Protein AF-0000000082926488 (afdb_homodimer)

Foldseek 3Di:
DPPLVPPVVVQQPPPPDDDDDDFPAFCVQLNCVVVSCVVVVVVVGDDDGDGGHHLVNQQCVVQVQDQDDPPWFPDKDKDACQDPVRRRNALVNVLVVCVVVPDDQQWWKKKWAPGPDQQIKIFTGGSNCRRVRCVVVPGDPPIEMETTNSSCVGPVNVVCVVVVDTICSVHPPPVVPPPCPVPPPPPDDRGHMYMYGDDPPPPPDPPDD/DPPLVPPVVVQQPPPPDDDDDDFPAFCVQLNCVVVSCVVVVVVVGDDDGDGGHHLVNQQCVVQVQDLDDPPWFPDKDKDFCQDPVRRRNALVNVLVVCVVVPDDQQWWKKKWDPGPDLQIKIFTGGSNCRRVRCVVVPDDPPIEMETTNSSCVGPVNVVCVVVVDTIPSVHPPPPPPPPCPVPVCPDDDRTHMYMYGDDPPPPPDDDDD

Organism: Haematococcus lacustris (NCBI:txid44745)

Structure (mmCIF, N/CA/C/O backbone):
data_AF-0000000082926488-model_v1
#
loop_
_entity.id
_entity.type
_entity.pdbx_description
1 polymer 'TP_methylase domain-containing protein'
#
loop_
_atom_site.group_PDB
_atom_site.id
_atom_site.type_symbol
_atom_site.label_atom_id
_atom_site.label_alt_id
_atom_site.label_comp_id
_atom_site.label_asym_id
_atom_site.label_entity_id
_atom_site.label_seq_id
_atom_site.pdbx_PDB_ins_code
_atom_site.Cartn_x
_atom_site.Cartn_y
_atom_site.Cartn_z
_atom_site.occupancy
_atom_site.B_iso_or_equiv
_atom_site.auth_seq_id
_atom_site.auth_comp_id
_atom_site.auth_asym_id
_atom_site.auth_atom_id
_atom_site.pdbx_PDB_model_num
ATOM 1 N N . MET A 1 1 ? 8 7.824 -21.641 1 33.06 1 MET A N 1
ATOM 2 C CA . MET A 1 1 ? 7.668 6.48 -21.188 1 33.06 1 MET A CA 1
ATOM 3 C C . MET A 1 1 ? 8.781 5.496 -21.547 1 33.06 1 MET A C 1
ATOM 5 O O . MET A 1 1 ? 9.148 5.371 -22.703 1 33.06 1 MET A O 1
ATOM 9 N N . LEU A 1 2 ? 9.805 5.473 -20.812 1 45.34 2 LEU A N 1
ATOM 10 C CA . LEU A 1 2 ? 10.82 4.473 -21.125 1 45.34 2 LEU A CA 1
ATOM 11 C C . LEU A 1 2 ? 10.172 3.201 -21.672 1 45.34 2 LEU A C 1
ATOM 13 O O . LEU A 1 2 ? 9.219 2.684 -21.078 1 45.34 2 LEU A O 1
ATOM 17 N N . ASN A 1 3 ? 10.156 3.076 -22.953 1 58.88 3 ASN A N 1
ATOM 18 C CA . ASN A 1 3 ? 9.594 1.931 -23.672 1 58.88 3 ASN A CA 1
ATOM 19 C C . ASN A 1 3 ? 10.352 0.646 -23.344 1 58.88 3 ASN A C 1
ATOM 21 O O . ASN A 1 3 ? 11.531 0.518 -23.672 1 58.88 3 ASN A O 1
ATOM 25 N N . VAL A 1 4 ? 9.93 -0.032 -22.25 1 61.91 4 VAL A N 1
ATOM 26 C CA . VAL A 1 4 ? 10.461 -1.333 -21.859 1 61.91 4 VAL A CA 1
ATOM 27 C C . VAL A 1 4 ? 11.023 -2.049 -23.094 1 61.91 4 VAL A C 1
ATOM 29 O O . VAL A 1 4 ? 12.109 -2.629 -23.031 1 61.91 4 VAL A O 1
ATOM 32 N N . SER A 1 5 ? 10.328 -1.835 -24.141 1 61.56 5 SER A N 1
ATOM 33 C CA . SER A 1 5 ? 10.68 -2.594 -25.344 1 61.56 5 SER A CA 1
ATOM 34 C C . SER A 1 5 ? 12.008 -2.127 -25.922 1 61.56 5 SER A C 1
ATOM 36 O O . SER A 1 5 ? 12.844 -2.945 -26.312 1 61.56 5 SER A O 1
ATOM 38 N N . SER A 1 6 ? 12.156 -0.834 -25.859 1 62.94 6 SER A N 1
ATOM 39 C CA . SER A 1 6 ? 13.305 -0.326 -26.609 1 62.94 6 SER A CA 1
ATOM 40 C C . SER A 1 6 ? 14.57 -0.354 -25.766 1 62.94 6 SER A C 1
ATOM 42 O O . SER A 1 6 ? 15.68 -0.474 -26.297 1 62.94 6 SER A O 1
ATOM 44 N N . THR A 1 7 ? 14.344 -0.309 -24.516 1 66.5 7 THR A N 1
ATOM 45 C CA . THR A 1 7 ? 15.555 -0.132 -23.719 1 66.5 7 THR A CA 1
ATOM 46 C C . THR A 1 7 ? 15.883 -1.405 -22.938 1 66.5 7 THR A C 1
ATOM 48 O O . THR A 1 7 ? 17.031 -1.83 -22.891 1 66.5 7 THR A O 1
ATOM 51 N N . LEU A 1 8 ? 14.914 -2.023 -22.484 1 69.56 8 LEU A N 1
ATOM 52 C CA . LEU A 1 8 ? 15.188 -3.129 -21.562 1 69.56 8 LEU A CA 1
ATOM 53 C C . LEU A 1 8 ? 15.523 -4.402 -22.344 1 69.56 8 LEU A C 1
ATOM 55 O O . LEU A 1 8 ? 16.391 -5.172 -21.938 1 69.56 8 LEU A O 1
ATOM 59 N N . GLU A 1 9 ? 14.938 -4.457 -23.531 1 71.62 9 GLU A N 1
ATOM 60 C CA . GLU A 1 9 ? 15.078 -5.707 -24.281 1 71.62 9 GLU A CA 1
ATOM 61 C C . GLU A 1 9 ? 16.516 -5.902 -24.766 1 71.62 9 GLU A C 1
ATOM 63 O O . GLU A 1 9 ? 17.109 -6.949 -24.531 1 71.62 9 GLU A O 1
ATOM 68 N N . PRO A 1 10 ? 16.984 -4.895 -25.375 1 68.25 10 PRO A N 1
ATOM 69 C CA . PRO A 1 10 ? 18.344 -5.098 -25.844 1 68.25 10 PRO A CA 1
ATOM 70 C C . PRO A 1 10 ? 19.344 -5.332 -24.719 1 68.25 10 PRO A C 1
ATOM 72 O O . PRO A 1 10 ? 20.25 -6.164 -24.844 1 68.25 10 PRO A O 1
ATOM 75 N N . ALA A 1 11 ? 19.141 -4.672 -23.656 1 70.5 11 ALA A N 1
ATOM 76 C CA . ALA A 1 11 ? 20.047 -4.832 -22.516 1 70.5 11 ALA A CA 1
ATOM 77 C C . ALA A 1 11 ? 19.922 -6.223 -21.906 1 70.5 11 ALA A C 1
ATOM 79 O O . ALA A 1 11 ? 20.922 -6.836 -21.531 1 70.5 11 ALA A O 1
ATOM 80 N N . ALA A 1 12 ? 18.766 -6.691 -21.891 1 68.25 12 ALA A N 1
ATOM 81 C CA . ALA A 1 12 ? 18.484 -7.953 -21.219 1 68.25 12 ALA A CA 1
ATOM 82 C C . ALA A 1 12 ? 18.906 -9.141 -22.078 1 68.25 12 ALA A C 1
ATOM 84 O O . ALA A 1 12 ? 19.172 -10.227 -21.547 1 68.25 12 ALA A O 1
ATOM 85 N N . THR A 1 13 ? 18.922 -8.828 -23.328 1 67.56 13 THR A N 1
ATOM 86 C CA . THR A 1 13 ? 19.234 -9.93 -24.234 1 67.56 13 THR A CA 1
ATOM 87 C C . THR A 1 13 ? 20.75 -10.023 -24.469 1 67.56 13 THR A C 1
ATOM 89 O O . THR A 1 13 ? 21.234 -11.008 -25.031 1 67.56 13 THR A O 1
ATOM 92 N N . ALA A 1 14 ? 21.359 -8.922 -24.016 1 63.12 14 ALA A N 1
ATOM 93 C CA . ALA A 1 14 ? 22.812 -9.047 -24.141 1 63.12 14 ALA A CA 1
ATOM 94 C C . ALA A 1 14 ? 23.328 -10.188 -23.266 1 63.12 14 ALA A C 1
ATOM 96 O O . ALA A 1 14 ? 22.812 -10.438 -22.172 1 63.12 14 ALA A O 1
ATOM 97 N N . ALA A 1 15 ? 23.969 -11.125 -23.766 1 62.97 15 ALA A N 1
ATOM 98 C CA . ALA A 1 15 ? 24.391 -12.391 -23.172 1 62.97 15 ALA A CA 1
ATOM 99 C C . ALA A 1 15 ? 24.922 -12.18 -21.75 1 62.97 15 ALA A C 1
ATOM 101 O O . ALA A 1 15 ? 25.844 -11.375 -21.531 1 62.97 15 ALA A O 1
ATOM 102 N N . GLY A 1 16 ? 24.234 -12.781 -20.781 1 66.56 16 GLY A N 1
ATOM 103 C CA . GLY A 1 16 ? 24.703 -12.961 -19.406 1 66.56 16 GLY A CA 1
ATOM 104 C C . GLY A 1 16 ? 24.547 -11.711 -18.562 1 66.56 16 GL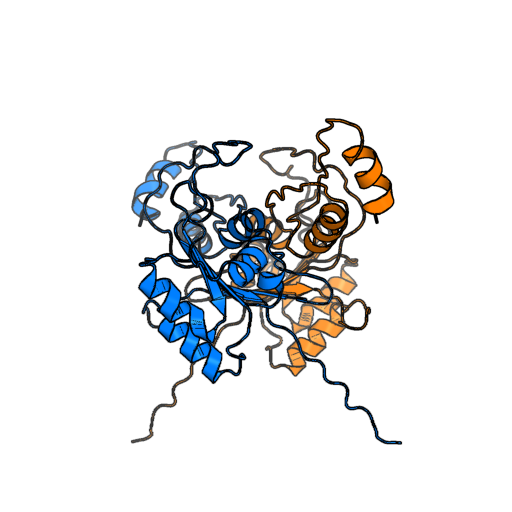Y A C 1
ATOM 105 O O . GLY A 1 16 ? 25.031 -11.664 -17.438 1 66.56 16 GLY A O 1
ATOM 106 N N . ALA A 1 17 ? 23.953 -10.672 -19.188 1 73.06 17 ALA A N 1
ATOM 107 C CA . ALA A 1 17 ? 23.906 -9.414 -18.438 1 73.06 17 ALA A CA 1
ATOM 108 C C . ALA A 1 17 ? 22.781 -9.43 -17.422 1 73.06 17 ALA A C 1
ATOM 110 O O . ALA A 1 17 ? 21.734 -10.047 -17.641 1 73.06 17 ALA A O 1
ATOM 111 N N . CYS A 1 18 ? 23.141 -8.945 -16.297 1 77.62 18 CYS A N 1
ATOM 112 C CA . CYS A 1 18 ? 22.125 -8.625 -15.281 1 77.62 18 CYS A CA 1
ATOM 113 C C . CYS A 1 18 ? 21.688 -7.172 -15.406 1 77.62 18 CYS A C 1
ATOM 115 O O . CYS A 1 18 ? 22.5 -6.258 -15.273 1 77.62 18 CYS A O 1
ATOM 117 N N . VAL A 1 19 ? 20.375 -7.027 -15.906 1 79.56 19 VAL A N 1
ATOM 118 C CA . VAL A 1 19 ? 19.844 -5.688 -16.109 1 79.56 19 VAL A CA 1
ATOM 119 C C . VAL A 1 19 ? 18.922 -5.32 -14.953 1 79.56 19 VAL A C 1
ATOM 121 O O . VAL A 1 19 ? 18.109 -6.137 -14.516 1 79.56 19 VAL A O 1
ATOM 124 N N . ILE A 1 20 ? 19.188 -4.129 -14.391 1 82.44 20 ILE A N 1
ATOM 125 C CA . ILE A 1 20 ? 18.344 -3.627 -13.312 1 82.44 20 ILE A CA 1
ATOM 126 C C . ILE A 1 20 ? 17.609 -2.381 -13.781 1 82.44 20 ILE A C 1
ATOM 128 O O . ILE A 1 20 ? 18.219 -1.426 -14.266 1 82.44 20 ILE A O 1
ATOM 132 N N . ARG A 1 21 ? 16.312 -2.457 -13.742 1 83.69 21 ARG A N 1
ATOM 133 C CA . ARG A 1 21 ? 15.484 -1.275 -13.961 1 83.69 21 ARG A CA 1
ATOM 134 C C . ARG A 1 21 ? 14.992 -0.697 -12.633 1 83.69 21 ARG A C 1
ATOM 136 O O . ARG A 1 21 ? 14.242 -1.35 -11.906 1 83.69 21 ARG A O 1
ATOM 143 N N . LEU A 1 22 ? 15.453 0.499 -12.328 1 82.31 22 LEU A N 1
ATOM 144 C CA . LEU A 1 22 ? 15.031 1.189 -11.109 1 82.31 22 LEU A CA 1
ATOM 145 C C . LEU A 1 22 ? 13.781 2.018 -11.359 1 82.31 22 LEU A C 1
ATOM 147 O O . LEU A 1 22 ? 13.719 2.781 -12.328 1 82.31 22 LEU A O 1
ATOM 151 N N . LYS A 1 23 ? 12.781 1.729 -10.539 1 81.31 23 LYS A N 1
ATOM 152 C CA . LYS A 1 23 ? 11.516 2.451 -10.656 1 81.31 23 LYS A CA 1
ATOM 153 C C . LYS A 1 23 ? 11.211 3.234 -9.383 1 81.31 23 LYS A C 1
ATOM 155 O O . LYS A 1 23 ? 11.648 2.854 -8.297 1 81.31 23 LYS A O 1
ATOM 160 N N . GLY A 1 24 ? 10.578 4.363 -9.562 1 81.88 24 GLY A N 1
ATOM 161 C CA . GLY A 1 24 ? 10.086 5.102 -8.414 1 81.88 24 GLY A CA 1
ATOM 162 C C . GLY A 1 24 ? 8.867 4.465 -7.773 1 81.88 24 GLY A C 1
ATOM 163 O O . GLY A 1 24 ? 7.906 4.117 -8.461 1 81.88 24 GLY A O 1
ATOM 164 N N . GLY A 1 25 ? 9.039 4.199 -6.461 1 89.12 25 GLY A N 1
ATOM 165 C CA . GLY A 1 25 ? 7.926 3.58 -5.75 1 89.12 25 GLY A CA 1
ATOM 166 C C . GLY A 1 25 ? 7.934 2.066 -5.836 1 89.12 25 GLY A C 1
ATOM 167 O O . GLY A 1 25 ? 8.992 1.442 -5.805 1 89.12 25 GLY A O 1
ATOM 168 N N . ASP A 1 26 ? 6.773 1.516 -5.801 1 90.5 26 ASP A N 1
ATOM 169 C CA . ASP A 1 26 ? 6.582 0.078 -5.969 1 90.5 26 ASP A CA 1
ATOM 170 C C . ASP A 1 26 ? 6.184 -0.256 -7.406 1 90.5 26 ASP A C 1
ATOM 172 O O . ASP A 1 26 ? 5.27 0.357 -7.957 1 90.5 26 ASP A O 1
ATOM 176 N N . PRO A 1 27 ? 6.875 -1.188 -8.031 1 92.5 27 PRO A N 1
ATOM 177 C CA . PRO A 1 27 ? 6.559 -1.503 -9.422 1 92.5 27 PRO A CA 1
ATOM 178 C C . PRO A 1 27 ? 5.141 -2.051 -9.594 1 92.5 27 PRO A C 1
ATOM 180 O O . PRO A 1 27 ? 4.574 -1.962 -10.688 1 92.5 27 PRO A O 1
ATOM 183 N N . TYR A 1 28 ? 4.523 -2.609 -8.523 1 93.62 28 TYR A N 1
ATOM 184 C CA . TYR A 1 28 ? 3.244 -3.295 -8.656 1 93.62 28 TYR A CA 1
ATOM 185 C C . TYR A 1 28 ? 2.109 -2.443 -8.102 1 93.62 28 TYR A C 1
ATOM 187 O O . TYR A 1 28 ? 0.965 -2.896 -8.016 1 93.62 28 TYR A O 1
ATOM 195 N N . VAL A 1 29 ? 2.346 -1.195 -7.711 1 92.06 29 VAL A N 1
ATOM 196 C CA . VAL A 1 29 ? 1.345 -0.21 -7.32 1 92.06 29 VAL A CA 1
ATOM 197 C C . VAL A 1 29 ? 1.403 0.99 -8.258 1 92.06 29 VAL A C 1
ATOM 199 O O . VAL A 1 29 ? 2.201 1.908 -8.055 1 92.06 29 VAL A O 1
ATOM 202 N N . PHE A 1 30 ? 0.689 0.969 -9.281 1 87.75 30 PHE A N 1
ATOM 203 C CA . PHE A 1 30 ? 0.587 2 -10.305 1 87.75 30 PHE A CA 1
ATOM 204 C C . PHE A 1 30 ? 1.921 2.189 -11.016 1 87.75 30 PHE A C 1
ATOM 206 O O . PHE A 1 30 ? 2.193 3.262 -11.562 1 87.75 30 PHE A O 1
ATOM 213 N N . GLY A 1 31 ? 2.781 1.152 -11 1 87.94 31 GLY A N 1
ATOM 214 C CA . GLY A 1 31 ? 4.117 1.247 -11.562 1 87.94 31 GLY A CA 1
ATOM 215 C C . GLY A 1 31 ? 4.258 0.538 -12.898 1 87.94 31 GLY A C 1
ATOM 216 O O . GLY A 1 31 ? 5.348 0.482 -13.469 1 87.94 31 GLY A O 1
ATOM 217 N N . ARG A 1 32 ? 3.268 -0.043 -13.375 1 89.25 32 ARG A N 1
ATOM 218 C CA . ARG A 1 32 ? 3.234 -0.723 -14.664 1 89.25 32 ARG A CA 1
ATOM 219 C C . ARG A 1 32 ? 4.16 -1.934 -14.672 1 89.25 32 ARG A C 1
ATOM 221 O O . ARG A 1 32 ? 4.547 -2.422 -15.734 1 89.25 32 ARG A O 1
ATOM 228 N N . GLY A 1 33 ? 4.613 -2.307 -13.531 1 90.81 33 GLY A N 1
ATOM 229 C CA . GLY A 1 33 ? 5.5 -3.451 -13.422 1 90.81 33 GLY A CA 1
ATOM 230 C C . GLY A 1 33 ? 4.898 -4.73 -13.977 1 90.81 33 GLY A C 1
ATOM 231 O O . GLY A 1 33 ? 5.602 -5.543 -14.578 1 90.81 33 GLY A O 1
ATOM 232 N N . GLY A 1 34 ? 3.59 -4.914 -13.711 1 92.12 34 GLY A N 1
ATOM 233 C CA . GLY A 1 34 ? 2.922 -6.086 -14.25 1 92.12 34 GLY A CA 1
ATOM 234 C C . GLY A 1 34 ? 3.002 -6.172 -15.766 1 92.12 34 GLY A C 1
ATOM 235 O O . GLY A 1 34 ? 3.312 -7.234 -16.312 1 92.12 34 GLY A O 1
ATOM 236 N N . GLU A 1 35 ? 2.803 -5.078 -16.422 1 90.5 35 GLU A N 1
ATOM 237 C CA . GLU A 1 35 ? 2.865 -5.012 -17.891 1 90.5 35 GLU A CA 1
ATOM 238 C C . GLU A 1 35 ? 4.281 -5.27 -18.391 1 90.5 35 GLU A C 1
ATOM 240 O O . GLU A 1 35 ? 4.477 -5.992 -19.375 1 90.5 35 GLU A O 1
ATOM 245 N N . GLU A 1 36 ? 5.215 -4.699 -17.719 1 89.69 36 GLU A N 1
ATOM 246 C CA . GLU A 1 36 ? 6.613 -4.871 -18.094 1 89.69 36 GLU A CA 1
ATOM 247 C C . GLU A 1 36 ? 7.051 -6.324 -17.953 1 89.69 36 GLU A C 1
ATOM 249 O O . GLU A 1 36 ? 7.703 -6.875 -18.844 1 89.69 36 GLU A O 1
ATOM 254 N N . VAL A 1 37 ? 6.707 -6.926 -16.875 1 89.81 37 VAL A N 1
ATOM 255 C CA . VAL A 1 37 ? 7.07 -8.312 -16.594 1 89.81 37 VAL A CA 1
ATOM 256 C C . VAL A 1 37 ? 6.434 -9.227 -17.641 1 89.81 37 VAL A C 1
ATOM 258 O O . VAL A 1 37 ? 7.086 -10.133 -18.172 1 89.81 37 VAL A O 1
ATOM 261 N N . GLN A 1 38 ? 5.207 -8.969 -17.922 1 90.12 38 GLN A N 1
ATOM 262 C CA . GLN A 1 38 ? 4.52 -9.773 -18.922 1 90.12 38 GLN A CA 1
ATOM 263 C C . GLN A 1 38 ? 5.203 -9.664 -20.281 1 90.12 38 GLN A C 1
ATOM 265 O O . GLN A 1 38 ? 5.406 -10.672 -20.969 1 90.12 38 GLN A O 1
ATOM 270 N N . TYR A 1 39 ? 5.52 -8.414 -20.625 1 89.06 39 TYR A N 1
ATOM 271 C CA . TYR A 1 39 ? 6.188 -8.172 -21.891 1 89.06 39 TYR A CA 1
ATOM 272 C C . TYR A 1 39 ? 7.5 -8.938 -21.969 1 89.06 39 TYR A C 1
ATOM 274 O O . TYR A 1 39 ? 7.77 -9.617 -22.969 1 89.06 39 TYR A O 1
ATOM 282 N N . LEU A 1 40 ? 8.289 -8.828 -21.016 1 87.81 40 LEU A N 1
ATOM 283 C CA . LEU A 1 40 ? 9.602 -9.461 -21 1 87.81 40 LEU A CA 1
ATOM 284 C C . LEU A 1 40 ? 9.484 -10.977 -20.891 1 87.81 40 LEU A C 1
ATOM 286 O O . LEU A 1 40 ? 10.242 -11.711 -21.516 1 87.81 40 LEU A O 1
ATOM 290 N N . ALA A 1 41 ? 8.57 -11.5 -20.047 1 87.81 41 ALA A N 1
ATOM 291 C CA . ALA A 1 41 ? 8.336 -12.938 -19.906 1 87.81 41 ALA A CA 1
ATOM 292 C C . ALA A 1 41 ? 7.961 -13.562 -21.25 1 87.81 41 ALA A C 1
ATOM 294 O O . ALA A 1 41 ? 8.383 -14.68 -21.547 1 87.81 41 ALA A O 1
ATOM 295 N N . ALA A 1 42 ? 7.168 -12.875 -21.969 1 88.38 42 ALA A N 1
ATOM 296 C CA . ALA A 1 42 ? 6.75 -13.344 -23.297 1 88.38 42 ALA A CA 1
ATOM 297 C C . ALA A 1 42 ? 7.953 -13.531 -24.219 1 88.38 42 ALA A C 1
ATOM 299 O O . ALA A 1 42 ? 7.887 -14.273 -25.203 1 88.38 42 ALA A O 1
ATOM 300 N N . LYS A 1 43 ? 9.008 -12.93 -23.906 1 85.5 43 LYS A N 1
ATOM 301 C CA . LYS A 1 43 ? 10.227 -13.016 -24.703 1 85.5 43 LYS A CA 1
ATOM 302 C C . LYS A 1 43 ? 11.219 -13.992 -24.078 1 85.5 43 LYS A C 1
ATOM 304 O O . LYS A 1 43 ? 12.375 -14.07 -24.516 1 85.5 43 LYS A O 1
ATOM 309 N N . GLY A 1 44 ? 10.766 -14.578 -22.984 1 85.31 44 GLY A N 1
ATOM 310 C CA . GLY A 1 44 ? 11.594 -15.594 -22.359 1 85.31 44 GLY A CA 1
ATOM 311 C C . GLY A 1 44 ? 12.578 -15.016 -21.344 1 85.31 44 GLY A C 1
ATOM 312 O O . GLY A 1 44 ? 13.523 -15.688 -20.953 1 85.31 44 GLY A O 1
ATOM 313 N N . ILE A 1 45 ? 12.469 -13.812 -20.984 1 83.56 45 ILE A N 1
ATOM 314 C CA . ILE A 1 45 ? 13.367 -13.172 -20.031 1 83.56 45 ILE A CA 1
ATOM 315 C C . ILE A 1 45 ? 12.797 -13.289 -18.625 1 83.56 45 ILE A C 1
ATOM 317 O O . ILE A 1 45 ? 11.641 -12.945 -18.391 1 83.56 45 ILE A O 1
ATOM 321 N N . GLN A 1 46 ? 13.594 -13.805 -17.75 1 84 46 GLN A N 1
ATOM 322 C CA . GLN A 1 46 ? 13.18 -13.922 -16.344 1 84 46 GLN A CA 1
ATOM 323 C C . GLN A 1 46 ? 13.305 -12.586 -15.625 1 84 46 GLN A C 1
ATOM 325 O O . GLN A 1 46 ? 14.336 -11.914 -15.719 1 84 46 GLN A O 1
ATOM 330 N N . VAL A 1 47 ? 12.258 -12.188 -14.969 1 85.19 47 VAL A N 1
ATOM 331 C CA . VAL A 1 47 ? 12.25 -10.914 -14.273 1 85.19 47 VAL A CA 1
ATOM 332 C C . VAL A 1 47 ? 11.945 -11.133 -12.789 1 85.19 47 VAL A C 1
ATOM 334 O O . VAL A 1 47 ? 11.07 -11.93 -12.445 1 85.19 47 VAL A O 1
ATOM 337 N N . HIS A 1 48 ? 12.711 -10.5 -12 1 85 48 HIS A N 1
ATOM 338 C CA . HIS A 1 48 ? 12.477 -10.461 -10.562 1 85 48 HIS A CA 1
ATOM 339 C C . HIS A 1 48 ? 12.055 -9.062 -10.117 1 85 48 HIS A C 1
ATOM 341 O O . HIS A 1 48 ? 12.781 -8.094 -10.344 1 85 48 HIS A O 1
ATOM 347 N N . ALA A 1 49 ? 10.891 -9.031 -9.547 1 89.69 49 ALA A N 1
ATOM 348 C CA . ALA A 1 49 ? 10.414 -7.75 -9.039 1 89.69 49 ALA A CA 1
ATOM 349 C C . ALA A 1 49 ? 10.789 -7.566 -7.57 1 89.69 49 ALA A C 1
ATOM 351 O O . ALA A 1 49 ? 10.609 -8.477 -6.758 1 89.69 49 ALA A O 1
ATOM 352 N N . VAL A 1 50 ? 11.391 -6.457 -7.266 1 89.38 50 VAL A N 1
ATOM 353 C CA . VAL A 1 50 ? 11.695 -6.066 -5.891 1 89.38 50 VAL A CA 1
ATOM 354 C C . VAL A 1 50 ? 10.672 -5.035 -5.406 1 89.38 50 VAL A C 1
ATOM 356 O O . VAL A 1 50 ? 10.43 -4.031 -6.082 1 89.38 50 VAL A O 1
ATOM 359 N N . PRO A 1 51 ? 10 -5.32 -4.285 1 92.5 51 PRO A N 1
ATOM 360 C CA . PRO A 1 51 ? 9.039 -4.332 -3.793 1 92.5 51 PRO A CA 1
ATOM 361 C C . PRO A 1 51 ? 9.703 -3.012 -3.395 1 92.5 51 PRO A C 1
ATOM 363 O O . PRO A 1 51 ? 10.914 -2.969 -3.16 1 92.5 51 PRO A O 1
ATOM 366 N N . GLY A 1 52 ? 8.875 -1.96 -3.445 1 89.44 52 GLY A N 1
ATOM 367 C CA . GLY A 1 52 ? 9.352 -0.632 -3.092 1 89.44 52 GLY A CA 1
ATOM 368 C C . GLY A 1 52 ? 8.383 0.132 -2.205 1 89.44 52 GLY A C 1
ATOM 369 O O . GLY A 1 52 ? 7.309 -0.374 -1.866 1 89.44 52 GLY A O 1
ATOM 370 N N . ILE A 1 53 ? 8.805 1.312 -1.829 1 90.62 53 ILE A N 1
ATOM 371 C CA . ILE A 1 53 ? 7.973 2.225 -1.054 1 90.62 53 ILE A CA 1
ATOM 372 C C . ILE A 1 53 ? 7.113 3.064 -1.996 1 90.62 53 ILE A C 1
ATOM 374 O O . ILE A 1 53 ? 7.629 3.92 -2.719 1 90.62 53 ILE A O 1
ATOM 378 N N . THR A 1 54 ? 5.852 2.742 -1.96 1 91.31 54 THR A N 1
ATOM 379 C CA . THR A 1 54 ? 4.961 3.521 -2.814 1 91.31 54 THR A CA 1
ATOM 380 C C . THR A 1 54 ? 4.848 4.957 -2.307 1 91.31 54 THR A C 1
ATOM 382 O O . THR A 1 54 ? 5.082 5.227 -1.127 1 91.31 54 THR A O 1
ATOM 385 N N . ALA A 1 55 ? 4.488 5.898 -3.15 1 89.25 55 ALA A N 1
ATOM 386 C CA . ALA A 1 55 ? 4.402 7.32 -2.828 1 89.25 55 ALA A CA 1
ATOM 387 C C . ALA A 1 55 ? 3.521 7.555 -1.604 1 89.25 55 ALA A C 1
ATOM 389 O O . ALA A 1 55 ? 3.867 8.352 -0.724 1 89.25 55 ALA A O 1
ATOM 390 N N . ALA A 1 56 ? 2.432 6.828 -1.538 1 92.25 56 ALA A N 1
ATOM 391 C CA . ALA A 1 56 ? 1.495 6.988 -0.429 1 92.25 56 ALA A CA 1
ATOM 392 C C . ALA A 1 56 ? 2.164 6.664 0.904 1 92.25 56 ALA A C 1
ATOM 394 O O . ALA A 1 56 ? 2.027 7.414 1.873 1 92.25 56 ALA A O 1
ATOM 395 N N . ALA A 1 57 ? 2.914 5.57 0.912 1 92.94 57 ALA A N 1
ATOM 396 C CA . ALA A 1 57 ? 3.588 5.176 2.145 1 92.94 57 ALA A CA 1
ATOM 397 C C . ALA A 1 57 ? 4.652 6.191 2.539 1 92.94 57 ALA A C 1
ATOM 399 O O . ALA A 1 57 ? 4.777 6.547 3.715 1 92.94 57 ALA A O 1
ATOM 400 N N . GLY A 1 58 ? 5.414 6.66 1.588 1 92.38 58 GLY A N 1
ATOM 401 C CA . GLY A 1 58 ? 6.441 7.652 1.853 1 92.38 58 GLY A CA 1
ATOM 402 C C . GLY A 1 58 ? 5.887 8.961 2.385 1 92.38 58 GLY A C 1
ATOM 403 O O . GLY A 1 58 ? 6.367 9.477 3.395 1 92.38 58 GLY A O 1
ATOM 404 N N . ILE A 1 59 ? 4.863 9.453 1.76 1 92.25 59 ILE A N 1
ATOM 405 C CA . ILE A 1 59 ? 4.273 10.742 2.105 1 92.25 59 ILE A CA 1
ATOM 406 C C . ILE A 1 59 ? 3.568 10.641 3.457 1 92.25 59 ILE A C 1
ATOM 408 O O . ILE A 1 59 ? 3.691 11.531 4.297 1 92.25 59 ILE A O 1
ATOM 412 N N . CYS A 1 60 ? 2.863 9.523 3.688 1 94.56 60 CYS A N 1
ATOM 413 C CA . CYS A 1 60 ? 2.168 9.32 4.953 1 94.56 60 CYS A CA 1
ATOM 414 C C . CYS A 1 60 ? 3.154 9.258 6.113 1 94.56 60 CYS A C 1
ATOM 416 O O . CYS A 1 60 ? 2.9 9.82 7.184 1 94.56 60 CYS A O 1
ATOM 418 N N . ALA A 1 61 ? 4.234 8.578 5.871 1 92.31 61 ALA A N 1
ATOM 419 C CA . ALA A 1 61 ? 5.262 8.523 6.906 1 92.31 61 ALA A CA 1
ATOM 420 C C . ALA A 1 61 ? 5.812 9.914 7.211 1 92.31 61 ALA A C 1
ATOM 422 O O . ALA A 1 61 ? 5.949 10.289 8.375 1 92.31 61 ALA A O 1
ATOM 423 N N . GLU A 1 62 ? 6.055 10.664 6.215 1 89.19 62 GLU A N 1
ATOM 424 C CA . GLU A 1 62 ? 6.645 11.992 6.352 1 89.19 62 GLU A CA 1
ATOM 425 C C . GLU A 1 62 ? 5.688 12.953 7.051 1 89.19 62 GLU A C 1
ATOM 427 O O . GLU A 1 62 ? 6.102 13.742 7.902 1 89.19 62 GLU A O 1
ATOM 432 N N . LEU A 1 63 ? 4.41 12.844 6.75 1 91.62 63 LEU A N 1
ATOM 433 C CA . LEU A 1 63 ? 3.428 13.789 7.27 1 91.62 63 LEU A CA 1
ATOM 434 C C . LEU A 1 63 ? 2.871 13.312 8.609 1 91.62 63 LEU A C 1
ATOM 436 O O . LEU A 1 63 ? 2.172 14.062 9.297 1 91.62 63 LEU A O 1
ATOM 440 N N . GLY A 1 64 ? 3.146 12.039 8.922 1 93.25 64 GLY A N 1
ATOM 441 C CA . GLY A 1 64 ? 2.6 11.492 10.156 1 93.25 64 GLY A CA 1
ATOM 442 C C . GLY A 1 64 ? 1.146 11.078 10.031 1 93.25 64 GLY A C 1
ATOM 443 O O . GLY A 1 64 ? 0.36 11.266 10.961 1 93.25 64 GLY A O 1
ATOM 444 N N . ILE A 1 65 ? 0.727 10.555 8.906 1 95.06 65 ILE A N 1
ATOM 445 C CA . ILE A 1 65 ? -0.638 10.102 8.664 1 95.06 65 ILE A CA 1
ATOM 446 C C . ILE A 1 65 ? -0.676 8.578 8.641 1 95.06 65 ILE A C 1
ATOM 448 O O . ILE A 1 65 ? -0.254 7.953 7.664 1 95.06 65 ILE A O 1
ATOM 452 N N . PRO A 1 66 ? -1.162 7.977 9.719 1 96 66 PRO A N 1
ATOM 453 C CA . PRO A 1 66 ? -1.31 6.523 9.641 1 96 66 PRO A CA 1
ATOM 454 C C . PRO A 1 66 ? -2.412 6.094 8.68 1 96 66 PRO A C 1
ATOM 456 O O . PRO A 1 66 ? -3.555 6.543 8.797 1 96 66 PRO A O 1
ATOM 459 N N . MET A 1 67 ? -2.078 5.25 7.75 1 94.38 67 MET A N 1
ATOM 460 C CA . MET A 1 67 ? -3.055 4.824 6.75 1 94.38 67 MET A CA 1
ATOM 461 C C . MET A 1 67 ? -4.129 3.943 7.375 1 94.38 67 MET A C 1
ATOM 463 O O . MET A 1 67 ? -5.262 3.898 6.891 1 94.38 67 MET A O 1
ATOM 467 N N . THR A 1 68 ? -3.791 3.248 8.453 1 90.5 68 THR A N 1
ATOM 468 C CA . THR A 1 68 ? -4.746 2.545 9.305 1 90.5 68 THR A CA 1
ATOM 469 C C . THR A 1 68 ? -4.523 2.896 10.773 1 90.5 68 THR A C 1
ATOM 471 O O . THR A 1 68 ? -3.418 3.268 11.164 1 90.5 68 THR A O 1
ATOM 474 N N . HIS A 1 69 ? -5.566 2.869 11.461 1 91.12 69 HIS A N 1
ATOM 475 C CA . HIS A 1 69 ? -5.555 3.25 12.867 1 91.12 69 HIS A CA 1
ATOM 476 C C . HIS A 1 69 ? -6.766 2.684 13.602 1 91.12 69 HIS A C 1
ATOM 478 O O . HIS A 1 69 ? -7.891 2.764 13.102 1 91.12 69 HIS A O 1
ATOM 484 N N . ARG A 1 70 ? -6.445 2.104 14.734 1 87.56 70 ARG A N 1
ATOM 485 C CA . ARG A 1 70 ? -7.547 1.562 15.516 1 87.56 70 ARG A CA 1
ATOM 486 C C . ARG A 1 70 ? -8.547 2.654 15.883 1 87.56 70 ARG A C 1
ATOM 488 O O . ARG A 1 70 ? -8.164 3.719 16.375 1 87.56 70 ARG A O 1
ATOM 495 N N . GLY A 1 71 ? -9.773 2.383 15.617 1 83.56 71 GLY A N 1
ATOM 496 C CA . GLY A 1 71 ? -10.828 3.314 15.992 1 83.56 71 GLY A CA 1
ATOM 497 C C . GLY A 1 71 ? -11.016 4.434 14.984 1 83.56 71 GLY A C 1
ATOM 498 O O . GLY A 1 71 ? -11.961 5.219 15.094 1 83.56 71 GLY A O 1
ATOM 499 N N . VAL A 1 72 ? -10.188 4.523 13.992 1 90.38 72 VAL A N 1
ATOM 500 C CA . VAL A 1 72 ? -10.273 5.641 13.055 1 90.38 72 VAL A CA 1
ATOM 501 C C . VAL A 1 72 ? -10.414 5.109 11.633 1 90.38 72 VAL A C 1
ATOM 503 O O . VAL A 1 72 ? -11.312 5.527 10.891 1 90.38 72 VAL A O 1
ATOM 506 N N . ALA A 1 73 ? -9.516 4.168 11.234 1 87.81 73 ALA A N 1
ATOM 507 C CA . ALA A 1 73 ? -9.531 3.594 9.891 1 87.81 73 ALA A CA 1
ATOM 508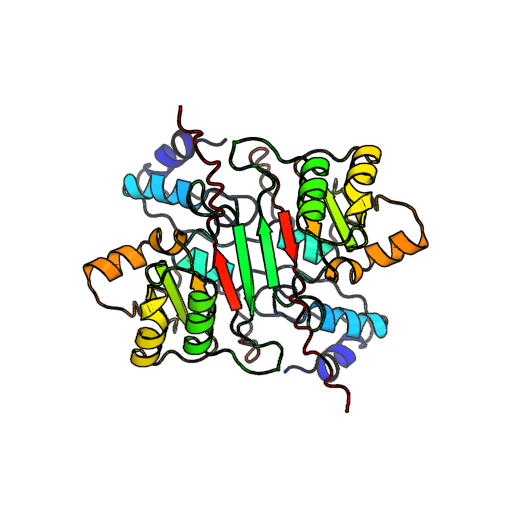 C C . ALA A 1 73 ? -9.094 2.133 9.914 1 87.81 73 ALA A C 1
ATOM 510 O O . ALA A 1 73 ? -7.961 1.824 10.297 1 87.81 73 ALA A O 1
ATOM 511 N N . THR A 1 74 ? -9.922 1.23 9.406 1 79.44 74 THR A N 1
ATOM 512 C CA . THR A 1 74 ? -9.617 -0.196 9.398 1 79.44 74 THR A CA 1
ATOM 513 C C . THR A 1 74 ? -9.25 -0.666 7.996 1 79.44 74 THR A C 1
ATOM 515 O O . THR A 1 74 ? -9.117 -1.866 7.75 1 79.44 74 THR A O 1
ATOM 518 N N . SER A 1 75 ? -9.188 0.259 7.051 1 83.5 75 SER A N 1
ATOM 519 C CA . SER A 1 75 ? -8.836 -0.073 5.676 1 83.5 75 SER A CA 1
ATOM 520 C C . SER A 1 75 ? -8.25 1.136 4.945 1 83.5 75 SER A C 1
ATOM 522 O O . SER A 1 75 ? -8.469 2.277 5.359 1 83.5 75 SER A O 1
ATOM 524 N N . VAL A 1 76 ? -7.473 0.877 3.975 1 88.19 76 VAL A N 1
ATOM 525 C CA . VAL A 1 76 ? -6.949 1.902 3.078 1 88.19 76 VAL A CA 1
ATOM 526 C C . VAL A 1 76 ? -7.082 1.44 1.63 1 88.19 76 VAL A C 1
ATOM 528 O O . VAL A 1 76 ? -6.898 0.259 1.328 1 88.19 76 VAL A O 1
ATOM 531 N N . ARG A 1 77 ? -7.426 2.387 0.785 1 85.38 77 ARG A N 1
ATOM 532 C CA . ARG A 1 77 ? -7.602 2.1 -0.635 1 85.38 77 ARG A CA 1
ATOM 533 C C . ARG A 1 77 ? -6.754 3.033 -1.491 1 85.38 77 ARG A C 1
ATOM 535 O O . ARG A 1 77 ? -6.719 4.242 -1.251 1 85.38 77 ARG A O 1
ATOM 542 N N . PHE A 1 78 ? -5.992 2.443 -2.359 1 86.06 78 PHE A N 1
ATOM 543 C CA . PHE A 1 78 ? -5.25 3.205 -3.357 1 86.06 78 PHE A CA 1
ATOM 544 C C . PHE A 1 78 ? -6 3.234 -4.684 1 86.06 78 PHE A C 1
ATOM 546 O O . PHE A 1 78 ? -6.422 2.191 -5.188 1 86.06 78 PHE A O 1
ATOM 553 N N . LEU A 1 79 ? -6.199 4.457 -5.199 1 82 79 LEU A N 1
ATOM 554 C CA . LEU A 1 79 ? -6.902 4.633 -6.465 1 82 79 LEU A CA 1
ATOM 555 C C . LEU A 1 79 ? -6.172 5.625 -7.359 1 82 79 LEU A C 1
ATOM 557 O O . LEU A 1 79 ? -5.484 6.523 -6.867 1 82 79 LEU A O 1
ATOM 561 N N . THR A 1 80 ? -6.223 5.309 -8.648 1 75.75 80 THR A N 1
ATOM 562 C CA . THR A 1 80 ? -5.688 6.289 -9.586 1 75.75 80 THR A CA 1
ATOM 563 C C . THR A 1 80 ? -6.715 7.383 -9.867 1 75.75 80 THR A C 1
ATOM 565 O O . THR A 1 80 ? -7.918 7.148 -9.766 1 75.75 80 THR A O 1
ATOM 568 N N . GLY A 1 81 ? -6.258 8.594 -9.969 1 66.5 81 GLY A N 1
ATOM 569 C CA . GLY A 1 81 ? -7.133 9.672 -10.398 1 66.5 81 GLY A CA 1
ATOM 570 C C . GLY A 1 81 ? -7.496 9.594 -11.867 1 66.5 81 GLY A C 1
ATOM 571 O O . GLY A 1 81 ? -8.312 10.383 -12.352 1 66.5 81 GLY A O 1
ATOM 572 N N . HIS A 1 82 ? -6.898 8.719 -12.523 1 59.25 82 HIS A N 1
ATOM 573 C CA . HIS A 1 82 ? -7.172 8.641 -13.953 1 59.25 82 HIS A CA 1
ATOM 574 C C . HIS A 1 82 ? -8.492 7.926 -14.227 1 59.25 82 HIS A C 1
ATOM 576 O O . HIS A 1 82 ? -8.789 6.898 -13.609 1 59.25 82 HIS A O 1
ATOM 582 N N . ALA A 1 83 ? -9.305 8.828 -14.711 1 49.25 83 ALA A N 1
ATOM 583 C CA . ALA A 1 83 ? -10.578 8.227 -15.125 1 49.25 83 ALA A CA 1
ATOM 584 C C . ALA A 1 83 ? -10.352 7.117 -16.141 1 49.25 83 ALA A C 1
ATOM 586 O O . ALA A 1 83 ? -9.352 7.133 -16.875 1 49.25 83 ALA A O 1
ATOM 587 N N . ARG A 1 84 ? -11.109 6.035 -16.047 1 47.78 84 ARG A N 1
ATOM 588 C CA . ARG A 1 84 ? -11.109 4.875 -16.938 1 47.78 84 ARG A CA 1
ATOM 589 C C . ARG A 1 84 ? -11.008 5.301 -18.391 1 47.78 84 ARG A C 1
ATOM 591 O O . ARG A 1 84 ? -10.414 4.598 -19.219 1 47.78 84 ARG A O 1
ATOM 598 N N . ASP A 1 85 ? -11.633 6.379 -18.625 1 45.78 85 ASP A N 1
ATOM 599 C CA . ASP A 1 85 ? -11.719 6.793 -20.031 1 45.78 85 ASP A CA 1
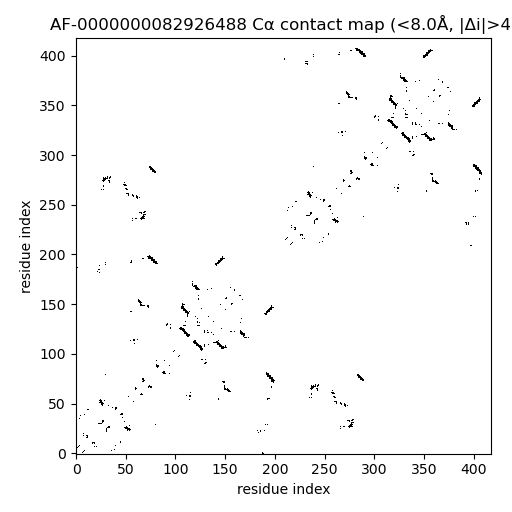ATOM 600 C C . ASP A 1 85 ? -10.461 7.547 -20.453 1 45.78 85 ASP A C 1
ATOM 602 O O . ASP A 1 85 ? -10.43 8.156 -21.531 1 45.78 85 ASP A O 1
ATOM 606 N N . GLY A 1 86 ? -9.492 7.406 -19.781 1 49.53 86 GLY A N 1
ATOM 607 C CA . GLY A 1 86 ? -8.242 8.008 -20.203 1 49.53 86 GLY A CA 1
ATOM 608 C C . GLY A 1 86 ? -8.055 9.43 -19.703 1 49.53 86 GLY A C 1
ATOM 609 O O . GLY A 1 86 ? -7.004 10.031 -19.906 1 49.53 86 GLY A O 1
ATOM 610 N N . GLY A 1 87 ? -9.109 9.969 -19.125 1 48.91 87 GLY A N 1
ATOM 611 C CA . GLY A 1 87 ? -8.953 11.352 -18.703 1 48.91 87 GLY A CA 1
ATOM 612 C C . GLY A 1 87 ? -8.43 11.508 -17.297 1 48.91 87 GLY A C 1
ATOM 613 O O . GLY A 1 87 ? -8.531 10.578 -16.484 1 48.91 87 GLY A O 1
ATOM 614 N N . GLU A 1 88 ? -7.52 12.43 -17.109 1 55.25 88 GLU A N 1
ATOM 615 C CA . GLU A 1 88 ? -7.016 12.797 -15.789 1 55.25 88 GLU A CA 1
ATOM 616 C C . GLU A 1 88 ? -8.133 13.359 -14.914 1 55.25 88 GLU A C 1
ATOM 618 O O . GLU A 1 88 ? -8.898 14.219 -15.352 1 55.25 88 GLU A O 1
ATOM 623 N N . GLN A 1 89 ? -8.469 12.531 -13.891 1 60.19 89 GLN A N 1
ATOM 624 C CA . GLN A 1 89 ? -9.391 13.148 -12.945 1 60.19 89 GLN A CA 1
ATOM 625 C C . GLN A 1 89 ? -8.719 14.289 -12.188 1 60.19 89 GLN A C 1
ATOM 627 O O . GLN A 1 89 ? -7.59 14.141 -11.711 1 60.19 89 GLN A O 1
ATOM 632 N N . THR A 1 90 ? -9.289 15.422 -12.375 1 67.81 90 THR A N 1
ATOM 633 C CA . THR A 1 90 ? -8.82 16.578 -11.625 1 67.81 90 THR A CA 1
ATOM 634 C C . THR A 1 90 ? -9.344 16.547 -10.188 1 67.81 90 THR A C 1
ATOM 636 O O . THR A 1 90 ? -10.266 15.789 -9.875 1 67.81 90 THR A O 1
ATOM 639 N N . LEU A 1 91 ? -8.719 17.188 -9.258 1 77.44 91 LEU A N 1
ATOM 640 C CA . LEU A 1 91 ? -9.125 17.266 -7.855 1 77.44 91 LEU A CA 1
ATOM 641 C C . LEU A 1 91 ? -10.57 17.734 -7.734 1 77.44 91 LEU A C 1
ATOM 643 O O . LEU A 1 91 ? -11.352 17.172 -6.965 1 77.44 91 LEU A O 1
ATOM 647 N N . PRO A 1 92 ? -10.945 18.703 -8.617 1 76.25 92 PRO A N 1
ATOM 648 C CA . PRO A 1 92 ? -12.352 19.109 -8.547 1 76.25 92 PRO A CA 1
ATOM 649 C C . PRO A 1 92 ? -13.312 17.984 -8.945 1 76.25 92 PRO A C 1
ATOM 651 O O . PRO A 1 92 ? -14.352 17.812 -8.305 1 76.25 92 PRO A O 1
ATOM 654 N N . SER A 1 93 ? -12.945 17.281 -9.969 1 75.62 93 SER A N 1
ATOM 655 C CA . SER A 1 93 ? -13.812 16.188 -10.391 1 75.62 93 SER A CA 1
ATOM 656 C C . SER A 1 93 ? -13.875 15.086 -9.336 1 75.62 93 SER A C 1
ATOM 658 O O . SER A 1 93 ? -14.938 14.492 -9.117 1 75.62 93 SER A O 1
ATOM 660 N N . LEU A 1 94 ? -12.82 14.836 -8.719 1 75.44 94 LEU A N 1
ATOM 661 C CA . LEU A 1 94 ? -12.781 13.859 -7.637 1 75.44 94 LEU A CA 1
ATOM 662 C C . LEU A 1 94 ? -13.664 14.305 -6.473 1 75.44 94 LEU A C 1
ATOM 664 O O . LEU A 1 94 ? -14.445 13.516 -5.941 1 75.44 94 LEU A O 1
ATOM 668 N N . GLN A 1 95 ? -13.492 15.492 -6.117 1 77.31 95 GLN A N 1
ATOM 669 C CA . GLN A 1 95 ? -14.297 16.047 -5.035 1 77.31 95 GLN A CA 1
ATOM 670 C C . GLN A 1 95 ? -15.789 15.883 -5.324 1 77.31 95 GLN A C 1
ATOM 672 O O . GLN A 1 95 ? -16.547 15.469 -4.449 1 77.31 95 GLN A O 1
ATOM 677 N N . ALA A 1 96 ? -16.125 16.188 -6.52 1 76.56 96 ALA A N 1
ATOM 678 C CA . ALA A 1 96 ? -17.531 16.078 -6.922 1 76.56 96 ALA A CA 1
ATOM 679 C C . ALA A 1 96 ? -18.016 14.633 -6.828 1 76.56 96 ALA A C 1
ATOM 681 O O . ALA A 1 96 ? -19.125 14.367 -6.348 1 76.56 96 ALA A O 1
ATOM 682 N N . GLN A 1 97 ? -17.172 13.766 -7.246 1 73.44 97 GLN A N 1
ATOM 683 C CA . GLN A 1 97 ? -17.516 12.344 -7.207 1 73.44 97 GLN A CA 1
ATOM 684 C C . GLN A 1 97 ? -17.672 11.859 -5.77 1 73.44 97 GLN A C 1
ATOM 686 O O . GLN A 1 97 ? -18.594 11.094 -5.461 1 73.44 97 GLN A O 1
ATOM 691 N N . LEU A 1 98 ? -16.812 12.305 -4.949 1 74.75 98 LEU A N 1
ATOM 692 C CA . LEU A 1 98 ? -16.875 11.898 -3.549 1 74.75 98 LEU A CA 1
ATOM 693 C C . LEU A 1 98 ? -18.125 12.422 -2.871 1 74.75 98 LEU A C 1
ATOM 695 O O . LEU A 1 98 ? -18.75 11.727 -2.062 1 74.75 98 LEU A O 1
ATOM 699 N N . GLU A 1 99 ? -18.438 13.609 -3.238 1 73.12 99 GLU A N 1
ATOM 700 C 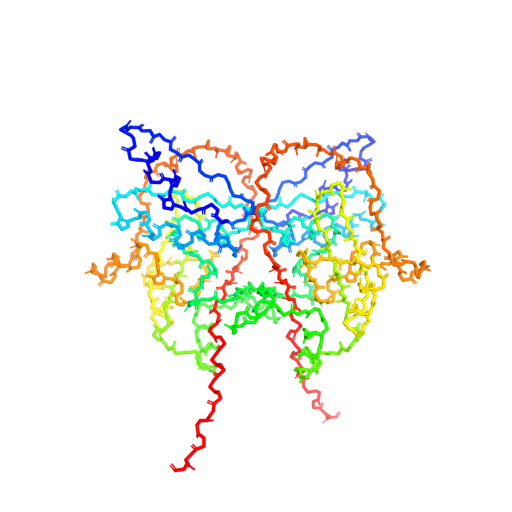CA . GLU A 1 99 ? -19.641 14.211 -2.689 1 73.12 99 GLU A CA 1
ATOM 701 C C . GLU A 1 99 ? -20.891 13.461 -3.154 1 73.12 99 GLU A C 1
ATOM 703 O O . GLU A 1 99 ? -21.797 13.195 -2.355 1 73.12 99 GLU A O 1
ATOM 708 N N . VAL A 1 100 ? -20.891 13.078 -4.383 1 70.75 100 VAL A N 1
ATOM 709 C CA . VAL A 1 100 ? -22.016 12.375 -4.961 1 70.75 100 VAL A CA 1
ATOM 710 C C . VAL A 1 100 ? -22.172 11.008 -4.301 1 70.75 100 VAL A C 1
ATOM 712 O O . VAL A 1 100 ? -23.281 10.523 -4.102 1 70.75 100 VAL A O 1
ATOM 715 N N . HIS A 1 101 ? -21.094 10.492 -3.889 1 75.31 101 HIS A N 1
ATOM 716 C CA . HIS A 1 101 ? -21.125 9.164 -3.295 1 75.31 101 HIS A CA 1
ATOM 717 C C . HIS A 1 101 ? -21.266 9.234 -1.78 1 75.31 101 HIS A C 1
ATOM 719 O O . HIS A 1 101 ? -21.141 8.227 -1.087 1 75.31 101 HIS A O 1
ATOM 725 N N . GLY A 1 102 ? -21.406 10.414 -1.219 1 76.19 102 GLY A N 1
ATOM 726 C CA . GLY A 1 102 ? -21.875 10.562 0.149 1 76.19 102 GLY A CA 1
ATOM 727 C C . GLY A 1 102 ? -20.766 10.836 1.139 1 76.19 102 GLY A C 1
ATOM 728 O O . GLY A 1 102 ? -20.969 10.758 2.352 1 76.19 102 GLY A O 1
ATOM 729 N N . LEU A 1 103 ? -19.656 11.07 0.682 1 80.69 103 LEU A N 1
ATOM 730 C CA . LEU A 1 103 ? -18.609 11.469 1.612 1 80.69 103 LEU A CA 1
ATOM 731 C C . LEU A 1 103 ? -18.828 12.891 2.117 1 80.69 103 LEU A C 1
ATOM 733 O O . LEU A 1 103 ? -18.953 13.828 1.323 1 80.69 103 LEU A O 1
ATOM 737 N N . PRO A 1 104 ? -18.922 13.062 3.447 1 86.38 104 PRO A N 1
ATOM 738 C CA . PRO A 1 104 ? -19.141 14.406 3.99 1 86.38 104 PRO A CA 1
ATOM 739 C C . PRO A 1 104 ? -18.031 15.375 3.617 1 86.38 104 PRO A C 1
ATOM 741 O O . PRO A 1 104 ? -16.859 14.992 3.584 1 86.38 104 PRO A O 1
ATOM 744 N N . PRO A 1 105 ? -18.406 16.594 3.334 1 88.25 105 PRO A N 1
ATOM 745 C CA . PRO A 1 105 ? -17.422 17.578 2.895 1 88.25 105 PRO A CA 1
ATOM 746 C C . PRO A 1 105 ? -16.422 17.953 3.994 1 88.25 105 PRO A C 1
ATOM 748 O O . PRO A 1 105 ? -15.367 18.516 3.711 1 88.25 105 PRO A O 1
ATOM 751 N N . ASP A 1 106 ? -16.688 17.641 5.23 1 92.31 106 ASP A N 1
ATOM 752 C CA . ASP A 1 106 ? -15.844 18.062 6.344 1 92.31 106 ASP A CA 1
ATOM 753 C C . ASP A 1 106 ? -14.766 17.016 6.641 1 92.31 106 ASP A C 1
ATOM 755 O O . ASP A 1 106 ? -13.898 17.234 7.484 1 92.31 106 ASP A O 1
ATOM 759 N N . VAL A 1 107 ? -14.758 15.898 5.863 1 91.5 107 VAL A N 1
ATOM 760 C CA . VAL A 1 107 ? -13.75 14.859 6.066 1 91.5 107 VAL A CA 1
ATOM 761 C C . VAL A 1 107 ? -12.367 15.422 5.773 1 91.5 107 VAL A C 1
ATOM 763 O O . VAL A 1 107 ? -12.156 16.078 4.75 1 91.5 107 VAL A O 1
ATOM 766 N N . PRO A 1 108 ? -11.406 15.25 6.707 1 94.5 108 PRO A N 1
ATOM 767 C CA . PRO A 1 108 ? -10.047 15.75 6.516 1 94.5 108 PRO A CA 1
ATOM 768 C C . PRO A 1 108 ? -9.367 15.156 5.281 1 94.5 108 PRO A C 1
ATOM 770 O O . PRO A 1 108 ? -9.578 13.984 4.957 1 94.5 108 PRO A O 1
ATOM 773 N N . ALA A 1 109 ? -8.594 16.016 4.637 1 92.5 109 ALA A N 1
ATOM 774 C CA . ALA A 1 109 ? -7.852 15.609 3.449 1 92.5 109 ALA A CA 1
ATOM 775 C C . ALA A 1 109 ? -6.574 16.422 3.283 1 92.5 109 ALA A C 1
ATOM 777 O O . ALA A 1 109 ? -6.387 17.438 3.965 1 92.5 109 ALA A O 1
ATOM 778 N N . VAL A 1 110 ? -5.68 15.93 2.434 1 92 110 VAL A N 1
ATOM 779 C CA . VAL A 1 110 ? -4.438 16.641 2.139 1 92 110 VAL A CA 1
ATOM 780 C C . VAL A 1 110 ? -3.996 16.328 0.71 1 92 110 VAL A C 1
ATOM 782 O O . VAL A 1 110 ? -4.172 15.203 0.228 1 92 110 VAL A O 1
ATOM 785 N N . ALA A 1 111 ? -3.555 17.312 0.019 1 90.44 111 ALA A N 1
ATOM 786 C CA . ALA A 1 111 ? -2.941 17.188 -1.3 1 90.44 111 ALA A CA 1
ATOM 787 C C . ALA A 1 111 ? -1.442 17.469 -1.24 1 90.44 111 ALA A C 1
ATOM 789 O O . ALA A 1 111 ? -1.012 18.453 -0.642 1 90.44 111 ALA A O 1
ATOM 790 N N . VAL A 1 112 ? -0.67 16.578 -1.82 1 90.25 112 VAL A N 1
ATOM 791 C CA . VAL A 1 112 ? 0.781 16.703 -1.729 1 90.25 112 VAL A CA 1
ATOM 792 C C . VAL A 1 112 ? 1.394 16.656 -3.127 1 90.25 112 VAL A C 1
ATOM 794 O O . VAL A 1 112 ? 1.135 15.719 -3.889 1 90.25 112 VAL A O 1
ATOM 797 N N . GLU A 1 113 ? 2.141 17.656 -3.471 1 87.56 113 GLU A N 1
ATOM 798 C CA . GLU A 1 113 ? 2.924 17.719 -4.703 1 87.56 113 GLU A CA 1
ATOM 799 C C . GLU A 1 113 ? 4.398 17.438 -4.434 1 87.56 113 GLU A C 1
ATOM 801 O O . GLU A 1 113 ? 4.969 17.953 -3.469 1 87.56 113 GLU A O 1
ATOM 806 N N . ARG A 1 114 ? 4.996 16.578 -5.258 1 87.56 114 ARG A N 1
ATOM 807 C CA . ARG A 1 114 ? 6.418 16.266 -5.164 1 87.56 114 ARG A CA 1
ATOM 808 C C . ARG A 1 114 ? 6.773 15.758 -3.768 1 87.56 114 ARG A C 1
ATOM 810 O O . ARG A 1 114 ? 7.723 16.25 -3.152 1 87.56 114 ARG A O 1
ATOM 817 N N . GLY A 1 115 ? 5.957 14.844 -3.289 1 85.81 115 GLY A N 1
ATOM 818 C CA . GLY A 1 115 ? 6.109 14.328 -1.938 1 85.81 115 GLY A CA 1
ATOM 819 C C . GLY A 1 115 ? 7.484 13.75 -1.67 1 85.81 115 GLY A C 1
ATOM 820 O O . GLY A 1 115 ? 8.07 13.102 -2.537 1 85.81 115 GLY A O 1
ATOM 821 N N . THR A 1 116 ? 8.016 14.008 -0.524 1 84.06 116 THR A N 1
ATOM 822 C CA . THR A 1 116 ? 9.25 13.477 0.043 1 84.06 116 THR A CA 1
ATOM 823 C C . THR A 1 116 ? 10.469 14.086 -0.649 1 84.06 116 THR A C 1
ATOM 825 O O . THR A 1 116 ? 11.586 13.609 -0.48 1 84.06 116 THR A O 1
ATOM 828 N N . THR A 1 117 ? 10.203 15.016 -1.505 1 80.69 117 THR A N 1
ATOM 829 C CA . THR A 1 117 ? 11.305 15.742 -2.115 1 80.69 117 THR A CA 1
ATOM 830 C C . THR A 1 117 ? 11.484 17.109 -1.462 1 80.69 117 THR A C 1
ATOM 832 O O . THR A 1 117 ? 10.648 17.531 -0.657 1 80.69 117 THR A O 1
ATOM 835 N N . ARG A 1 118 ? 12.578 17.828 -1.846 1 79.38 118 ARG A N 1
ATOM 836 C CA . ARG A 1 118 ? 12.859 19.141 -1.306 1 79.38 118 ARG A CA 1
ATOM 837 C C . ARG A 1 118 ? 11.836 20.172 -1.797 1 79.38 118 ARG A C 1
ATOM 839 O O . ARG A 1 118 ? 11.695 21.25 -1.22 1 79.38 118 ARG A O 1
ATOM 846 N N . ARG A 1 119 ? 11.141 19.906 -2.867 1 81.75 119 ARG A N 1
ATOM 847 C CA . ARG A 1 119 ? 10.172 20.844 -3.459 1 81.75 119 ARG A CA 1
ATOM 848 C C . ARG A 1 119 ? 8.75 20.438 -3.104 1 81.75 119 ARG A C 1
ATOM 850 O O . ARG A 1 119 ? 7.797 20.844 -3.781 1 81.75 119 ARG A O 1
ATOM 857 N N . GLN A 1 120 ? 8.625 19.672 -2.082 1 86.81 120 GLN A N 1
ATOM 858 C CA . GLN A 1 120 ? 7.316 19.219 -1.618 1 86.81 120 GLN A CA 1
ATOM 859 C C . GLN A 1 120 ? 6.414 20.391 -1.279 1 86.81 120 GLN A C 1
ATOM 861 O O . GLN A 1 120 ? 6.859 21.359 -0.661 1 86.81 120 GLN A O 1
ATOM 866 N N . ARG A 1 121 ? 5.176 20.328 -1.752 1 88.25 121 ARG A N 1
ATOM 867 C CA . ARG A 1 121 ? 4.113 21.25 -1.363 1 88.25 121 ARG A CA 1
ATOM 868 C C . ARG A 1 121 ? 2.918 20.5 -0.789 1 88.25 121 ARG A C 1
ATOM 870 O O . ARG A 1 121 ? 2.51 19.469 -1.325 1 88.25 121 ARG A O 1
ATOM 877 N N . VAL A 1 122 ? 2.449 21.016 0.323 1 91.19 122 VAL A N 1
ATOM 878 C CA . VAL A 1 122 ? 1.363 20.359 1.035 1 91.19 122 VAL A CA 1
ATOM 879 C C . VAL A 1 122 ? 0.193 21.312 1.21 1 91.19 122 VAL A C 1
ATOM 881 O O . VAL A 1 122 ? 0.379 22.453 1.64 1 91.19 122 VAL A O 1
ATOM 884 N N . CYS A 1 123 ? -0.956 20.828 0.821 1 91.12 123 CYS A N 1
ATOM 885 C CA . CYS A 1 123 ? -2.189 21.594 1.004 1 91.12 123 CYS A CA 1
ATOM 886 C C . CYS A 1 123 ? -3.178 20.828 1.874 1 91.12 123 CYS A C 1
ATOM 888 O O . CYS A 1 123 ? -3.686 19.781 1.468 1 91.12 123 CYS A O 1
ATOM 890 N N . TRP A 1 124 ? -3.393 21.375 3.07 1 92.69 124 TRP A N 1
ATOM 891 C CA . TRP A 1 124 ? -4.352 20.781 3.992 1 92.69 124 TRP A CA 1
ATOM 892 C C . TRP A 1 124 ? -5.742 21.359 3.787 1 92.69 124 TRP A C 1
ATOM 894 O O . TRP A 1 124 ? -5.883 22.531 3.402 1 92.69 124 TRP A O 1
ATOM 904 N N . GLY A 1 125 ? -6.742 20.578 4.062 1 91.5 125 GLY A N 1
ATOM 905 C CA . GLY A 1 125 ? -8.125 21.031 4.023 1 91.5 125 GLY A CA 1
ATOM 906 C C . GLY A 1 125 ? -9.125 19.891 4.105 1 91.5 125 GLY A C 1
ATOM 907 O O . GLY A 1 125 ? -8.742 18.719 4.074 1 91.5 125 GLY A O 1
ATOM 908 N N . SER A 1 126 ? -10.375 20.266 4.258 1 91.75 126 SER A N 1
ATOM 909 C CA . SER A 1 126 ? -11.43 19.266 4.16 1 91.75 126 SER A CA 1
ATOM 910 C C . SER A 1 126 ? -11.688 18.875 2.709 1 91.75 126 SER A C 1
ATOM 912 O O . SER A 1 126 ? -11.203 19.531 1.786 1 91.75 126 SER A O 1
ATOM 914 N N . VAL A 1 127 ? -12.43 17.781 2.525 1 89.12 127 VAL A N 1
ATOM 915 C CA . VAL A 1 127 ? -12.797 17.312 1.192 1 89.12 127 VAL A CA 1
ATOM 916 C C . VAL A 1 127 ? -13.477 18.438 0.421 1 89.12 127 VAL A C 1
ATOM 918 O O . VAL A 1 127 ? -13.203 18.641 -0.764 1 89.12 127 VAL A O 1
ATOM 921 N N . GLY A 1 128 ? -14.25 19.266 1.094 1 89.12 128 GLY A N 1
ATOM 922 C CA . GLY A 1 128 ? -14.984 20.328 0.449 1 89.12 128 GLY A CA 1
ATOM 923 C C . GLY A 1 128 ? -14.125 21.531 0.114 1 89.12 128 GLY A C 1
ATOM 924 O O . GLY A 1 128 ? -14.477 22.344 -0.748 1 89.12 128 GLY A O 1
ATOM 925 N N . GLN A 1 129 ? -12.977 21.625 0.703 1 90.44 129 GLN A N 1
ATOM 926 C CA . GLN A 1 129 ? -12.141 22.828 0.566 1 90.44 129 GLN A CA 1
ATOM 927 C C . GLN A 1 129 ? -10.906 22.531 -0.28 1 90.44 129 GLN A C 1
ATOM 929 O O . GLN A 1 129 ? -10.289 23.453 -0.816 1 90.44 129 GLN A O 1
ATOM 934 N N . LEU A 1 130 ? -10.562 21.344 -0.405 1 89.69 130 LEU A N 1
ATOM 935 C CA . LEU A 1 130 ? -9.219 20.969 -0.838 1 89.69 130 LEU A CA 1
ATOM 936 C C . LEU A 1 130 ? -8.977 21.391 -2.281 1 89.69 130 LEU A C 1
ATOM 938 O O . LEU A 1 130 ? -7.898 21.891 -2.613 1 89.69 130 LEU A O 1
ATOM 942 N N . ALA A 1 131 ? -9.984 21.219 -3.127 1 88.88 131 ALA A N 1
ATOM 943 C CA . ALA A 1 131 ? -9.812 21.562 -4.535 1 88.88 131 ALA A CA 1
ATOM 944 C C . ALA A 1 131 ? -9.539 23.047 -4.703 1 88.88 131 ALA A C 1
ATOM 946 O O . ALA A 1 131 ? -8.609 23.438 -5.418 1 88.88 131 ALA A O 1
ATOM 947 N N . GLY A 1 132 ? -10.352 23.828 -4.062 1 89 132 GLY A N 1
ATOM 948 C CA . GLY A 1 132 ? -10.156 25.281 -4.121 1 89 132 GLY A CA 1
ATOM 949 C C . GLY A 1 132 ? -8.828 25.719 -3.547 1 89 132 GLY A C 1
ATOM 950 O O . GLY A 1 132 ? -8.141 26.562 -4.129 1 89 132 GLY A O 1
ATOM 951 N N . ARG A 1 133 ? -8.438 25.125 -2.494 1 89.62 133 ARG A N 1
ATOM 952 C CA . ARG A 1 133 ? -7.184 25.484 -1.833 1 89.62 133 ARG A CA 1
ATOM 953 C C . ARG A 1 133 ? -5.98 25.062 -2.674 1 89.62 133 ARG A C 1
ATOM 955 O O . ARG A 1 133 ? -5.012 25.812 -2.797 1 89.62 133 ARG A O 1
ATOM 962 N N . ALA A 1 134 ? -6.031 23.922 -3.174 1 88.44 134 ALA A N 1
ATOM 963 C CA . ALA A 1 134 ? -4.949 23.438 -4.027 1 88.44 134 ALA A CA 1
ATOM 964 C C . ALA A 1 134 ? -4.777 24.328 -5.254 1 88.44 134 ALA A C 1
ATOM 966 O O . ALA A 1 134 ? -3.652 24.609 -5.664 1 88.44 134 ALA A O 1
ATOM 967 N N . GLN A 1 135 ? -5.875 24.703 -5.805 1 87.69 135 GLN A N 1
ATOM 968 C CA . GLN A 1 135 ? -5.844 25.594 -6.953 1 87.69 135 GLN A CA 1
ATOM 969 C C . GLN A 1 135 ? -5.234 26.953 -6.586 1 87.69 135 GLN A C 1
ATOM 971 O O . GLN A 1 135 ? -4.383 27.469 -7.312 1 87.69 135 GLN A O 1
ATOM 976 N N . ALA A 1 136 ? -5.691 27.469 -5.516 1 89 136 ALA A N 1
ATOM 977 C CA . ALA A 1 136 ? -5.195 28.75 -5.051 1 89 136 ALA A CA 1
ATOM 978 C C . ALA A 1 136 ? -3.695 28.703 -4.77 1 89 136 ALA A C 1
ATOM 980 O O . ALA A 1 136 ? -2.977 29.672 -4.988 1 89 136 ALA A O 1
ATOM 981 N N . ALA A 1 137 ? -3.244 27.547 -4.316 1 87.12 137 ALA A N 1
ATOM 982 C CA . ALA A 1 137 ? -1.832 27.359 -3.99 1 87.12 137 ALA A CA 1
ATOM 983 C C . ALA A 1 137 ? -1.02 27.031 -5.238 1 87.12 137 ALA A C 1
ATOM 985 O O . ALA A 1 137 ? 0.212 26.984 -5.191 1 87.12 137 ALA A O 1
ATOM 986 N N . GLY A 1 138 ? -1.698 26.719 -6.324 1 87.25 138 GLY A N 1
ATOM 987 C CA . GLY A 1 138 ? -1.023 26.453 -7.582 1 87.25 138 GLY A CA 1
ATOM 988 C C . GLY A 1 138 ? -0.441 25.047 -7.656 1 87.25 138 GLY A C 1
ATOM 989 O O . GLY A 1 138 ? 0.598 24.844 -8.289 1 87.25 138 GLY A O 1
ATOM 990 N N . LEU A 1 139 ? -0.996 24.109 -6.895 1 85.88 139 LEU A N 1
ATOM 991 C CA . LEU A 1 139 ? -0.521 22.734 -6.996 1 85.88 139 LEU A CA 1
ATOM 992 C C . LEU A 1 139 ? -0.741 22.188 -8.406 1 85.88 139 LEU A C 1
ATOM 994 O O . LEU A 1 139 ? -1.783 22.438 -9.016 1 85.88 139 LEU A O 1
ATOM 998 N N . LYS A 1 140 ? 0.235 21.531 -8.844 1 81.75 140 LYS A N 1
ATOM 999 C CA . LYS A 1 140 ? 0.173 20.938 -10.172 1 81.75 140 LYS A CA 1
ATOM 1000 C C . LYS A 1 140 ? 0.236 19.406 -10.094 1 81.75 140 LYS A C 1
ATOM 1002 O O . LYS A 1 140 ? 0.791 18.859 -9.148 1 81.75 140 LYS A O 1
ATOM 1007 N N . SER A 1 141 ? -0.394 18.812 -11.086 1 77 141 SER A N 1
ATOM 1008 C CA . SER A 1 141 ? -0.255 17.375 -11.195 1 77 141 SER A CA 1
ATOM 1009 C C . SER A 1 141 ? 1.17 16.969 -11.57 1 77 141 SER A C 1
ATOM 1011 O O . SER A 1 141 ? 1.862 17.719 -12.266 1 77 141 SER A O 1
ATOM 1013 N N . PRO A 1 142 ? 1.591 15.781 -11.039 1 80.5 142 PRO A N 1
ATOM 1014 C CA . PRO A 1 142 ? 0.871 14.789 -10.234 1 80.5 142 PRO A CA 1
ATOM 1015 C C . PRO A 1 142 ? 0.818 15.148 -8.758 1 80.5 142 PRO A C 1
ATOM 1017 O O . PRO A 1 142 ? 1.777 15.711 -8.219 1 80.5 142 PRO A O 1
ATOM 1020 N N . THR A 1 143 ? -0.344 14.93 -8.156 1 84.62 143 THR A N 1
ATOM 1021 C CA . THR A 1 143 ? -0.54 15.133 -6.723 1 84.62 143 THR A CA 1
ATOM 1022 C C . THR A 1 143 ? -1.14 13.891 -6.074 1 84.62 143 THR A C 1
ATOM 1024 O O . THR A 1 143 ? -1.932 13.18 -6.699 1 84.62 143 THR A O 1
ATOM 1027 N N . LEU A 1 144 ? -0.656 13.625 -4.922 1 89.25 144 LEU A N 1
ATOM 1028 C CA . LEU A 1 144 ? -1.287 12.594 -4.105 1 89.25 144 LEU A CA 1
ATOM 1029 C C . LEU A 1 144 ? -2.295 13.203 -3.141 1 89.25 144 LEU A C 1
ATOM 1031 O O . LEU A 1 144 ? -1.986 14.18 -2.449 1 89.25 144 LEU A O 1
ATOM 1035 N N . ILE A 1 145 ? -3.49 12.656 -3.229 1 89.75 145 ILE A N 1
ATOM 1036 C CA . ILE A 1 145 ? -4.547 13.117 -2.332 1 89.75 145 ILE A CA 1
ATOM 1037 C C . ILE A 1 145 ? -4.863 12.031 -1.308 1 89.75 145 ILE A C 1
ATOM 1039 O O . ILE A 1 145 ? -5.062 10.867 -1.667 1 89.75 145 ILE A O 1
ATOM 1043 N N . ILE A 1 146 ? -4.793 12.398 -0.082 1 92.44 146 ILE A N 1
ATOM 1044 C CA . ILE A 1 146 ? -5.148 11.492 1.004 1 92.44 146 ILE A CA 1
ATOM 1045 C C . ILE A 1 146 ? -6.426 11.977 1.686 1 92.44 146 ILE A C 1
ATOM 1047 O O . ILE A 1 146 ? -6.512 13.141 2.094 1 92.44 146 ILE A O 1
ATOM 1051 N N . ILE A 1 147 ? -7.379 11.07 1.754 1 91.38 147 ILE A N 1
ATOM 1052 C CA . ILE A 1 147 ? -8.672 11.43 2.326 1 91.38 147 ILE A CA 1
ATOM 1053 C C . ILE A 1 147 ? -9.023 10.469 3.459 1 91.38 147 ILE A C 1
ATOM 1055 O O . ILE A 1 147 ? -8.898 9.25 3.305 1 91.38 147 ILE A O 1
ATOM 1059 N N . GLY A 1 148 ? -9.453 11.047 4.613 1 92.38 148 GLY A N 1
ATOM 1060 C CA . GLY A 1 148 ? -9.922 10.227 5.723 1 92.38 148 GLY A CA 1
ATOM 1061 C C . GLY A 1 148 ? -9.656 10.852 7.078 1 92.38 148 GLY A C 1
ATOM 1062 O O . GLY A 1 148 ? -8.797 11.727 7.207 1 92.38 148 GLY A O 1
ATOM 1063 N N . GLN A 1 149 ? -10.281 10.32 8.094 1 93.81 149 GLN A N 1
ATOM 1064 C CA . GLN A 1 149 ? -10.156 10.852 9.445 1 93.81 149 GLN A CA 1
ATOM 1065 C C . GLN A 1 149 ? -8.719 10.734 9.953 1 93.81 149 GLN A C 1
ATOM 1067 O O . GLN A 1 149 ? -8.273 11.539 10.773 1 93.81 149 GLN A O 1
ATOM 1072 N N . VAL A 1 150 ? -8.008 9.875 9.391 1 94.62 150 VAL A N 1
ATOM 1073 C CA . VAL A 1 150 ? -6.625 9.656 9.812 1 94.62 150 VAL A CA 1
ATOM 1074 C C . VAL A 1 150 ? -5.785 10.898 9.492 1 94.62 150 VAL A C 1
ATOM 1076 O O . VAL A 1 150 ? -4.742 11.117 10.109 1 94.62 150 VAL A O 1
ATOM 1079 N N . VAL A 1 151 ? -6.156 11.695 8.539 1 94.81 151 VAL A N 1
ATOM 1080 C CA . VAL A 1 151 ? -5.43 12.906 8.156 1 94.81 151 VAL A CA 1
ATOM 1081 C C . VAL A 1 151 ? -5.391 13.875 9.336 1 94.81 151 VAL A C 1
ATOM 1083 O O . VAL A 1 151 ? -4.395 14.578 9.531 1 94.81 151 VAL A O 1
ATOM 1086 N N . SER A 1 152 ? -6.383 13.805 10.148 1 94.62 152 SER A N 1
ATOM 1087 C CA . SER A 1 152 ? -6.473 14.719 11.281 1 94.62 152 SER A CA 1
ATOM 1088 C C . SER A 1 152 ? -5.488 14.344 12.383 1 94.62 152 SER A C 1
ATOM 1090 O O . SER A 1 152 ? -5.242 15.125 13.297 1 94.62 152 SER A O 1
ATOM 1092 N N . LEU A 1 153 ? -4.926 13.195 12.266 1 93.94 153 LEU A N 1
ATOM 1093 C CA . LEU A 1 153 ? -3.979 12.734 13.273 1 93.94 153 LEU A CA 1
ATOM 1094 C C . LEU A 1 153 ? -2.584 13.297 13.008 1 93.94 153 LEU A C 1
ATOM 1096 O O . LEU A 1 153 ? -1.707 13.219 13.875 1 93.94 153 LEU A O 1
ATOM 1100 N N . ALA A 1 154 ? -2.367 13.836 11.883 1 92.94 154 ALA A N 1
ATOM 1101 C CA . ALA A 1 154 ? -1.067 14.391 11.508 1 92.94 154 ALA A CA 1
ATOM 1102 C C . ALA A 1 154 ? -0.792 15.695 12.242 1 92.94 154 ALA A C 1
ATOM 1104 O O . ALA A 1 154 ? -1.688 16.531 12.398 1 92.94 154 ALA A O 1
ATOM 1105 N N . PRO A 1 155 ? 0.446 15.906 12.672 1 89 155 PRO A N 1
ATOM 1106 C CA . PRO A 1 155 ? 0.786 17.172 13.328 1 89 155 PRO A CA 1
ATOM 1107 C C . PRO A 1 155 ? 0.503 18.391 12.445 1 89 155 PRO A C 1
ATOM 1109 O O . PRO A 1 155 ? 0.084 19.438 12.945 1 89 155 PRO A O 1
ATOM 1112 N N . GLY A 1 156 ? 0.657 18.281 11.148 1 88.69 156 GLY A N 1
ATOM 1113 C CA . GLY A 1 156 ? 0.438 19.375 10.219 1 88.69 156 GLY A CA 1
ATOM 1114 C C . GLY A 1 156 ? -1.009 19.828 10.156 1 88.69 156 GLY A C 1
ATOM 1115 O O . GLY A 1 156 ? -1.291 21 9.875 1 88.69 156 GLY A O 1
ATOM 1116 N N . TRP A 1 157 ? -1.862 18.906 10.406 1 91.56 157 TRP A N 1
ATOM 1117 C CA . TRP A 1 157 ? -3.283 19.25 10.375 1 91.56 157 TRP A CA 1
ATOM 1118 C C . TRP A 1 157 ? -3.633 20.219 11.492 1 91.56 157 TRP A C 1
ATOM 1120 O O . TRP A 1 157 ? -4.281 21.25 11.25 1 91.56 157 TRP A O 1
ATOM 1130 N N . SER A 1 158 ? -3.248 19.859 12.68 1 87.56 158 SER A N 1
ATOM 1131 C CA . SER A 1 158 ? -3.523 20.719 13.828 1 87.56 158 SER A CA 1
ATOM 1132 C C . SER A 1 158 ? -2.881 22.094 13.648 1 87.56 158 SER A C 1
ATOM 1134 O O . SER A 1 158 ? -3.471 23.109 14.016 1 87.56 158 SER A O 1
ATOM 1136 N N . GLN A 1 159 ? -1.711 22.062 13.18 1 84.56 159 GLN A N 1
ATOM 1137 C CA . GLN A 1 159 ? -1.017 23.328 12.93 1 84.56 159 GLN A CA 1
ATOM 1138 C C . GLN A 1 159 ? -1.777 24.188 11.922 1 84.56 159 GLN A C 1
ATOM 1140 O O . GLN A 1 159 ? -1.897 25.406 12.102 1 84.56 159 GLN A O 1
ATOM 1145 N N . TRP A 1 160 ? -2.256 23.547 10.922 1 83.5 160 TRP A N 1
ATOM 1146 C CA . TRP A 1 160 ? -3.037 24.25 9.898 1 83.5 160 TRP A CA 1
ATOM 1147 C C . TRP A 1 160 ? -4.336 24.781 10.484 1 83.5 160 TRP A C 1
ATOM 1149 O O . TRP A 1 160 ? -4.715 25.938 10.219 1 83.5 160 TRP A O 1
ATOM 1159 N N . GLN A 1 161 ? -5.031 24 11.219 1 85.75 161 GLN A N 1
ATOM 1160 C CA . GLN A 1 161 ? -6.277 24.438 11.836 1 85.75 161 GLN A CA 1
ATOM 1161 C C . GLN A 1 161 ? -6.047 25.656 12.719 1 85.75 161 GLN A C 1
ATOM 1163 O O . GLN A 1 161 ? -6.875 26.562 12.758 1 85.75 161 GLN A O 1
ATOM 1168 N N . ALA A 1 162 ? -4.988 25.609 13.359 1 83.44 162 ALA A N 1
ATOM 1169 C CA . ALA A 1 162 ? -4.68 26.703 14.273 1 83.44 162 ALA A CA 1
ATOM 1170 C C . ALA A 1 162 ? -4.254 27.953 13.516 1 83.44 162 ALA A C 1
ATOM 1172 O O . ALA A 1 162 ? -4.629 29.078 13.883 1 83.44 162 ALA A O 1
ATOM 1173 N N . ALA A 1 163 ? -3.348 27.781 12.547 1 76.25 163 ALA A N 1
ATOM 1174 C CA . ALA A 1 163 ? -2.727 28.906 11.859 1 76.25 163 ALA A CA 1
ATOM 1175 C C . ALA A 1 163 ? -3.586 29.391 10.695 1 76.25 163 ALA A C 1
ATOM 1177 O O . ALA A 1 163 ? -3.449 30.531 10.242 1 76.25 163 ALA A O 1
ATOM 1178 N N . GLY A 1 164 ? -4.598 28.625 10.266 1 62.66 164 GLY A N 1
ATOM 1179 C CA . GLY A 1 164 ? -5.355 28.938 9.062 1 62.66 164 GLY A CA 1
ATOM 1180 C C . GLY A 1 164 ? -4.5 28.984 7.812 1 62.66 164 GLY A C 1
ATOM 1181 O O . GLY A 1 164 ? -4.926 29.5 6.777 1 62.66 164 GLY A O 1
ATOM 1182 N N . LYS A 1 165 ? -3.182 28.984 7.969 1 54.94 165 LYS A N 1
ATOM 1183 C CA . LYS A 1 165 ? -2.324 29.125 6.797 1 54.94 165 LYS A CA 1
ATOM 1184 C C . LYS A 1 165 ? -2.027 27.781 6.16 1 54.94 165 LYS A C 1
ATOM 1186 O O . LYS A 1 165 ? -1.854 26.781 6.859 1 54.94 165 LYS A O 1
ATOM 1191 N N . PRO A 1 166 ? -2.414 27.766 4.871 1 52.22 166 PRO A N 1
ATOM 1192 C CA . PRO A 1 166 ? -2.467 26.547 4.047 1 52.22 166 PRO A CA 1
ATOM 1193 C C . PRO A 1 166 ? -1.197 25.719 4.152 1 52.22 166 PRO A C 1
ATOM 1195 O O . PRO A 1 166 ? -1.273 24.5 4.352 1 52.22 166 PRO A O 1
ATOM 1198 N N . LEU A 1 167 ? -0.186 26.125 3.174 1 51.94 167 LEU A N 1
ATOM 1199 C CA . LEU A 1 167 ? 0.793 25.281 2.488 1 51.94 167 LEU A CA 1
ATOM 1200 C C . LEU A 1 167 ? 2.041 25.094 3.346 1 51.94 167 LEU A C 1
ATOM 1202 O O . LEU A 1 167 ? 2.691 26.078 3.727 1 51.94 167 LEU A O 1
ATOM 1206 N N . VAL A 1 168 ? 1.952 24.328 4.379 1 50.34 168 VAL A N 1
ATOM 1207 C CA . VAL A 1 168 ? 3.305 24.078 4.859 1 50.34 168 VAL A CA 1
ATOM 1208 C C . VAL A 1 168 ? 4.211 23.703 3.684 1 50.34 168 VAL A C 1
ATOM 1210 O O . VAL A 1 168 ? 3.906 22.781 2.924 1 50.34 168 VAL A O 1
ATOM 1213 N N . TRP A 1 169 ? 4.766 24.781 3.057 1 46.97 169 TRP A N 1
ATOM 1214 C CA . TRP A 1 169 ? 5.945 24.469 2.25 1 46.97 169 TRP A CA 1
ATOM 1215 C C . TRP A 1 169 ? 7.02 23.797 3.094 1 46.97 169 TRP A C 1
ATOM 1217 O O . TRP A 1 169 ? 7.387 24.297 4.16 1 46.97 169 TRP A O 1
ATOM 1227 N N . SER A 1 170 ? 6.781 22.625 3.508 1 42.81 170 SER A N 1
ATOM 1228 C CA . SER A 1 170 ? 7.934 22.125 4.242 1 42.81 170 SER A CA 1
ATOM 1229 C C . SER A 1 170 ? 9.227 22.75 3.734 1 42.81 170 SER A C 1
ATOM 1231 O O . SER A 1 170 ? 9.547 22.641 2.549 1 42.81 170 SER A O 1
ATOM 1233 N N . ALA A 1 171 ? 9.555 23.891 4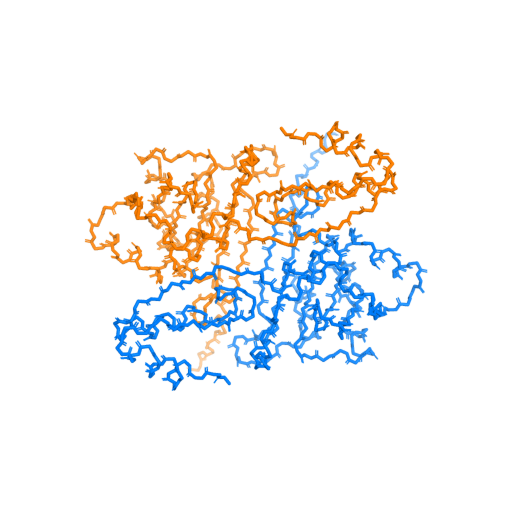.027 1 35.28 171 ALA A N 1
ATOM 1234 C CA . ALA A 1 171 ? 10.945 24.328 3.9 1 35.28 171 ALA A CA 1
ATOM 1235 C C . ALA A 1 171 ? 11.906 23.156 4.102 1 35.28 171 ALA A C 1
ATOM 1237 O O . ALA A 1 171 ? 11.539 22.141 4.691 1 35.28 171 ALA A O 1
ATOM 1238 N N . GLY A 1 172 ? 13.211 23.219 3.531 1 36.38 172 GLY A N 1
ATOM 1239 C CA . GLY A 1 172 ? 14.391 22.375 3.467 1 36.38 172 GLY A CA 1
ATOM 1240 C C . GLY A 1 172 ? 14.688 21.672 4.777 1 36.38 172 GLY A C 1
ATOM 1241 O O . GLY A 1 172 ? 15.797 21.781 5.312 1 36.38 172 GLY A O 1
ATOM 1242 N N . GLN A 1 173 ? 13.977 21.703 5.848 1 33.72 173 GLN A N 1
ATOM 1243 C CA . GLN A 1 173 ? 14.867 20.875 6.66 1 33.72 173 GLN A CA 1
ATOM 1244 C C . GLN A 1 173 ? 15.312 19.625 5.898 1 33.72 173 GLN A C 1
ATOM 1246 O O . GLN A 1 173 ? 14.484 18.938 5.301 1 33.72 173 GLN A O 1
ATOM 1251 N N . PRO A 1 174 ? 16.562 19.547 5.48 1 34.28 174 PRO A N 1
ATOM 1252 C CA . PRO A 1 174 ? 17.031 18.344 4.801 1 34.28 174 PRO A CA 1
ATOM 1253 C C . PRO A 1 174 ? 16.391 17.062 5.344 1 34.28 174 PRO A C 1
ATOM 1255 O O . PRO A 1 174 ? 16.016 17.016 6.516 1 34.28 174 PRO A O 1
ATOM 1258 N N . PRO A 1 175 ? 15.484 16.375 4.598 1 35.34 175 PRO A N 1
ATOM 1259 C CA . PRO A 1 175 ? 15.18 15.078 5.203 1 35.34 175 PRO A CA 1
ATOM 1260 C C . PRO A 1 175 ? 16.219 14.648 6.238 1 35.34 175 PRO A C 1
ATOM 1262 O O . PRO A 1 175 ? 17.422 14.844 6.027 1 35.34 175 PRO A O 1
ATOM 1265 N N . ARG A 1 176 ? 16 15.023 7.48 1 32.06 176 ARG A N 1
ATOM 1266 C CA . ARG A 1 176 ? 17.109 14.625 8.359 1 32.06 176 ARG A CA 1
ATOM 1267 C C . ARG A 1 176 ? 17.922 13.5 7.734 1 32.06 176 ARG A C 1
ATOM 1269 O O . ARG A 1 176 ? 19.141 13.586 7.648 1 32.06 176 ARG A O 1
ATOM 1276 N N . HIS A 1 177 ? 17.719 12.211 8.203 1 29.62 177 HIS A N 1
ATOM 1277 C CA . HIS A 1 177 ? 18.625 11.188 7.719 1 29.62 177 HIS A CA 1
ATOM 1278 C C . HIS A 1 177 ? 18.547 11.055 6.199 1 29.62 177 HIS A C 1
ATOM 1280 O O . HIS A 1 177 ? 17.469 10.836 5.648 1 29.62 177 HIS A O 1
ATOM 1286 N N . GLY A 1 178 ? 19.219 11.844 5.41 1 29.7 178 GLY A N 1
ATOM 1287 C CA . GLY A 1 178 ? 19.656 11.742 4.027 1 29.7 178 GLY A CA 1
ATOM 1288 C C . GLY A 1 178 ? 19.781 10.312 3.545 1 29.7 178 GLY A C 1
ATOM 1289 O O . GLY A 1 178 ? 20.891 9.75 3.516 1 29.7 178 GLY A O 1
ATOM 1290 N N . TYR A 1 179 ? 19.203 9.352 4.023 1 27.59 179 TYR A N 1
ATOM 1291 C CA . TYR A 1 179 ? 19.5 8.297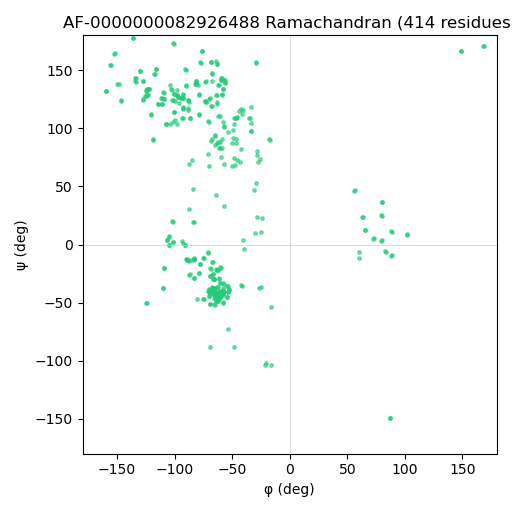 3.057 1 27.59 179 TYR A CA 1
ATOM 1292 C C . TYR A 1 179 ? 19.188 8.758 1.639 1 27.59 179 TYR A C 1
ATOM 1294 O O . TYR A 1 179 ? 18.062 9.156 1.335 1 27.59 179 TYR A O 1
ATOM 1302 N N . ARG A 1 180 ? 19.953 9.727 1.133 1 26.41 180 ARG A N 1
ATOM 1303 C CA . ARG A 1 180 ? 20.062 9.945 -0.306 1 26.41 180 ARG A CA 1
ATOM 1304 C C . ARG A 1 180 ? 19.859 8.648 -1.074 1 26.41 180 ARG A C 1
ATOM 1306 O O . ARG A 1 180 ? 20.734 7.781 -1.078 1 26.41 180 ARG A O 1
ATOM 1313 N N . LEU A 1 181 ? 18.828 7.961 -0.842 1 26.55 181 LEU A N 1
ATOM 1314 C CA . LEU A 1 181 ? 18.797 7.02 -1.958 1 26.55 181 LEU A CA 1
ATOM 1315 C C . LEU A 1 181 ? 18.969 7.75 -3.287 1 26.55 181 LEU A C 1
ATOM 1317 O O . LEU A 1 181 ? 18.391 8.82 -3.49 1 26.55 181 LEU A O 1
ATOM 1321 N N . PRO A 1 182 ? 20.094 7.754 -3.766 1 23.98 182 PRO A N 1
ATOM 1322 C CA . PRO A 1 182 ? 20.219 8.242 -5.141 1 23.98 182 PRO A CA 1
ATOM 1323 C C . PRO A 1 182 ? 18.938 8.031 -5.957 1 23.98 182 PRO A C 1
ATOM 1325 O O . PRO A 1 182 ? 18.453 6.902 -6.078 1 23.98 182 PRO A O 1
ATOM 1328 N N . VAL A 1 183 ? 17.984 8.812 -5.598 1 27.14 183 VAL A N 1
ATOM 1329 C CA . VAL A 1 183 ? 16.859 8.828 -6.523 1 27.14 183 VAL A CA 1
ATOM 1330 C C . VAL A 1 183 ? 17.359 9.016 -7.953 1 27.14 183 VAL A C 1
ATOM 1332 O O . VAL A 1 183 ? 18.016 10.008 -8.266 1 27.14 183 VAL A O 1
ATOM 1335 N N . LEU A 1 184 ? 17.906 8.055 -8.508 1 22.83 184 LEU A N 1
ATOM 1336 C CA . LEU A 1 184 ? 18.047 8.219 -9.945 1 22.83 184 LEU A CA 1
ATOM 1337 C C . LEU A 1 184 ? 16.875 9 -10.531 1 22.83 184 LEU A C 1
ATOM 1339 O O . LEU A 1 184 ? 15.75 8.891 -10.047 1 22.83 184 LEU A O 1
ATOM 1343 N N . ASP A 1 185 ? 17.141 10.211 -11.156 1 23.86 185 ASP A N 1
ATOM 1344 C CA . ASP A 1 185 ? 16.438 11.234 -11.93 1 23.86 185 ASP A CA 1
ATOM 1345 C C . ASP A 1 185 ? 15.289 10.625 -12.727 1 23.86 185 ASP A C 1
ATOM 1347 O O . ASP A 1 185 ? 14.797 11.234 -13.68 1 23.86 185 ASP A O 1
ATOM 1351 N N . THR A 1 186 ? 14.859 9.438 -12.602 1 23.41 186 THR A N 1
ATOM 1352 C CA . THR A 1 186 ? 14.016 9.211 -13.766 1 23.41 186 THR A CA 1
ATOM 1353 C C . THR A 1 186 ? 12.797 10.133 -13.742 1 23.41 186 THR A C 1
ATOM 1355 O O . THR A 1 186 ? 12.117 10.242 -12.719 1 23.41 186 THR A O 1
ATOM 1358 N N . GLU A 1 187 ? 12.703 11.352 -14.367 1 24.86 187 GLU A N 1
ATOM 1359 C CA . GLU A 1 187 ? 11.742 12.328 -14.867 1 24.86 187 GLU A CA 1
ATOM 1360 C C . GLU A 1 187 ? 10.352 11.719 -15 1 24.86 187 GLU A C 1
ATOM 1362 O O . GLU A 1 187 ? 9.344 12.43 -14.906 1 24.86 187 GLU A O 1
ATOM 1367 N N . LEU A 1 188 ? 10.156 10.609 -15.688 1 23.47 188 LEU A N 1
ATOM 1368 C CA . LEU A 1 188 ? 8.93 10.453 -16.453 1 23.47 188 LEU A CA 1
ATOM 1369 C C . LEU A 1 188 ? 7.727 10.305 -15.531 1 23.47 188 LEU A C 1
ATOM 1371 O O . LEU A 1 188 ? 6.711 10.984 -15.711 1 23.47 188 LEU A O 1
ATOM 1375 N N . LEU A 1 189 ? 7.402 8.992 -15.102 1 24.34 189 LEU A N 1
ATOM 1376 C CA . LEU A 1 189 ? 6.043 8.461 -15.117 1 24.34 189 LEU A CA 1
ATOM 1377 C C . LEU A 1 189 ? 5.316 8.797 -13.82 1 24.34 189 LEU A C 1
ATOM 1379 O O . LEU A 1 189 ? 5.148 7.934 -12.953 1 24.34 189 LEU A O 1
ATOM 1383 N N . GLN A 1 190 ? 5.535 9.867 -13.109 1 26.69 190 GLN A N 1
ATOM 1384 C CA . GLN A 1 190 ? 5.043 10.148 -11.766 1 26.69 190 GLN A CA 1
ATOM 1385 C C . GLN A 1 190 ? 3.521 10.25 -11.742 1 26.69 190 GLN A C 1
ATOM 1387 O O . GLN A 1 190 ? 2.967 11.352 -11.797 1 26.69 190 GLN A O 1
ATOM 1392 N N . GLN A 1 191 ? 2.826 9.414 -12.391 1 25.56 191 GLN A N 1
ATOM 1393 C CA . GLN A 1 191 ? 1.386 9.641 -12.414 1 25.56 191 GLN A CA 1
ATOM 1394 C C . GLN A 1 191 ? 0.792 9.523 -11.016 1 25.56 191 GLN A C 1
ATOM 1396 O O . GLN A 1 191 ? 1.384 8.891 -10.133 1 25.56 191 GLN A O 1
ATOM 1401 N N . GLN A 1 192 ? -0.427 10.148 -10.766 1 24.47 192 GLN A N 1
ATOM 1402 C CA . GLN A 1 192 ? -1.278 10.555 -9.656 1 24.47 192 GLN A CA 1
ATOM 1403 C C . GLN A 1 192 ? -1.787 9.336 -8.883 1 24.47 192 GLN A C 1
ATOM 1405 O O . GLN A 1 192 ? -2.27 8.375 -9.477 1 24.47 192 GLN A O 1
ATOM 1410 N N . GLN A 1 193 ? -1.157 8.906 -7.867 1 28.03 193 GLN A N 1
ATOM 1411 C CA . GLN A 1 193 ? -1.689 7.84 -7.027 1 28.03 193 GLN A CA 1
ATOM 1412 C C . GLN A 1 193 ? -2.578 8.406 -5.922 1 28.03 193 GLN A C 1
ATOM 1414 O O . GLN A 1 193 ? -2.293 9.469 -5.367 1 28.03 193 GLN A O 1
ATOM 1419 N N . LEU A 1 194 ? -3.957 8.125 -5.785 1 22.41 194 LEU A N 1
ATOM 1420 C CA . LEU A 1 194 ? -4.918 8.484 -4.746 1 22.41 194 LEU A CA 1
ATOM 1421 C C . LEU A 1 194 ? -5.008 7.387 -3.689 1 22.41 194 LEU A C 1
ATOM 1423 O O . LEU A 1 194 ? -4.961 6.195 -4.016 1 22.41 194 LEU A O 1
ATOM 1427 N N . ALA A 1 195 ? -4.684 7.59 -2.396 1 25.02 195 ALA A N 1
ATOM 1428 C CA . ALA A 1 195 ? -4.926 6.672 -1.287 1 25.02 195 ALA A CA 1
ATOM 1429 C C . ALA A 1 195 ? -6.172 7.078 -0.502 1 25.02 195 ALA A C 1
ATOM 1431 O O . ALA A 1 195 ? -6.285 8.219 -0.055 1 25.02 195 ALA A O 1
ATOM 1432 N N . LEU A 1 196 ? -7.438 6.414 -0.519 1 24.58 196 LEU A N 1
ATOM 1433 C CA . LEU A 1 196 ? -8.68 6.68 0.198 1 24.58 196 LEU A CA 1
ATOM 1434 C C . LEU A 1 196 ? -8.82 5.762 1.407 1 24.58 196 LEU A C 1
ATOM 1436 O O . LEU A 1 196 ? -8.578 4.555 1.305 1 24.58 196 LEU A O 1
ATOM 1440 N N . SER A 1 197 ? -8.977 6.266 2.598 1 25.12 197 SER A N 1
ATOM 1441 C CA . SER A 1 197 ? -9.258 5.504 3.811 1 25.12 197 SER A CA 1
ATOM 1442 C C . SER A 1 197 ? -10.727 5.578 4.191 1 25.12 197 SER A C 1
ATOM 1444 O O . SER A 1 197 ? -11.352 6.637 4.078 1 25.12 197 SER A O 1
ATOM 1446 N N . ALA A 1 198 ? -11.641 4.57 4.031 1 24.88 198 ALA A N 1
ATOM 1447 C CA . ALA A 1 198 ? -13.07 4.645 4.32 1 24.88 198 ALA A CA 1
ATOM 1448 C C . ALA A 1 198 ? -13.383 4.059 5.695 1 24.88 198 ALA A C 1
ATOM 1450 O O . ALA A 1 198 ? -12.703 3.133 6.148 1 24.88 198 ALA A O 1
ATOM 1451 N N . GLN A 1 199 ? -14.242 4.855 6.535 1 22.77 199 GLN A N 1
ATOM 1452 C CA . GLN A 1 199 ? -14.875 4.445 7.785 1 22.77 199 GLN A CA 1
ATOM 1453 C C . GLN A 1 199 ? -15.977 3.422 7.531 1 22.77 199 GLN A C 1
ATOM 1455 O O . GLN A 1 199 ? -16.781 3.584 6.613 1 22.77 199 GLN A O 1
ATOM 1460 N N . CYS A 1 200 ? -15.883 2.195 7.773 1 23.34 200 CYS A N 1
ATOM 1461 C CA . CYS A 1 200 ? -17.047 1.323 7.789 1 23.34 200 CYS A CA 1
ATOM 1462 C C . CYS A 1 200 ? -17.969 1.664 8.953 1 23.34 200 CYS A C 1
ATOM 1464 O O . CYS A 1 200 ? -17.562 1.615 10.109 1 23.34 200 CYS A O 1
ATOM 1466 N N . SER A 1 201 ? -19.031 2.58 8.867 1 22.62 201 SER A N 1
ATOM 1467 C CA . SER A 1 201 ? -20.047 2.893 9.867 1 22.62 201 SER A CA 1
ATOM 1468 C C . SER A 1 201 ? -20.891 1.665 10.203 1 22.62 201 SER A C 1
ATOM 1470 O O . SER A 1 201 ? -21.594 1.13 9.344 1 22.62 201 SER A O 1
ATOM 1472 N N . THR A 1 202 ? -20.688 0.675 11.008 1 24.34 202 THR A N 1
ATOM 1473 C CA . THR A 1 202 ? -21.672 -0.246 11.547 1 24.34 202 THR A CA 1
ATOM 1474 C C . THR A 1 202 ? -22.562 0.454 12.57 1 24.34 202 THR A C 1
ATOM 1476 O O . THR A 1 202 ? -22.094 0.865 13.633 1 24.34 202 THR A O 1
ATOM 1479 N N . GLU A 1 203 ? -23.594 1.287 12.305 1 22 203 GLU A N 1
ATOM 1480 C CA . GLU A 1 203 ? -24.688 1.63 13.211 1 22 203 GLU A CA 1
ATOM 1481 C C . GLU A 1 203 ? -25.453 0.385 13.641 1 22 203 GLU A C 1
ATOM 1483 O O . GLU A 1 203 ? -26.125 -0.254 12.82 1 22 203 GLU A O 1
ATOM 1488 N N . ALA A 1 204 ? -25.141 -0.464 14.625 1 27.11 204 ALA A N 1
ATOM 1489 C CA . ALA A 1 204 ? -26.109 -1.224 15.414 1 27.11 204 ALA A CA 1
ATOM 1490 C C . ALA A 1 204 ? -27.109 -0.297 16.094 1 27.11 204 ALA A C 1
ATOM 1492 O O . ALA A 1 204 ? -26.734 0.65 16.781 1 27.11 204 ALA A O 1
ATOM 1493 N N . GLY A 1 205 ? -28.406 -0.099 15.625 1 21.3 205 GLY A N 1
ATOM 1494 C CA . GLY A 1 205 ? -29.609 0.495 16.172 1 21.3 205 GLY A CA 1
ATOM 1495 C C . GLY A 1 205 ? -29.844 0.125 17.625 1 21.3 205 GLY A C 1
ATOM 1496 O O . GLY A 1 205 ? -29.672 -1.031 18.016 1 21.3 205 GLY A O 1
ATOM 1497 N N . GLU A 1 206 ? -29.766 0.992 18.625 1 25.22 206 GLU A N 1
ATOM 1498 C CA . GLU A 1 206 ? -30.344 1.029 19.969 1 25.22 206 GLU A CA 1
ATOM 1499 C C . GLU A 1 206 ? -31.844 0.693 19.938 1 25.22 206 GLU A C 1
ATOM 1501 O O . GLU A 1 206 ? -32.594 1.308 19.188 1 25.22 206 GLU A O 1
ATOM 1506 N N . GLY A 1 207 ? -32.344 -0.579 20.078 1 21.92 207 GLY A N 1
ATOM 1507 C CA . GLY A 1 207 ? -33.688 -0.858 20.578 1 21.92 207 GLY A CA 1
ATOM 1508 C C . GLY A 1 207 ? -34.031 -0.074 21.828 1 21.92 207 GLY A C 1
ATOM 1509 O O . GLY A 1 207 ? -33.188 0.084 22.719 1 21.92 207 GLY A O 1
ATOM 1510 N N . GLN A 1 208 ? -34.906 0.926 21.797 1 21.67 208 GLN A N 1
ATOM 1511 C CA . GLN A 1 208 ? -35.812 1.577 22.75 1 21.67 208 GLN A CA 1
ATOM 1512 C C . GLN A 1 208 ? -36.531 0.55 23.609 1 21.67 208 GLN A C 1
ATOM 1514 O O . GLN A 1 208 ? -37.312 -0.247 23.078 1 21.67 208 GLN A O 1
ATOM 1519 N N . GLU A 1 209 ? -35.875 -0.188 24.594 1 19.94 209 GLU A N 1
ATOM 1520 C CA . GLU A 1 209 ? -36.75 -0.288 25.766 1 19.94 209 GLU A CA 1
ATOM 1521 C C . GLU A 1 209 ? -36.75 1.018 26.562 1 19.94 209 GLU A C 1
ATOM 1523 O O . GLU A 1 209 ? -35.75 1.715 26.625 1 19.94 209 GLU A O 1
ATOM 1528 N N . MET B 1 1 ? 3.164 -8.164 22.938 1 33.53 1 MET B N 1
ATOM 1529 C CA . MET B 1 1 ? 2.973 -6.816 22.391 1 33.53 1 MET B CA 1
ATOM 1530 C C . MET B 1 1 ? 3.967 -5.836 23 1 33.53 1 MET B C 1
ATOM 1532 O O . MET B 1 1 ? 4.043 -5.703 24.219 1 33.53 1 MET B O 1
ATOM 1536 N N . LEU B 1 2 ? 5.117 -5.82 22.5 1 45.78 2 LEU B N 1
ATOM 1537 C CA . LEU B 1 2 ? 6.039 -4.828 23.047 1 45.78 2 LEU B CA 1
ATOM 1538 C C . LEU B 1 2 ? 5.301 -3.557 23.453 1 45.78 2 LEU B C 1
ATOM 1540 O O . LEU B 1 2 ? 4.504 -3.027 22.672 1 45.78 2 LEU B O 1
ATOM 1544 N N . ASN B 1 3 ? 4.984 -3.436 24.703 1 59.56 3 ASN B N 1
ATOM 1545 C CA . ASN B 1 3 ? 4.289 -2.287 25.281 1 59.56 3 ASN B CA 1
ATOM 1546 C C . ASN B 1 3 ? 5.113 -1.011 25.141 1 59.56 3 ASN B C 1
ATOM 1548 O O . ASN B 1 3 ? 6.191 -0.902 25.734 1 59.56 3 ASN B O 1
ATOM 1552 N N . VAL B 1 4 ? 4.93 -0.309 24 1 62.62 4 VAL B N 1
ATOM 1553 C CA . VAL B 1 4 ? 5.559 0.983 23.75 1 62.62 4 VAL B CA 1
ATOM 1554 C C . VAL B 1 4 ? 5.852 1.685 25.078 1 62.62 4 VAL B C 1
ATOM 1556 O O . VAL B 1 4 ? 6.938 2.238 25.266 1 62.62 4 VAL B O 1
ATOM 1559 N N . SER B 1 5 ? 4.93 1.497 25.953 1 61.84 5 SER B N 1
ATOM 1560 C CA . SER B 1 5 ? 5.023 2.244 27.203 1 61.84 5 SER B CA 1
ATOM 1561 C C . SER B 1 5 ? 6.18 1.739 28.062 1 61.84 5 SER B C 1
ATOM 1563 O O . SER B 1 5 ? 6.922 2.535 28.641 1 61.84 5 SER B O 1
ATOM 1565 N N . SER B 1 6 ? 6.301 0.445 28 1 63.28 6 SER B N 1
ATOM 1566 C CA . SER B 1 6 ? 7.234 -0.096 28.984 1 63.28 6 SER B CA 1
ATOM 1567 C C . SER B 1 6 ? 8.656 -0.1 28.453 1 63.28 6 SER B C 1
ATOM 1569 O O . SER B 1 6 ? 9.617 -0.001 29.219 1 63.28 6 SER B O 1
ATOM 1571 N N . THR B 1 7 ? 8.719 -0.151 27.188 1 66.5 7 THR B N 1
ATOM 1572 C CA . THR B 1 7 ? 10.07 -0.357 26.672 1 66.5 7 THR B CA 1
ATOM 1573 C C . THR B 1 7 ? 10.594 0.903 25.984 1 66.5 7 THR B C 1
ATOM 1575 O O . THR B 1 7 ? 11.734 1.306 26.203 1 66.5 7 THR B O 1
ATOM 1578 N N . LEU B 1 8 ? 9.773 1.55 25.328 1 69.62 8 LEU B N 1
ATOM 1579 C CA . LEU B 1 8 ? 10.273 2.643 24.484 1 69.62 8 LEU B CA 1
ATOM 1580 C C . LEU B 1 8 ? 10.461 3.91 25.312 1 69.62 8 LEU B C 1
ATOM 1582 O O . LEU B 1 8 ? 11.422 4.652 25.109 1 69.62 8 LEU B O 1
ATOM 1586 N N . GLU B 1 9 ? 9.617 3.982 26.359 1 71.69 9 GLU B N 1
ATOM 1587 C CA . GLU B 1 9 ? 9.625 5.23 27.125 1 71.69 9 GLU B CA 1
ATOM 1588 C C . GLU B 1 9 ? 10.922 5.391 27.906 1 71.69 9 GLU B C 1
ATOM 1590 O O . GLU B 1 9 ? 11.594 6.422 27.812 1 71.69 9 GLU B O 1
ATOM 1595 N N . PRO B 1 10 ? 11.219 4.383 28.594 1 67.75 10 PRO B N 1
ATOM 1596 C CA . PRO B 1 10 ? 12.453 4.551 29.375 1 67.75 10 PRO B CA 1
ATOM 1597 C C . PRO B 1 10 ? 13.68 4.75 28.484 1 67.75 10 PRO B C 1
ATOM 1599 O O . PRO B 1 10 ? 14.562 5.551 28.797 1 67.75 10 PRO B O 1
ATOM 1602 N N . ALA B 1 11 ? 13.703 4.082 27.391 1 70.19 11 ALA B N 1
ATOM 1603 C CA . ALA B 1 11 ? 14.844 4.207 26.484 1 70.19 11 ALA B CA 1
ATOM 1604 C C . ALA B 1 11 ? 14.898 5.598 25.859 1 70.19 11 ALA B C 1
ATOM 1606 O O . ALA B 1 11 ? 15.977 6.176 25.719 1 70.19 11 ALA B O 1
ATOM 1607 N N . ALA B 1 12 ? 13.773 6.098 25.578 1 68 12 ALA B N 1
ATOM 1608 C CA . ALA B 1 12 ? 13.688 7.363 24.859 1 68 12 ALA B CA 1
ATOM 1609 C C . ALA B 1 12 ? 13.938 8.547 25.797 1 68 12 ALA B C 1
ATOM 1611 O O . ALA B 1 12 ? 14.367 9.617 25.344 1 68 12 ALA B O 1
ATOM 1612 N N . THR B 1 13 ? 13.656 8.242 27.031 1 67.31 13 THR B N 1
ATOM 1613 C CA . THR B 1 13 ? 13.797 9.344 27.984 1 67.31 13 THR B CA 1
ATOM 1614 C C . THR B 1 13 ? 15.219 9.398 28.531 1 67.31 13 THR B C 1
ATOM 1616 O O . THR B 1 13 ? 15.602 10.375 29.172 1 67.31 13 THR B O 1
ATOM 1619 N N . ALA B 1 14 ? 15.883 8.281 28.219 1 62.69 14 ALA B N 1
ATOM 1620 C CA . ALA B 1 14 ? 17.281 8.352 28.656 1 62.69 14 ALA B CA 1
ATOM 1621 C C . ALA B 1 14 ? 18.016 9.469 27.922 1 62.69 14 ALA B C 1
ATOM 1623 O O . ALA B 1 14 ? 17.75 9.734 26.75 1 62.69 14 ALA B O 1
ATOM 1624 N N . ALA B 1 15 ? 18.547 10.391 28.531 1 63.25 15 ALA B N 1
ATOM 1625 C CA . ALA B 1 15 ? 19.141 11.641 28.062 1 63.25 15 ALA B CA 1
ATOM 1626 C C . ALA B 1 15 ? 19.953 11.414 26.797 1 63.25 15 ALA B C 1
ATOM 1628 O O . ALA B 1 15 ? 20.875 10.594 26.781 1 63.25 15 ALA B O 1
ATOM 1629 N N . GLY B 1 16 ? 19.5 12.023 25.703 1 66.75 16 GLY B N 1
ATOM 1630 C CA . GLY B 1 16 ? 20.25 12.195 24.469 1 66.75 16 GLY B CA 1
ATOM 1631 C C . GLY B 1 16 ? 20.266 10.953 23.594 1 66.75 16 GLY B C 1
ATOM 1632 O O . GLY B 1 16 ? 20.984 10.898 22.594 1 66.75 16 GLY B O 1
ATOM 1633 N N . ALA B 1 17 ? 19.516 9.945 24.062 1 73.5 17 ALA B N 1
ATOM 1634 C CA . ALA B 1 17 ? 19.609 8.695 23.312 1 73.5 17 ALA B CA 1
ATOM 1635 C C . ALA B 1 17 ? 18.719 8.727 22.062 1 73.5 17 ALA B C 1
ATOM 1637 O O . ALA B 1 17 ? 17.672 9.367 22.062 1 73.5 17 ALA B O 1
ATOM 1638 N N . CYS B 1 18 ? 19.297 8.227 21.062 1 77.5 18 CYS B N 1
ATOM 1639 C CA . CYS B 1 18 ? 18.516 7.926 19.859 1 77.5 18 CYS B CA 1
ATOM 1640 C C . CYS B 1 18 ? 18.031 6.484 19.875 1 77.5 18 CYS B C 1
ATOM 1642 O O . CYS B 1 18 ? 18.828 5.551 19.922 1 77.5 18 CYS B O 1
ATOM 1644 N N . VAL B 1 19 ? 16.656 6.379 20.078 1 80.25 19 VAL B N 1
ATOM 1645 C CA . VAL B 1 19 ? 16.047 5.055 20.156 1 80.25 19 VAL B CA 1
ATOM 1646 C C . VAL B 1 19 ? 15.383 4.703 18.828 1 80.25 19 VAL B C 1
ATOM 1648 O O . VAL B 1 19 ? 14.703 5.539 18.219 1 80.25 19 VAL B O 1
ATOM 1651 N N . ILE B 1 20 ? 15.727 3.498 18.344 1 82.75 20 ILE B N 1
ATOM 1652 C CA . ILE B 1 20 ? 15.133 3.016 17.109 1 82.75 20 ILE B CA 1
ATOM 1653 C C . ILE B 1 20 ? 14.266 1.791 17.391 1 82.75 20 ILE B C 1
ATOM 1655 O O . ILE B 1 20 ? 14.734 0.821 18 1 82.75 20 ILE B O 1
ATOM 1659 N N . ARG B 1 21 ? 13.016 1.908 17.062 1 84.06 21 ARG B N 1
ATOM 1660 C CA . ARG B 1 21 ? 12.125 0.751 17.094 1 84.06 21 ARG B CA 1
ATOM 1661 C C . ARG B 1 21 ? 11.914 0.185 15.695 1 84.06 21 ARG B C 1
ATOM 1663 O O . ARG B 1 21 ? 11.359 0.856 14.828 1 84.06 21 ARG B O 1
ATOM 1670 N N . LEU B 1 22 ? 12.406 -1.023 15.5 1 82.56 22 LEU B N 1
ATOM 1671 C CA . LEU B 1 22 ? 12.242 -1.704 14.219 1 82.56 22 LEU B CA 1
ATOM 1672 C C . LEU B 1 22 ? 10.938 -2.496 14.188 1 82.56 22 LEU B C 1
ATOM 1674 O O . LEU B 1 22 ? 10.648 -3.262 15.109 1 82.56 22 LEU B O 1
ATOM 1678 N N . LYS B 1 23 ? 10.141 -2.176 13.172 1 82 23 LYS B N 1
ATOM 1679 C CA . LYS B 1 23 ? 8.867 -2.863 13.008 1 82 23 LYS B CA 1
ATOM 1680 C C . LYS B 1 23 ? 8.82 -3.646 11.703 1 82 23 LYS B C 1
ATOM 1682 O O . LYS B 1 23 ? 9.5 -3.289 10.734 1 82 23 LYS B O 1
ATOM 1687 N N . GLY B 1 24 ? 8.125 -4.758 11.727 1 82.06 24 GLY B N 1
ATOM 1688 C CA . GLY B 1 24 ? 7.871 -5.488 10.5 1 82.06 24 GLY B CA 1
ATOM 1689 C C . GLY B 1 24 ? 6.844 -4.82 9.602 1 82.06 24 GLY B C 1
ATOM 1690 O O . GLY B 1 24 ? 5.766 -4.441 10.062 1 82.06 24 GLY B O 1
ATOM 1691 N N . GLY B 1 25 ? 7.309 -4.562 8.359 1 89.31 25 GLY B N 1
ATOM 1692 C CA . GLY B 1 25 ? 6.402 -3.916 7.418 1 89.31 25 GLY B CA 1
ATOM 1693 C C . GLY B 1 25 ? 6.43 -2.402 7.516 1 89.31 25 GLY B C 1
ATOM 1694 O O . GLY B 1 25 ? 7.488 -1.806 7.723 1 89.31 25 GLY B O 1
ATOM 1695 N N . ASP B 1 26 ? 5.32 -1.815 7.23 1 90.38 26 ASP B N 1
ATOM 1696 C CA . ASP B 1 26 ? 5.137 -0.374 7.363 1 90.38 26 ASP B CA 1
ATOM 1697 C C . ASP B 1 26 ? 4.449 -0.027 8.68 1 90.38 26 ASP B C 1
ATOM 1699 O O . ASP B 1 26 ? 3.418 -0.613 9.023 1 90.38 26 ASP B O 1
ATOM 1703 N N . PRO B 1 27 ? 5.008 0.883 9.445 1 92.62 27 PRO B N 1
ATOM 1704 C CA . PRO B 1 27 ? 4.406 1.209 10.734 1 92.62 27 PRO B CA 1
ATOM 1705 C C . PRO B 1 27 ? 3.004 1.797 10.602 1 92.62 27 PRO B C 1
ATOM 1707 O O . PRO B 1 27 ? 2.211 1.73 11.547 1 92.62 27 PRO B O 1
ATOM 1710 N N . TYR B 1 28 ? 2.641 2.369 9.43 1 93.81 28 TYR B N 1
ATOM 1711 C CA . TYR B 1 28 ? 1.383 3.092 9.281 1 93.81 28 TYR B CA 1
ATOM 1712 C C . TYR B 1 28 ? 0.372 2.27 8.492 1 93.81 28 TYR B C 1
ATOM 1714 O O . TYR B 1 28 ? -0.711 2.758 8.156 1 93.81 28 TYR B O 1
ATOM 1722 N N . VAL B 1 29 ? 0.65 1.011 8.164 1 92.25 29 VAL B N 1
ATOM 1723 C CA . VAL B 1 29 ? -0.271 0.05 7.562 1 92.25 29 VAL B CA 1
ATOM 1724 C C . VAL B 1 29 ? -0.45 -1.146 8.492 1 92.25 29 VAL B C 1
ATOM 1726 O O . VAL B 1 29 ? 0.352 -2.082 8.477 1 92.25 29 VAL B O 1
ATOM 1729 N N . PHE B 1 30 ? -1.379 -1.104 9.328 1 87.81 30 PHE B N 1
ATOM 1730 C CA . PHE B 1 30 ? -1.728 -2.129 10.305 1 87.81 30 PHE B CA 1
ATOM 1731 C C . PHE B 1 30 ? -0.585 -2.35 11.289 1 87.81 30 PHE B C 1
ATOM 1733 O O . PHE B 1 30 ? -0.462 -3.428 11.875 1 87.81 30 PHE B O 1
ATOM 1740 N N . GLY B 1 31 ? 0.291 -1.338 11.461 1 88.19 31 GLY B N 1
ATOM 1741 C CA . GLY B 1 31 ? 1.475 -1.469 12.297 1 88.19 31 GLY B CA 1
ATOM 1742 C C . GLY B 1 31 ? 1.346 -0.759 13.625 1 88.19 31 GLY B C 1
ATOM 1743 O O . GLY B 1 31 ? 2.295 -0.727 14.414 1 88.19 31 GLY B O 1
ATOM 1744 N N . ARG B 1 32 ? 0.302 -0.145 13.891 1 89.62 32 ARG B N 1
ATOM 1745 C CA . ARG B 1 32 ? 0.017 0.537 15.148 1 89.62 32 ARG B CA 1
ATOM 1746 C C . ARG B 1 32 ? 0.956 1.72 15.359 1 89.62 32 ARG B C 1
ATOM 1748 O O . ARG B 1 32 ? 1.11 2.207 16.484 1 89.62 32 ARG B O 1
ATOM 1755 N N . GLY B 1 33 ? 1.642 2.082 14.352 1 91 33 GLY B N 1
ATOM 1756 C CA . GLY B 1 33 ? 2.566 3.201 14.438 1 91 33 GLY B CA 1
ATOM 1757 C C . GLY B 1 33 ? 1.896 4.5 14.852 1 91 33 GLY B C 1
ATOM 1758 O O . GLY B 1 33 ? 2.475 5.293 15.594 1 91 33 GLY B O 1
ATOM 1759 N N . GLY B 1 34 ? 0.684 4.711 14.305 1 92.25 34 GLY B N 1
ATOM 1760 C CA . GLY B 1 34 ? -0.052 5.902 14.695 1 92.25 34 GLY B CA 1
ATOM 1761 C C . GLY B 1 34 ? -0.298 5.992 16.188 1 92.25 34 GLY B C 1
ATOM 1762 O O . GLY B 1 34 ? -0.083 7.043 16.797 1 92.25 34 GLY B O 1
ATOM 1763 N N . GLU B 1 35 ? -0.661 4.914 16.797 1 90.81 35 GLU B N 1
ATOM 1764 C CA . GLU B 1 35 ? -0.918 4.848 18.234 1 90.81 35 GLU B CA 1
ATOM 1765 C C . GLU B 1 35 ? 0.362 5.062 19.031 1 90.81 35 GLU B C 1
ATOM 1767 O O . GLU B 1 35 ? 0.36 5.785 20.031 1 90.81 35 GLU B O 1
ATOM 1772 N N . GLU B 1 36 ? 1.398 4.469 18.578 1 90 36 GLU B N 1
ATOM 1773 C CA . GLU B 1 36 ? 2.684 4.602 19.25 1 90 36 GLU B CA 1
ATOM 1774 C C . GLU B 1 36 ? 3.189 6.039 19.203 1 90 36 GLU B C 1
ATOM 1776 O O . GLU B 1 36 ? 3.652 6.578 20.203 1 90 36 GLU B O 1
ATOM 1781 N N . VAL B 1 37 ? 3.098 6.645 18.062 1 89.94 37 VAL B N 1
ATOM 1782 C CA . VAL B 1 37 ? 3.551 8.016 17.891 1 89.94 37 VAL B CA 1
ATOM 1783 C C . VAL B 1 37 ? 2.729 8.953 18.766 1 89.94 37 VAL B C 1
ATOM 1785 O O . VAL B 1 37 ? 3.279 9.844 19.422 1 89.94 37 VAL B O 1
ATOM 1788 N N . GLN B 1 38 ? 1.47 8.727 18.781 1 90.19 38 GLN B N 1
ATOM 1789 C CA . GLN B 1 38 ? 0.602 9.555 19.609 1 90.19 38 GLN B CA 1
ATOM 1790 C C . GLN B 1 38 ? 0.976 9.43 21.094 1 90.19 38 GLN B C 1
ATOM 1792 O O . GLN B 1 38 ? 1.055 10.438 21.797 1 90.19 38 GLN B O 1
ATOM 1797 N N . TYR B 1 39 ? 1.17 8.18 21.484 1 89.25 39 TYR B N 1
ATOM 1798 C CA . TYR B 1 39 ? 1.543 7.918 22.859 1 89.25 39 TYR B CA 1
ATOM 1799 C C . TYR B 1 39 ? 2.83 8.648 23.234 1 89.25 39 TYR B C 1
ATOM 1801 O O . TYR B 1 39 ? 2.898 9.328 24.266 1 89.25 39 TYR B O 1
ATOM 1809 N N . LEU B 1 40 ? 3.803 8.523 22.453 1 87.94 40 LEU B N 1
ATOM 1810 C CA . LEU B 1 40 ? 5.109 9.117 22.734 1 87.94 40 LEU B CA 1
ATOM 1811 C C . LEU B 1 40 ? 5.055 10.633 22.594 1 87.94 40 LEU B C 1
ATOM 1813 O O . LEU B 1 40 ? 5.68 11.352 23.375 1 87.94 40 LEU B O 1
ATOM 1817 N N . ALA B 1 41 ? 4.359 11.18 21.594 1 87.88 41 ALA B N 1
ATOM 1818 C CA . ALA B 1 41 ? 4.203 12.617 21.406 1 87.88 41 ALA B CA 1
ATOM 1819 C C . ALA B 1 41 ? 3.568 13.258 22.641 1 87.88 41 ALA B C 1
ATOM 1821 O O . ALA B 1 41 ? 3.947 14.367 23.031 1 87.88 41 ALA B O 1
ATOM 1822 N N . ALA B 1 42 ? 2.613 12.594 23.188 1 88.5 42 ALA B N 1
ATOM 1823 C CA . ALA B 1 42 ? 1.939 13.078 24.375 1 88.5 42 ALA B CA 1
ATOM 1824 C C . ALA B 1 42 ? 2.922 13.227 25.547 1 88.5 42 ALA B C 1
ATOM 1826 O O . ALA B 1 42 ? 2.668 13.977 26.484 1 88.5 42 ALA B O 1
ATOM 1827 N N . LYS B 1 43 ? 4.004 12.602 25.469 1 85.56 43 LYS B N 1
ATOM 1828 C CA . LYS B 1 43 ? 5.027 12.656 26.516 1 85.56 43 LYS B CA 1
ATOM 1829 C C . LYS B 1 43 ? 6.16 13.594 26.125 1 85.56 43 LYS B C 1
ATOM 1831 O O . LYS B 1 43 ? 7.195 13.641 26.781 1 85.56 43 LYS B O 1
ATOM 1836 N N . GLY B 1 44 ? 5.965 14.195 24.953 1 85.38 44 GLY B N 1
ATOM 1837 C CA . GLY B 1 44 ? 6.938 15.188 24.516 1 85.38 44 GLY B CA 1
ATOM 1838 C C . GLY B 1 44 ? 8.094 14.578 23.75 1 85.38 44 GLY B C 1
ATOM 1839 O O . GLY B 1 44 ? 9.133 15.219 23.562 1 85.38 44 GLY B O 1
ATOM 1840 N N . ILE B 1 45 ? 8.031 13.375 23.359 1 83.5 45 ILE B N 1
ATOM 1841 C CA . ILE B 1 45 ? 9.102 12.703 22.609 1 83.5 45 ILE B CA 1
ATOM 1842 C C . ILE B 1 45 ? 8.844 12.836 21.109 1 83.5 45 ILE B C 1
ATOM 1844 O O . ILE B 1 45 ? 7.758 12.516 20.625 1 83.5 45 ILE B O 1
ATOM 1848 N N . GLN B 1 46 ? 9.82 13.328 20.438 1 84.06 46 GLN B N 1
ATOM 1849 C CA . GLN B 1 46 ? 9.719 13.453 18.984 1 84.06 46 GLN B CA 1
ATOM 1850 C C . GLN B 1 46 ? 9.961 12.109 18.297 1 84.06 46 GLN B C 1
ATOM 1852 O O . GLN B 1 46 ? 10.93 11.414 18.609 1 84.06 46 GLN B O 1
ATOM 1857 N N . VAL B 1 47 ? 9.062 11.75 17.422 1 85.25 47 VAL B N 1
ATOM 1858 C CA . VAL B 1 47 ? 9.172 10.469 16.734 1 85.25 47 VAL B CA 1
ATOM 1859 C C . VAL B 1 47 ? 9.203 10.695 15.227 1 85.25 47 VAL B C 1
ATOM 1861 O O . VAL B 1 47 ? 8.438 11.508 14.703 1 85.25 47 VAL B O 1
ATOM 1864 N N . HIS B 1 48 ? 10.102 10.039 14.617 1 85 48 HIS B N 1
ATOM 1865 C CA . HIS B 1 48 ? 10.172 10 13.164 1 85 48 HIS B CA 1
ATOM 1866 C C . HIS B 1 48 ? 9.828 8.617 12.625 1 85 48 HIS B C 1
ATOM 1868 O O . HIS B 1 48 ? 10.453 7.621 13 1 85 48 HIS B O 1
ATOM 1874 N N . ALA B 1 49 ? 8.812 8.617 11.812 1 89.62 49 ALA B N 1
ATOM 1875 C CA . ALA B 1 49 ? 8.422 7.348 11.211 1 89.62 49 ALA B CA 1
ATOM 1876 C C . ALA B 1 49 ? 9.102 7.152 9.852 1 89.62 49 ALA B C 1
ATOM 1878 O O . ALA B 1 49 ? 9.117 8.07 9.023 1 89.62 49 ALA B O 1
ATOM 1879 N N . VAL B 1 50 ? 9.719 6.02 9.672 1 89.56 50 VAL B N 1
ATOM 1880 C CA . VAL B 1 50 ? 10.297 5.621 8.398 1 89.56 50 VAL B CA 1
ATOM 1881 C C . VAL B 1 50 ? 9.383 4.613 7.703 1 89.56 50 VAL B C 1
ATOM 1883 O O . VAL B 1 50 ? 8.969 3.623 8.312 1 89.56 50 VAL B O 1
ATOM 1886 N N . PRO B 1 51 ? 8.969 4.902 6.469 1 92.56 51 PRO B N 1
ATOM 1887 C CA . PRO B 1 51 ? 8.109 3.936 5.781 1 92.56 51 PRO B CA 1
ATOM 1888 C C . PRO B 1 51 ? 8.797 2.598 5.531 1 92.56 51 PRO B C 1
ATOM 1890 O O . PRO B 1 51 ? 10.031 2.52 5.57 1 92.56 51 PRO B O 1
ATOM 1893 N N . GLY B 1 52 ? 7.961 1.579 5.398 1 89.25 52 GLY B N 1
ATOM 1894 C CA . GLY B 1 52 ? 8.469 0.238 5.152 1 89.25 52 GLY B CA 1
ATOM 1895 C C . GLY B 1 52 ? 7.691 -0.504 4.082 1 89.25 52 GLY B C 1
ATOM 1896 O O . GLY B 1 52 ? 6.73 0.027 3.523 1 89.25 52 GLY B O 1
ATOM 1897 N N . ILE B 1 53 ? 8.148 -1.705 3.797 1 90.75 53 ILE B N 1
ATOM 1898 C CA . ILE B 1 53 ? 7.477 -2.598 2.859 1 90.75 53 ILE B CA 1
ATOM 1899 C C . ILE B 1 53 ? 6.41 -3.406 3.594 1 90.75 53 ILE B C 1
ATOM 1901 O O . ILE B 1 53 ? 6.73 -4.281 4.402 1 90.75 53 ILE B O 1
ATOM 1905 N N . THR B 1 54 ? 5.188 -3.035 3.285 1 91.31 54 THR B N 1
ATOM 1906 C CA . THR B 1 54 ? 4.113 -3.787 3.924 1 91.31 54 THR B CA 1
ATOM 1907 C C . THR B 1 54 ? 4.062 -5.215 3.393 1 91.31 54 THR B C 1
ATOM 1909 O O . THR B 1 54 ? 4.539 -5.492 2.289 1 91.31 54 THR B O 1
ATOM 1912 N N . ALA B 1 55 ? 3.504 -6.145 4.141 1 89.38 55 ALA B N 1
ATOM 1913 C CA . ALA B 1 55 ? 3.453 -7.562 3.801 1 89.38 55 ALA B CA 1
ATOM 1914 C C . ALA B 1 55 ? 2.85 -7.773 2.414 1 89.38 55 ALA B C 1
ATOM 1916 O O . ALA B 1 55 ? 3.354 -8.578 1.627 1 89.38 55 ALA B O 1
ATOM 1917 N N . ALA B 1 56 ? 1.823 -7.035 2.111 1 92.38 56 ALA B N 1
ATOM 1918 C CA . ALA B 1 56 ? 1.144 -7.172 0.826 1 92.38 56 ALA B CA 1
ATOM 1919 C C . ALA B 1 56 ? 2.092 -6.871 -0.332 1 92.38 56 ALA B C 1
ATOM 1921 O O . ALA B 1 56 ? 2.148 -7.621 -1.308 1 92.38 56 ALA B O 1
ATOM 1922 N N . ALA B 1 57 ? 2.85 -5.789 -0.172 1 92.81 57 ALA B N 1
ATOM 1923 C CA . ALA B 1 57 ? 3.785 -5.414 -1.229 1 92.81 57 ALA B CA 1
ATOM 1924 C C . ALA B 1 57 ? 4.883 -6.465 -1.387 1 92.81 57 ALA B C 1
ATOM 1926 O O . ALA B 1 57 ? 5.25 -6.824 -2.508 1 92.81 57 ALA B O 1
ATOM 1927 N N . GLY B 1 58 ? 5.41 -6.945 -0.285 1 92.31 58 GLY B N 1
ATOM 1928 C CA . GLY B 1 58 ? 6.445 -7.969 -0.323 1 92.31 58 GLY B CA 1
ATOM 1929 C C . GLY B 1 58 ? 5.984 -9.258 -0.967 1 92.31 58 GLY B C 1
ATOM 1930 O O . GLY B 1 58 ? 6.656 -9.797 -1.851 1 92.31 58 GLY B O 1
ATOM 1931 N N . ILE B 1 59 ? 4.832 -9.719 -0.58 1 92.38 59 ILE B N 1
ATOM 1932 C CA . ILE B 1 59 ? 4.297 -11 -1.049 1 92.38 59 ILE B CA 1
ATOM 1933 C C . ILE B 1 59 ? 3.904 -10.883 -2.52 1 92.38 59 ILE B C 1
ATOM 1935 O O . ILE B 1 59 ? 4.18 -11.781 -3.316 1 92.38 59 ILE B O 1
ATOM 1939 N N . CYS B 1 60 ? 3.301 -9.758 -2.896 1 94.5 60 CYS B N 1
ATOM 1940 C CA . CYS B 1 60 ? 2.898 -9.547 -4.285 1 94.5 60 CYS B CA 1
ATOM 1941 C C . CYS B 1 60 ? 4.113 -9.508 -5.203 1 94.5 60 CYS B C 1
ATOM 1943 O O . CYS B 1 60 ? 4.078 -10.07 -6.301 1 94.5 60 CYS B O 1
ATOM 1945 N N . ALA B 1 61 ? 5.133 -8.844 -4.73 1 92.38 61 ALA B N 1
ATOM 1946 C CA . ALA B 1 61 ? 6.363 -8.82 -5.523 1 92.38 61 ALA B CA 1
ATOM 1947 C C . ALA B 1 61 ? 6.93 -10.227 -5.703 1 92.38 61 ALA B C 1
ATOM 1949 O O . ALA B 1 61 ? 7.309 -10.609 -6.812 1 92.38 61 ALA B O 1
ATOM 1950 N N . GLU B 1 62 ? 6.926 -10.984 -4.684 1 89.31 62 GLU B N 1
ATOM 1951 C CA . GLU B 1 62 ? 7.496 -12.328 -4.691 1 89.31 62 GLU B CA 1
ATOM 1952 C C . GLU B 1 62 ? 6.688 -13.266 -5.582 1 89.31 62 GLU B C 1
ATOM 1954 O O . GLU B 1 62 ? 7.254 -14.062 -6.328 1 89.31 62 GLU B O 1
ATOM 1959 N N . LEU B 1 63 ? 5.387 -13.125 -5.559 1 91.88 63 LEU B N 1
ATOM 1960 C CA . LEU B 1 63 ? 4.508 -14.039 -6.277 1 91.88 63 LEU B CA 1
ATOM 1961 C C . LEU B 1 63 ? 4.262 -13.555 -7.703 1 91.88 63 LEU B C 1
ATOM 1963 O O . LEU B 1 63 ? 3.707 -14.281 -8.523 1 91.88 63 LEU B O 1
ATOM 1967 N N . GLY B 1 64 ? 4.633 -12.289 -7.945 1 93.25 64 GLY B N 1
ATOM 1968 C CA . GLY B 1 64 ? 4.379 -11.734 -9.266 1 93.25 64 GLY B CA 1
ATOM 1969 C C . GLY B 1 64 ? 2.943 -11.281 -9.453 1 93.25 64 GLY B C 1
ATOM 1970 O O . GLY B 1 64 ? 2.367 -11.453 -10.531 1 93.25 64 GLY B O 1
ATOM 1971 N N . ILE B 1 65 ? 2.309 -10.742 -8.445 1 95.06 65 ILE B N 1
ATOM 1972 C CA . ILE B 1 65 ? 0.938 -10.25 -8.5 1 95.06 65 ILE B CA 1
ATOM 1973 C C . ILE B 1 65 ? 0.936 -8.719 -8.484 1 95.06 65 ILE B C 1
ATOM 1975 O O . ILE B 1 65 ? 1.155 -8.102 -7.441 1 95.06 65 ILE B O 1
ATOM 1979 N N . PRO B 1 66 ? 0.705 -8.125 -9.641 1 95.94 66 PRO B N 1
ATOM 1980 C CA . PRO B 1 66 ? 0.588 -6.664 -9.594 1 95.94 66 PRO B CA 1
ATOM 1981 C C . PRO B 1 66 ? -0.683 -6.195 -8.891 1 95.94 66 PRO B C 1
ATOM 1983 O O . PRO B 1 66 ? -1.786 -6.605 -9.266 1 95.94 66 PRO B O 1
ATOM 1986 N N . MET B 1 67 ? -0.529 -5.367 -7.91 1 94.12 67 MET B N 1
ATOM 1987 C CA . MET B 1 67 ? -1.683 -4.91 -7.141 1 94.12 67 MET B CA 1
ATOM 1988 C C . MET B 1 67 ? -2.568 -3.992 -7.977 1 94.12 67 MET B C 1
ATOM 1990 O O . MET B 1 67 ? -3.775 -3.912 -7.75 1 94.12 67 MET B O 1
ATOM 1994 N N . THR B 1 68 ? -1.993 -3.307 -8.961 1 89.81 68 THR B N 1
ATOM 1995 C CA . THR B 1 68 ? -2.721 -2.578 -9.992 1 89.81 68 THR B CA 1
ATOM 1996 C C . THR B 1 68 ? -2.199 -2.939 -11.383 1 89.81 68 THR B C 1
ATOM 1998 O O . THR B 1 68 ? -1.044 -3.346 -11.531 1 89.81 68 THR B O 1
ATOM 2001 N N . HIS B 1 69 ? -3.055 -2.883 -12.273 1 91 69 HIS B N 1
ATOM 2002 C CA . HIS B 1 69 ? -2.748 -3.271 -13.641 1 91 69 HIS B CA 1
ATOM 2003 C C . HIS B 1 69 ? -3.752 -2.674 -14.625 1 91 69 HIS B C 1
ATOM 2005 O O . HIS B 1 69 ? -4.961 -2.715 -14.383 1 91 69 HIS B O 1
ATOM 2011 N N . ARG B 1 70 ? -3.178 -2.107 -15.656 1 87.06 70 ARG B N 1
ATOM 2012 C CA . ARG B 1 70 ? -4.066 -1.536 -16.656 1 87.06 70 ARG B CA 1
ATOM 2013 C C . ARG B 1 70 ? -4.996 -2.598 -17.234 1 87.06 70 ARG B C 1
ATOM 2015 O O . ARG B 1 70 ? -4.547 -3.678 -17.625 1 87.06 70 ARG B O 1
ATOM 2022 N N . GLY B 1 71 ? -6.258 -2.295 -17.234 1 82.94 71 GLY B N 1
ATOM 2023 C CA . GLY B 1 71 ? -7.23 -3.197 -17.828 1 82.94 71 GLY B CA 1
ATOM 2024 C C . GLY B 1 71 ? -7.668 -4.305 -16.891 1 82.94 71 GLY B C 1
ATOM 2025 O O . GLY B 1 71 ? -8.594 -5.059 -17.203 1 82.94 71 GLY B O 1
ATOM 2026 N N . VAL B 1 72 ? -7.074 -4.422 -15.75 1 90.25 72 VAL B N 1
ATOM 2027 C CA . VAL B 1 72 ? -7.398 -5.531 -14.859 1 90.25 72 VAL B CA 1
ATOM 2028 C C . VAL B 1 72 ? -7.832 -4.992 -13.5 1 90.25 72 VAL B C 1
ATOM 2030 O O . VAL B 1 72 ? -8.875 -5.379 -12.977 1 90.25 72 VAL B O 1
ATOM 2033 N N . ALA B 1 73 ? -7.004 -4.074 -12.922 1 87.56 73 ALA B N 1
ATOM 2034 C CA . ALA B 1 73 ? -7.297 -3.5 -11.609 1 87.56 73 ALA B CA 1
ATOM 2035 C C . ALA B 1 73 ? -6.82 -2.051 -11.531 1 87.56 73 ALA B C 1
ATOM 2037 O O . ALA B 1 73 ? -5.625 -1.774 -11.656 1 87.56 73 ALA B O 1
ATOM 2038 N N . THR B 1 74 ? -7.719 -1.118 -11.195 1 79.19 74 THR B N 1
ATOM 2039 C CA . THR B 1 74 ? -7.387 0.299 -11.117 1 79.19 74 THR B CA 1
ATOM 2040 C C . THR B 1 74 ? -7.32 0.76 -9.664 1 79.19 74 THR B C 1
ATOM 2042 O O . THR B 1 74 ? -7.223 1.958 -9.391 1 79.19 74 THR B O 1
ATOM 2045 N N . SER B 1 75 ? -7.484 -0.183 -8.742 1 83.38 75 SER B N 1
ATOM 2046 C CA . SER B 1 75 ? -7.418 0.141 -7.316 1 83.38 75 SER B CA 1
ATOM 2047 C C . SER B 1 75 ? -7.047 -1.083 -6.488 1 83.38 75 SER B C 1
ATOM 2049 O O . SER B 1 75 ? -7.211 -2.219 -6.938 1 83.38 75 SER B O 1
ATOM 2051 N N . VAL B 1 76 ? -6.477 -0.847 -5.371 1 87.94 76 VAL B N 1
ATOM 2052 C CA . VAL B 1 76 ? -6.188 -1.887 -4.391 1 87.94 76 VAL B CA 1
ATOM 2053 C C . VAL B 1 76 ? -6.613 -1.417 -3.002 1 87.94 76 VAL B C 1
ATOM 2055 O O . VAL B 1 76 ? -6.453 -0.243 -2.658 1 87.94 76 VAL B O 1
ATOM 2058 N N . ARG B 1 77 ? -7.18 -2.348 -2.254 1 85.56 77 ARG B N 1
ATOM 2059 C CA . ARG B 1 77 ? -7.648 -2.049 -0.905 1 85.56 77 ARG B CA 1
ATOM 2060 C C . ARG B 1 77 ? -7.031 -3.006 0.111 1 85.56 77 ARG B C 1
ATOM 2062 O O . ARG B 1 77 ? -6.984 -4.215 -0.118 1 85.56 77 ARG B O 1
ATOM 2069 N N . PHE B 1 78 ? -6.461 -2.424 1.117 1 86.06 78 PHE B N 1
ATOM 2070 C CA . PHE B 1 78 ? -5.973 -3.203 2.25 1 86.06 78 PHE B CA 1
ATOM 2071 C C . PHE B 1 78 ? -6.988 -3.209 3.383 1 86.06 78 PHE B C 1
ATOM 2073 O O . PHE B 1 78 ? -7.477 -2.152 3.793 1 86.06 78 PHE B O 1
ATOM 2080 N N . LEU B 1 79 ? -7.34 -4.426 3.836 1 82 79 LEU B N 1
ATOM 2081 C CA . LEU B 1 79 ? -8.305 -4.582 4.918 1 82 79 LEU B CA 1
ATOM 2082 C C . LEU B 1 79 ? -7.805 -5.586 5.953 1 82 79 LEU B C 1
ATOM 2084 O O . LEU B 1 79 ? -7.062 -6.512 5.617 1 82 79 LEU B O 1
ATOM 2088 N N . THR B 1 80 ? -8.133 -5.242 7.188 1 75.69 80 THR B N 1
ATOM 2089 C CA . THR B 1 80 ? -7.836 -6.23 8.219 1 75.69 80 THR B CA 1
ATOM 2090 C C . THR B 1 80 ? -8.922 -7.305 8.273 1 75.69 80 THR B C 1
ATOM 2092 O O . THR B 1 80 ? -10.07 -7.047 7.91 1 75.69 80 THR B O 1
ATOM 2095 N N . GLY B 1 81 ? -8.523 -8.516 8.461 1 65.88 81 GLY B N 1
ATOM 2096 C CA . GLY B 1 81 ? -9.5 -9.578 8.688 1 65.88 81 GLY B CA 1
ATOM 2097 C C . GLY B 1 81 ? -10.172 -9.492 10.039 1 65.88 81 GLY B C 1
ATOM 2098 O O . GLY B 1 81 ? -11.094 -10.25 10.328 1 65.88 81 GLY B O 1
ATOM 2099 N N . HIS B 1 82 ? -9.719 -8.617 10.805 1 58.78 82 HIS B N 1
ATOM 2100 C CA . HIS B 1 82 ? -10.297 -8.523 12.141 1 58.78 82 HIS B CA 1
ATOM 2101 C C . HIS B 1 82 ? -11.633 -7.781 12.117 1 58.78 82 HIS B C 1
ATOM 2103 O O . HIS B 1 82 ? -11.75 -6.746 11.461 1 58.78 82 HIS B O 1
ATOM 2109 N N . ALA B 1 83 ? -12.555 -8.68 12.406 1 49.03 83 ALA B N 1
ATOM 2110 C CA . ALA B 1 83 ? -13.859 -8.039 12.539 1 49.03 83 ALA B CA 1
ATOM 2111 C C . ALA B 1 83 ? -13.82 -6.93 13.586 1 49.03 83 ALA B C 1
ATOM 2113 O O . ALA B 1 83 ? -13.016 -6.973 14.516 1 49.03 83 ALA B O 1
ATOM 2114 N N . ARG B 1 84 ? -14.523 -5.812 13.336 1 47.56 84 ARG B N 1
ATOM 2115 C CA . ARG B 1 84 ? -14.672 -4.645 14.195 1 47.56 84 ARG B CA 1
ATOM 2116 C C . ARG B 1 84 ? -14.898 -5.055 15.648 1 47.56 84 ARG B C 1
ATOM 2118 O O . ARG B 1 84 ? -14.477 -4.355 16.562 1 47.56 84 ARG B O 1
ATOM 2125 N N . ASP B 1 85 ? -15.586 -6.125 15.742 1 45.28 85 ASP B N 1
ATOM 2126 C CA . ASP B 1 85 ? -15.984 -6.523 17.078 1 45.28 85 ASP B CA 1
ATOM 2127 C C . ASP B 1 85 ? -14.875 -7.316 17.766 1 45.28 85 ASP B C 1
ATOM 2129 O O . ASP B 1 85 ? -15.102 -7.926 18.828 1 45.28 85 ASP B O 1
ATOM 2133 N N . GLY B 1 86 ? -13.766 -7.203 17.328 1 49.09 86 GLY B N 1
ATOM 2134 C CA . GLY B 1 86 ? -12.664 -7.848 18.031 1 49.09 86 GLY B CA 1
ATOM 2135 C C . GLY B 1 86 ? -12.43 -9.273 17.578 1 49.09 86 GLY B C 1
ATOM 2136 O O . GLY B 1 86 ? -11.469 -9.922 18 1 49.09 86 GLY B O 1
ATOM 2137 N N . GLY B 1 87 ? -13.352 -9.789 16.781 1 48.69 87 GLY B N 1
ATOM 2138 C CA . GLY B 1 87 ? -13.164 -11.18 16.406 1 48.69 87 GLY B CA 1
ATOM 2139 C C . GLY B 1 87 ? -12.352 -11.359 15.133 1 48.69 87 GLY B C 1
ATOM 2140 O O . GLY B 1 87 ? -12.234 -10.43 14.336 1 48.69 87 GLY B O 1
ATOM 2141 N N . GLU B 1 88 ? -11.445 -12.297 15.156 1 54.88 88 GLU B N 1
ATOM 2142 C CA . GLU B 1 88 ? -10.68 -12.695 13.984 1 54.88 88 GLU B CA 1
ATOM 2143 C C . GLU B 1 88 ? -11.594 -13.219 12.883 1 54.88 88 GLU B C 1
ATOM 2145 O O . GLU B 1 88 ? -12.461 -14.062 13.133 1 54.88 88 GLU B O 1
ATOM 2150 N N . GLN B 1 89 ? -11.664 -12.391 11.82 1 60.38 89 GLN B N 1
ATOM 2151 C CA . GLN B 1 89 ? -12.383 -12.984 10.695 1 60.38 89 GLN B CA 1
ATOM 2152 C C . GLN B 1 89 ? -11.594 -14.141 10.094 1 60.38 89 GLN B C 1
ATOM 2154 O O . GLN B 1 89 ? -10.383 -14.031 9.883 1 60.38 89 GLN B O 1
ATOM 2159 N N . THR B 1 90 ? -12.227 -15.266 10.156 1 68.12 90 THR B N 1
ATOM 2160 C CA . THR B 1 90 ? -11.633 -16.438 9.516 1 68.12 90 THR B CA 1
ATOM 2161 C C . THR B 1 90 ? -11.828 -16.391 8 1 68.12 90 THR B C 1
ATOM 2163 O O . THR B 1 90 ? -12.633 -15.602 7.504 1 68.12 90 THR B O 1
ATOM 2166 N N . LEU B 1 91 ? -11.023 -17.047 7.23 1 77.62 91 LEU B N 1
ATOM 2167 C CA . LEU B 1 91 ? -11.117 -17.109 5.773 1 77.62 91 LEU B CA 1
ATOM 2168 C C . LEU B 1 91 ? -12.516 -17.531 5.34 1 77.62 91 LEU B C 1
ATOM 2170 O O . LEU B 1 91 ? -13.094 -16.953 4.418 1 77.62 91 LEU B O 1
ATOM 2174 N N . PRO B 1 92 ? -13.102 -18.469 6.105 1 76.56 92 PRO B N 1
ATOM 2175 C CA . PRO B 1 92 ? -14.461 -18.844 5.723 1 76.56 92 PRO B CA 1
ATOM 2176 C C . PRO B 1 92 ? -15.461 -17.703 5.906 1 76.56 92 PRO B C 1
ATOM 2178 O O . PRO B 1 92 ? -16.328 -17.5 5.059 1 76.56 92 PRO B O 1
ATOM 2181 N N . SER B 1 93 ? -15.32 -17 6.988 1 75.94 93 SER B N 1
ATOM 2182 C CA . SER B 1 93 ? -16.219 -15.883 7.223 1 75.94 93 SER B CA 1
ATOM 2183 C C . SER B 1 93 ? -16.031 -14.781 6.184 1 75.94 93 SER B C 1
ATOM 2185 O O . SER B 1 93 ? -17 -14.164 5.738 1 75.94 93 SER B O 1
ATOM 2187 N N . LEU B 1 94 ? -14.852 -14.578 5.816 1 76 94 LEU B N 1
ATOM 2188 C CA . LEU B 1 94 ? -14.547 -13.602 4.777 1 76 94 LEU B CA 1
ATOM 2189 C C . LEU B 1 94 ? -15.164 -14.016 3.443 1 76 94 LEU B C 1
ATOM 2191 O O . LEU B 1 94 ? -15.789 -13.195 2.76 1 76 94 LEU B O 1
ATOM 2195 N N . GLN B 1 95 ? -14.953 -15.203 3.135 1 77.88 95 GLN B N 1
ATOM 2196 C CA . GLN B 1 95 ? -15.523 -15.727 1.898 1 77.88 95 GLN B CA 1
ATOM 2197 C C . GLN B 1 95 ? -17.031 -15.516 1.855 1 77.88 95 GLN B C 1
ATOM 2199 O O . GLN B 1 95 ? -17.578 -15.086 0.837 1 77.88 95 GLN B O 1
ATOM 2204 N N . ALA B 1 96 ? -17.641 -15.812 2.936 1 76.56 96 ALA B N 1
ATOM 2205 C CA . ALA B 1 96 ? -19.078 -15.656 3.025 1 76.56 96 ALA B CA 1
ATOM 2206 C C . ALA B 1 96 ? -19.5 -14.195 2.836 1 76.56 96 ALA B C 1
ATOM 2208 O O . ALA B 1 96 ? -20.453 -13.906 2.123 1 76.56 96 ALA B O 1
ATOM 2209 N N . GLN B 1 97 ? -18.75 -13.359 3.432 1 73.75 97 GLN B N 1
ATOM 2210 C CA . GLN B 1 97 ? -19.031 -11.93 3.326 1 73.75 97 GLN B CA 1
ATOM 2211 C C . GLN B 1 97 ? -18.859 -11.438 1.894 1 73.75 97 GLN B C 1
ATOM 2213 O O . GLN B 1 97 ? -19.656 -10.641 1.4 1 73.75 97 GLN B O 1
ATOM 2218 N N . LEU B 1 98 ? -17.859 -11.922 1.282 1 74.69 98 LEU B N 1
ATOM 2219 C CA . LEU B 1 98 ? -17.594 -11.508 -0.092 1 74.69 98 LEU B CA 1
ATOM 2220 C C . LEU B 1 98 ? -18.688 -12 -1.03 1 74.69 98 LEU B C 1
ATOM 2222 O O . LEU B 1 98 ? -19.094 -11.281 -1.949 1 74.69 98 LEU B O 1
ATOM 2226 N N . GLU B 1 99 ? -19.094 -13.164 -0.746 1 73.19 99 GLU B N 1
ATOM 2227 C CA . GLU B 1 99 ? -20.172 -13.727 -1.551 1 73.19 99 GLU B CA 1
ATOM 2228 C C . GLU B 1 99 ? -21.469 -12.945 -1.363 1 73.19 99 GLU B C 1
ATOM 2230 O O . GLU B 1 99 ? -22.172 -12.648 -2.336 1 73.19 99 GLU B O 1
ATOM 2235 N N . VAL B 1 100 ? -21.719 -12.562 -0.163 1 71.56 100 VAL B N 1
ATOM 2236 C CA . VAL B 1 100 ? -22.938 -11.82 0.161 1 71.56 100 VAL B CA 1
ATOM 2237 C C . VAL B 1 100 ? -22.891 -10.453 -0.507 1 71.56 100 VAL B C 1
ATOM 2239 O O . VAL B 1 100 ? -23.922 -9.938 -0.941 1 71.56 100 VAL B O 1
ATOM 2242 N N . HIS B 1 101 ? -21.75 -9.969 -0.671 1 75.38 101 HIS B N 1
ATOM 2243 C CA . HIS B 1 101 ? -21.594 -8.641 -1.247 1 75.38 101 HIS B CA 1
ATOM 2244 C C . HIS B 1 101 ? -21.422 -8.703 -2.76 1 75.38 101 HIS B C 1
ATOM 2246 O O . HIS B 1 101 ? -21.109 -7.699 -3.398 1 75.38 101 HIS B O 1
ATOM 2252 N N . GLY B 1 102 ? -21.469 -9.883 -3.338 1 76.12 102 GLY B N 1
ATOM 2253 C CA . GLY B 1 102 ? -21.625 -10.008 -4.777 1 76.12 102 GLY B CA 1
ATOM 2254 C C . GLY B 1 102 ? -20.328 -10.336 -5.5 1 76.12 102 GLY B C 1
ATOM 2255 O O . GLY B 1 102 ? -20.266 -10.25 -6.727 1 76.12 102 GLY B O 1
ATOM 2256 N N . LEU B 1 103 ? -19.359 -10.609 -4.801 1 80.94 103 LEU B N 1
ATOM 2257 C CA . LEU B 1 103 ? -18.156 -11.047 -5.48 1 80.94 103 LEU B CA 1
ATOM 2258 C C . LEU B 1 103 ? -18.312 -12.469 -6.023 1 80.94 103 LEU B C 1
ATOM 2260 O O . LEU B 1 103 ? -18.625 -13.391 -5.27 1 80.94 103 LEU B O 1
ATOM 2264 N N . PRO B 1 104 ? -18.125 -12.633 -7.344 1 86.19 104 PRO B N 1
ATOM 2265 C CA . PRO B 1 104 ? -18.266 -13.969 -7.922 1 86.19 104 PRO B CA 1
ATOM 2266 C C . PRO B 1 104 ? -17.281 -14.977 -7.32 1 86.19 104 PRO B C 1
ATOM 2268 O O . PRO B 1 104 ? -16.125 -14.625 -7.039 1 86.19 104 PRO B O 1
ATOM 2271 N N . PRO B 1 105 ? -17.734 -16.188 -7.125 1 88.25 105 PRO B N 1
ATOM 2272 C CA . PRO B 1 105 ? -16.906 -17.203 -6.488 1 88.25 105 PRO B CA 1
ATOM 2273 C C . PRO B 1 105 ? -15.703 -17.609 -7.348 1 88.25 105 PRO B C 1
ATOM 2275 O O . PRO B 1 105 ? -14.75 -18.203 -6.848 1 88.25 105 PRO B O 1
ATOM 2278 N N . ASP B 1 106 ? -15.688 -17.281 -8.609 1 92.38 106 ASP B N 1
ATOM 2279 C CA . ASP B 1 106 ? -14.633 -17.734 -9.516 1 92.38 106 ASP B CA 1
ATOM 2280 C C . ASP B 1 106 ? -13.492 -16.719 -9.562 1 92.38 106 ASP B C 1
ATOM 2282 O O . ASP B 1 106 ? -12.469 -16.969 -10.203 1 92.38 106 ASP B O 1
ATOM 2286 N N . VAL B 1 107 ? -13.625 -15.609 -8.805 1 91.56 107 VAL B N 1
ATOM 2287 C CA . VAL B 1 107 ? -12.562 -14.602 -8.781 1 91.56 107 VAL B CA 1
ATOM 2288 C C . VAL B 1 107 ? -11.289 -15.211 -8.203 1 91.56 107 VAL B C 1
ATOM 2290 O O . VAL B 1 107 ? -11.32 -15.867 -7.16 1 91.56 107 VAL B O 1
ATOM 2293 N N . PRO B 1 108 ? -10.148 -15.07 -8.914 1 94.62 108 PRO B N 1
ATOM 2294 C CA . PRO B 1 108 ? -8.875 -15.609 -8.438 1 94.62 108 PRO B CA 1
ATOM 2295 C C . PRO B 1 108 ? -8.461 -15.039 -7.086 1 94.62 108 PRO B C 1
ATOM 2297 O O . PRO B 1 108 ? -8.695 -13.859 -6.812 1 94.62 108 PRO B O 1
ATOM 2300 N N . ALA B 1 109 ? -7.859 -15.922 -6.293 1 92.56 109 ALA B N 1
ATOM 2301 C CA . ALA B 1 109 ? -7.379 -15.523 -4.973 1 92.56 109 ALA B CA 1
ATOM 2302 C C . ALA B 1 109 ? -6.191 -16.391 -4.539 1 92.56 109 ALA B C 1
ATOM 2304 O O . ALA B 1 109 ? -5.895 -17.406 -5.168 1 92.56 109 ALA B O 1
ATOM 2305 N N . VAL B 1 110 ? -5.488 -15.898 -3.525 1 92.31 110 VAL B N 1
ATOM 2306 C CA . VAL B 1 110 ? -4.359 -16.641 -2.973 1 92.31 110 VAL B CA 1
ATOM 2307 C C . VAL B 1 110 ? -4.227 -16.344 -1.481 1 92.31 110 VAL B C 1
ATOM 2309 O O . VAL B 1 110 ? -4.469 -15.211 -1.045 1 92.31 110 VAL B O 1
ATOM 2312 N N . ALA B 1 111 ? -3.969 -17.344 -0.712 1 90.62 111 ALA B N 1
ATOM 2313 C CA . ALA B 1 111 ? -3.65 -17.219 0.708 1 90.62 111 ALA B CA 1
ATOM 2314 C C . ALA B 1 111 ? -2.182 -17.547 0.971 1 90.62 111 ALA B C 1
ATOM 2316 O O . ALA B 1 111 ? -1.663 -18.547 0.482 1 90.62 111 ALA B O 1
ATOM 2317 N N . VAL B 1 112 ? -1.532 -16.672 1.7 1 90.5 112 VAL B N 1
ATOM 2318 C CA . VAL B 1 112 ? -0.1 -16.844 1.924 1 90.5 112 VAL B CA 1
ATOM 2319 C C . VAL B 1 112 ? 0.198 -16.797 3.422 1 90.5 112 VAL B C 1
ATOM 2321 O O . VAL B 1 112 ? -0.196 -15.859 4.113 1 90.5 112 VAL B O 1
ATOM 2324 N N . GLU B 1 113 ? 0.834 -17.812 3.914 1 87.94 113 GLU B N 1
ATOM 2325 C CA . GLU B 1 113 ? 1.332 -17.891 5.285 1 87.94 113 GLU B CA 1
ATOM 2326 C C . GLU B 1 113 ? 2.838 -17.656 5.34 1 87.94 113 GLU B C 1
ATOM 2328 O O . GLU B 1 113 ? 3.588 -18.188 4.52 1 87.94 113 GLU B O 1
ATOM 2333 N N . ARG B 1 114 ? 3.268 -16.812 6.273 1 87.69 114 ARG B N 1
ATOM 2334 C CA . ARG B 1 114 ? 4.684 -16.531 6.484 1 87.69 114 ARG B CA 1
ATOM 2335 C C . ARG B 1 114 ? 5.348 -16.047 5.199 1 87.69 114 ARG B C 1
ATOM 2337 O O . ARG B 1 114 ? 6.395 -16.562 4.805 1 87.69 114 ARG B O 1
ATOM 2344 N N . GLY B 1 115 ? 4.664 -15.125 4.562 1 86 115 GLY B N 1
ATOM 2345 C CA . GLY B 1 115 ? 5.121 -14.625 3.275 1 86 115 GLY B CA 1
ATOM 2346 C C . GLY B 1 115 ? 6.535 -14.078 3.312 1 86 115 GLY B C 1
ATOM 2347 O O . GLY B 1 115 ? 6.934 -13.438 4.285 1 86 115 GLY B O 1
ATOM 2348 N N . THR B 1 116 ? 7.297 -14.344 2.309 1 84.25 116 THR B N 1
ATOM 2349 C CA . THR B 1 116 ? 8.641 -13.852 2.02 1 84.25 116 THR B CA 1
ATOM 2350 C C . THR B 1 116 ? 9.664 -14.492 2.953 1 84.25 116 THR B C 1
ATOM 2352 O O . THR B 1 116 ? 10.812 -14.039 3.027 1 84.25 116 THR B O 1
ATOM 2355 N N . THR B 1 117 ? 9.188 -15.398 3.732 1 80.94 117 THR B N 1
ATOM 2356 C CA . THR B 1 117 ? 10.117 -16.156 4.562 1 80.94 117 THR B CA 1
ATOM 2357 C C . THR B 1 117 ? 10.398 -17.531 3.955 1 80.94 117 THR B C 1
ATOM 2359 O O . THR B 1 117 ? 9.742 -17.922 2.988 1 80.94 117 THR B O 1
ATOM 2362 N N . ARG B 1 118 ? 11.367 -18.266 4.566 1 79.5 118 ARG B N 1
ATOM 2363 C CA . ARG B 1 118 ? 11.719 -19.609 4.098 1 79.5 118 ARG B CA 1
ATOM 2364 C C . ARG B 1 118 ? 10.586 -20.594 4.352 1 79.5 118 ARG B C 1
ATOM 2366 O O . ARG B 1 118 ? 10.547 -21.672 3.756 1 79.5 118 ARG B O 1
ATOM 2373 N N . ARG B 1 119 ? 9.695 -20.328 5.246 1 82 119 ARG B N 1
ATOM 2374 C CA . ARG B 1 119 ? 8.609 -21.219 5.613 1 82 119 ARG B CA 1
ATOM 2375 C C . ARG B 1 119 ? 7.297 -20.797 4.957 1 82 119 ARG B C 1
ATOM 2377 O O . ARG B 1 119 ? 6.215 -21.172 5.402 1 82 119 ARG B O 1
ATOM 2384 N N . GLN B 1 120 ? 7.41 -20.031 3.945 1 87.06 120 GLN B N 1
ATOM 2385 C CA . GLN B 1 120 ? 6.246 -19.547 3.211 1 87.06 120 GLN B CA 1
ATOM 2386 C C . GLN B 1 120 ? 5.402 -20.703 2.688 1 87.06 120 GLN B C 1
ATOM 2388 O O . GLN B 1 120 ? 5.941 -21.688 2.176 1 87.06 120 GLN B O 1
ATOM 2393 N N . ARG B 1 121 ? 4.094 -20.578 2.885 1 88.56 121 ARG B N 1
ATOM 2394 C CA . ARG B 1 121 ? 3.115 -21.484 2.277 1 88.56 121 ARG B CA 1
ATOM 2395 C C . ARG B 1 121 ? 2.092 -20.703 1.462 1 88.56 121 ARG B C 1
ATOM 2397 O O . ARG B 1 121 ? 1.606 -19.656 1.902 1 88.56 121 ARG B O 1
ATOM 2404 N N . VAL B 1 122 ? 1.859 -21.219 0.273 1 91.38 122 VAL B N 1
ATOM 2405 C CA . VAL B 1 122 ? 0.969 -20.516 -0.654 1 91.38 122 VAL B CA 1
ATOM 2406 C C . VAL B 1 122 ? -0.164 -21.453 -1.076 1 91.38 122 VAL B C 1
ATOM 2408 O O . VAL B 1 122 ? 0.078 -22.609 -1.458 1 91.38 122 VAL B O 1
ATOM 2411 N N . CYS B 1 123 ? -1.357 -20.922 -0.942 1 91.31 123 CYS B N 1
ATOM 2412 C CA . CYS B 1 123 ? -2.543 -21.656 -1.387 1 91.31 123 CYS B CA 1
ATOM 2413 C C . CYS B 1 123 ? -3.301 -20.859 -2.445 1 91.31 123 CYS B C 1
ATOM 2415 O O . CYS B 1 123 ? -3.854 -19.797 -2.154 1 91.31 123 CYS B O 1
ATOM 2417 N N . TRP B 1 124 ? -3.275 -21.406 -3.658 1 92.88 124 TRP B N 1
ATOM 2418 C CA . TRP B 1 124 ? -3.998 -20.781 -4.762 1 92.88 124 TRP B CA 1
ATOM 2419 C C . TRP B 1 124 ? -5.418 -21.328 -4.863 1 92.88 124 TRP B C 1
ATOM 2421 O O . TRP B 1 124 ? -5.668 -22.5 -4.52 1 92.88 124 TRP B O 1
ATOM 2431 N N . GLY B 1 125 ? -6.312 -20.516 -5.348 1 91.75 125 GLY B N 1
ATOM 2432 C CA . GLY B 1 125 ? -7.684 -20.922 -5.605 1 91.75 125 GLY B CA 1
ATOM 2433 C C . GLY B 1 125 ? -8.609 -19.766 -5.895 1 91.75 125 GLY B C 1
ATOM 2434 O O . GLY B 1 125 ? -8.211 -18.594 -5.781 1 91.75 125 GLY B O 1
ATOM 2435 N N . SER B 1 126 ? -9.805 -20.109 -6.309 1 91.88 126 SER B N 1
ATOM 2436 C CA . SER B 1 126 ? -10.828 -19.078 -6.438 1 91.88 126 SER B CA 1
ATOM 2437 C C . SER B 1 126 ? -11.383 -18.672 -5.074 1 91.88 126 SER B C 1
ATOM 2439 O O . SER B 1 126 ? -11.117 -19.344 -4.07 1 91.88 126 SER B O 1
ATOM 2441 N N . VAL B 1 127 ? -12.117 -17.547 -5.062 1 89.19 127 VAL B N 1
ATOM 2442 C CA . VAL B 1 127 ? -12.75 -17.078 -3.838 1 89.19 127 VAL B CA 1
ATOM 2443 C C . VAL B 1 127 ? -13.609 -18.188 -3.232 1 89.19 127 VAL B C 1
ATOM 2445 O O . VAL B 1 127 ? -13.602 -18.391 -2.018 1 89.19 127 VAL B O 1
ATOM 2448 N N . GLY B 1 128 ? -14.234 -18.984 -4.051 1 89.19 128 GLY B N 1
ATOM 2449 C CA . GLY B 1 128 ? -15.125 -20.031 -3.586 1 89.19 128 GLY B CA 1
ATOM 2450 C C . GLY B 1 128 ? -14.391 -21.25 -3.078 1 89.19 128 GLY B C 1
ATOM 2451 O O . GLY B 1 128 ? -14.945 -22.047 -2.322 1 89.19 128 GLY B O 1
ATOM 2452 N N . GLN B 1 129 ? -13.141 -21.375 -3.412 1 90.69 129 GLN B N 1
ATOM 2453 C CA . GLN B 1 129 ? -12.391 -22.594 -3.105 1 90.69 129 GLN B CA 1
ATOM 2454 C C . GLN B 1 129 ? -11.359 -22.344 -2.014 1 90.69 129 GLN B C 1
ATOM 2456 O O . GLN B 1 129 ? -10.891 -23.281 -1.362 1 90.69 129 GLN B O 1
ATOM 2461 N N . LEU B 1 130 ? -11.023 -21.172 -1.817 1 89.94 130 LEU B N 1
ATOM 2462 C CA . LEU B 1 130 ? -9.789 -20.828 -1.107 1 89.94 130 LEU B CA 1
ATOM 2463 C C . LEU B 1 130 ? -9.875 -21.25 0.354 1 89.94 130 LEU B C 1
ATOM 2465 O O . LEU B 1 130 ? -8.906 -21.781 0.906 1 89.94 130 LEU B O 1
ATOM 2469 N N . ALA B 1 131 ? -11.023 -21.047 0.971 1 89.06 131 ALA B N 1
ATOM 2470 C CA . ALA B 1 131 ? -11.172 -21.391 2.381 1 89.06 131 ALA B CA 1
ATOM 2471 C C . ALA B 1 131 ? -10.984 -22.891 2.6 1 89.06 131 ALA B C 1
ATOM 2473 O O . ALA B 1 131 ? -10.234 -23.297 3.492 1 89.06 131 ALA B O 1
ATOM 2474 N N . GLY B 1 132 ? -11.656 -23.656 1.803 1 89.06 132 GLY B N 1
ATOM 2475 C CA . GLY B 1 132 ? -11.516 -25.094 1.896 1 89.06 132 GLY B CA 1
ATOM 2476 C C . GLY B 1 132 ? -10.109 -25.578 1.617 1 89.06 132 GLY B C 1
ATOM 2477 O O . GLY B 1 132 ? -9.594 -26.438 2.33 1 89.06 132 GLY B O 1
ATOM 2478 N N . ARG B 1 133 ? -9.484 -25 0.676 1 89.81 133 ARG B N 1
ATOM 2479 C CA . ARG B 1 133 ? -8.133 -25.391 0.299 1 89.81 133 ARG B CA 1
ATOM 2480 C C . ARG B 1 133 ? -7.125 -25 1.38 1 89.81 133 ARG B C 1
ATOM 2482 O O . ARG B 1 133 ? -6.227 -25.781 1.706 1 89.81 133 ARG B O 1
ATOM 2489 N N . ALA B 1 134 ? -7.25 -23.859 1.857 1 88.69 134 ALA B N 1
ATOM 2490 C CA . ALA B 1 134 ? -6.363 -23.391 2.922 1 88.69 134 ALA B CA 1
ATOM 2491 C C . ALA B 1 134 ? -6.484 -24.281 4.156 1 88.69 134 ALA B C 1
ATOM 2493 O O . ALA B 1 134 ? -5.48 -24.609 4.797 1 88.69 134 ALA B O 1
ATOM 2494 N N . GLN B 1 135 ? -7.688 -24.641 4.457 1 87.75 135 GLN B N 1
ATOM 2495 C CA . GLN B 1 135 ? -7.93 -25.531 5.586 1 87.75 135 GLN B CA 1
ATOM 2496 C C . GLN B 1 135 ? -7.293 -26.891 5.355 1 87.75 135 GLN B C 1
ATOM 2498 O O . GLN B 1 135 ? -6.633 -27.438 6.242 1 87.75 135 GLN B O 1
ATOM 2503 N N . ALA B 1 136 ? -7.523 -27.406 4.215 1 89.06 136 ALA B N 1
ATOM 2504 C CA . ALA B 1 136 ? -6.973 -28.719 3.865 1 89.06 136 ALA B CA 1
ATOM 2505 C C . ALA B 1 136 ? -5.445 -28.703 3.912 1 89.06 136 ALA B C 1
ATOM 2507 O O . ALA B 1 136 ? -4.82 -29.703 4.281 1 89.06 136 ALA B O 1
ATOM 2508 N N . ALA B 1 137 ? -4.879 -27.562 3.562 1 87.12 137 ALA B N 1
ATOM 2509 C CA . ALA B 1 137 ? -3.424 -27.422 3.547 1 87.12 137 ALA B CA 1
ATOM 2510 C C . ALA B 1 137 ? -2.891 -27.109 4.941 1 87.12 137 ALA B C 1
ATOM 2512 O O . ALA B 1 137 ? -1.677 -27.109 5.16 1 87.12 137 ALA B O 1
ATOM 2513 N N . GLY B 1 138 ? -3.77 -26.781 5.863 1 87.25 138 GLY B N 1
ATOM 2514 C CA . GLY B 1 138 ? -3.371 -26.516 7.238 1 87.25 138 GLY B CA 1
ATOM 2515 C C . GLY B 1 138 ? -2.781 -25.141 7.438 1 87.25 138 GLY B C 1
ATOM 2516 O O . GLY B 1 138 ? -1.896 -24.953 8.273 1 87.25 138 GLY B O 1
ATOM 2517 N N . LEU B 1 139 ? -3.141 -24.188 6.578 1 85.94 139 LEU B N 1
ATOM 2518 C CA . LEU B 1 139 ? -2.66 -22.828 6.781 1 85.94 139 LEU B CA 1
ATOM 2519 C C . LEU B 1 139 ? -3.164 -22.266 8.102 1 85.94 139 LEU B C 1
ATOM 2521 O O . LEU B 1 139 ? -4.32 -22.469 8.477 1 85.94 139 LEU B O 1
ATOM 2525 N N . LYS B 1 140 ? -2.289 -21.625 8.742 1 81.75 140 LYS B N 1
ATOM 2526 C CA . LYS B 1 140 ? -2.619 -21.016 10.031 1 81.75 140 LYS B CA 1
ATOM 2527 C C . LYS B 1 140 ? -2.498 -19.5 9.969 1 81.75 140 LYS B C 1
ATOM 2529 O O . LYS B 1 140 ? -1.741 -18.969 9.156 1 81.75 140 LYS B O 1
ATOM 2534 N N . SER B 1 141 ? -3.305 -18.891 10.797 1 76.75 141 SER B N 1
ATOM 2535 C CA . SER B 1 141 ? -3.148 -17.438 10.938 1 76.75 141 SER B CA 1
ATOM 2536 C C . SER B 1 141 ? -1.827 -17.094 11.609 1 76.75 141 SER B C 1
ATOM 2538 O O . SER B 1 141 ? -1.325 -17.859 12.438 1 76.75 141 SER B O 1
ATOM 2540 N N . PRO B 1 142 ? -1.255 -15.898 11.188 1 80.06 142 PRO B N 1
ATOM 2541 C CA . PRO B 1 142 ? -1.761 -14.891 10.25 1 80.06 142 PRO B CA 1
ATOM 2542 C C . PRO B 1 142 ? -1.508 -15.266 8.789 1 80.06 142 PRO B C 1
ATOM 2544 O O . PRO B 1 142 ? -0.475 -15.859 8.469 1 80.06 142 PRO B O 1
ATOM 2547 N N . THR B 1 143 ? -2.518 -15.016 7.949 1 84.81 143 THR B N 1
ATOM 2548 C CA . THR B 1 143 ? -2.412 -15.219 6.512 1 84.81 143 THR B CA 1
ATOM 2549 C C . THR B 1 143 ? -2.818 -13.961 5.754 1 84.81 143 THR B C 1
ATOM 2551 O O . THR B 1 143 ? -3.701 -13.219 6.195 1 84.81 143 THR B O 1
ATOM 2554 N N . LEU B 1 144 ? -2.098 -13.719 4.738 1 89.5 144 LEU B N 1
ATOM 2555 C CA . LEU B 1 144 ? -2.506 -12.672 3.809 1 89.5 144 LEU B CA 1
ATOM 2556 C C . LEU B 1 144 ? -3.303 -13.258 2.648 1 89.5 144 LEU B C 1
ATOM 2558 O O . LEU B 1 144 ? -2.877 -14.234 2.029 1 89.5 144 LEU B O 1
ATOM 2562 N N . ILE B 1 145 ? -4.477 -12.68 2.484 1 89.81 145 ILE B N 1
ATOM 2563 C CA . ILE B 1 145 ? -5.328 -13.117 1.381 1 89.81 145 ILE B CA 1
ATOM 2564 C C . ILE B 1 145 ? -5.391 -12.023 0.315 1 89.81 145 ILE B C 1
ATOM 2566 O O . ILE B 1 145 ? -5.633 -10.852 0.627 1 89.81 145 ILE B O 1
ATOM 2570 N N . ILE B 1 146 ? -5.059 -12.398 -0.859 1 92.31 146 ILE B N 1
ATOM 2571 C CA . ILE B 1 146 ? -5.148 -11.484 -1.993 1 92.31 146 ILE B CA 1
ATOM 2572 C C . ILE B 1 146 ? -6.262 -11.938 -2.934 1 92.31 146 ILE B C 1
ATOM 2574 O O . ILE B 1 146 ? -6.293 -13.094 -3.357 1 92.31 146 ILE B O 1
ATOM 2578 N N . ILE B 1 147 ? -7.16 -11 -3.207 1 91.44 147 ILE B N 1
ATOM 2579 C CA . ILE B 1 147 ? -8.312 -11.32 -4.047 1 91.44 147 ILE B CA 1
ATOM 2580 C C . ILE B 1 147 ? -8.375 -10.352 -5.223 1 91.44 147 ILE B C 1
ATOM 2582 O O . ILE B 1 147 ? -8.258 -9.141 -5.039 1 91.44 147 ILE B O 1
ATOM 2586 N N . GLY B 1 148 ? -8.57 -10.922 -6.441 1 92.19 148 GLY B N 1
ATOM 2587 C CA . GLY B 1 148 ? -8.766 -10.094 -7.621 1 92.19 148 GLY B CA 1
ATOM 2588 C C . GLY B 1 148 ? -8.234 -10.727 -8.891 1 92.19 148 GLY B C 1
ATOM 2589 O O . GLY B 1 148 ? -7.398 -11.633 -8.836 1 92.19 148 GLY B O 1
ATOM 2590 N N . GLN B 1 149 ? -8.609 -10.18 -10.016 1 93.69 149 GLN B N 1
ATOM 2591 C CA . GLN B 1 149 ? -8.219 -10.727 -11.305 1 93.69 149 GLN B CA 1
ATOM 2592 C C . GLN B 1 149 ? -6.703 -10.648 -11.5 1 93.69 149 GLN B C 1
ATOM 2594 O O . GLN B 1 149 ? -6.121 -11.469 -12.211 1 93.69 149 GLN B O 1
ATOM 2599 N N . VAL B 1 150 ? -6.102 -9.805 -10.789 1 94.44 150 VAL B N 1
ATOM 2600 C CA . VAL B 1 150 ? -4.66 -9.633 -10.906 1 94.44 150 VAL B CA 1
ATOM 2601 C C . VAL B 1 150 ? -3.945 -10.891 -10.422 1 94.44 150 VAL B C 1
ATOM 2603 O O . VAL B 1 150 ? -2.801 -11.148 -10.805 1 94.44 150 VAL B O 1
ATOM 2606 N N . VAL B 1 151 ? -4.531 -11.68 -9.57 1 95 151 VAL B N 1
ATOM 2607 C CA . VAL B 1 151 ? -3.939 -12.906 -9.047 1 95 151 VAL B CA 1
ATOM 2608 C C . VAL B 1 151 ? -3.68 -13.883 -10.188 1 95 151 VAL B C 1
ATOM 2610 O O . VAL B 1 151 ? -2.688 -14.617 -10.172 1 95 151 VAL B O 1
ATOM 2613 N N . SER B 1 152 ? -4.469 -13.781 -11.188 1 94.75 152 SER B N 1
ATOM 2614 C CA . SER B 1 152 ? -4.344 -14.703 -12.32 1 94.75 152 SER B CA 1
ATOM 2615 C C . SER B 1 152 ? -3.137 -14.352 -13.18 1 94.75 152 SER B C 1
ATOM 2617 O O . SER B 1 152 ? -2.725 -15.148 -14.031 1 94.75 152 SER B O 1
ATOM 2619 N N . LEU B 1 153 ? -2.576 -13.227 -12.953 1 93.94 153 LEU B N 1
ATOM 2620 C CA . LEU B 1 153 ? -1.425 -12.797 -13.734 1 93.94 153 LEU B CA 1
ATOM 2621 C C . LEU B 1 153 ? -0.136 -13.391 -13.18 1 93.94 153 LEU B C 1
ATOM 2623 O O . LEU B 1 153 ? 0.908 -13.344 -13.836 1 93.94 153 LEU B O 1
ATOM 2627 N N . ALA B 1 154 ? -0.182 -13.938 -12.023 1 92.94 154 ALA B N 1
ATOM 2628 C CA . ALA B 1 154 ? 0.99 -14.523 -11.383 1 92.94 154 ALA B CA 1
ATOM 2629 C C . ALA B 1 154 ? 1.381 -15.836 -12.039 1 92.94 154 ALA B C 1
ATOM 2631 O O . ALA B 1 154 ? 0.517 -16.641 -12.391 1 92.94 154 ALA B O 1
ATOM 2632 N N . PRO B 1 155 ? 2.686 -16.078 -12.203 1 89 155 PRO B N 1
ATOM 2633 C CA . PRO B 1 155 ? 3.125 -17.359 -12.766 1 89 155 PRO B CA 1
ATOM 2634 C C . PRO B 1 155 ? 2.627 -18.562 -11.969 1 89 155 PRO B C 1
ATOM 2636 O O . PRO B 1 155 ? 2.301 -19.594 -12.547 1 89 155 PRO B O 1
ATOM 2639 N N . GLY B 1 156 ? 2.504 -18.453 -10.672 1 88.75 156 GLY B N 1
ATOM 2640 C CA . GLY B 1 156 ? 2.061 -19.547 -9.812 1 88.75 156 GLY B CA 1
ATOM 2641 C C . GLY B 1 156 ? 0.623 -19.953 -10.062 1 88.75 156 GLY B C 1
ATOM 2642 O O . GLY B 1 156 ? 0.256 -21.109 -9.859 1 88.75 156 GLY B O 1
ATOM 2643 N N . TRP B 1 157 ? -0.142 -19.016 -10.477 1 91.69 157 TRP B N 1
ATOM 2644 C CA . TRP B 1 157 ? -1.544 -19.312 -10.758 1 91.69 157 TRP B CA 1
ATOM 2645 C C . TRP B 1 157 ? -1.675 -20.281 -11.93 1 91.69 157 TRP B C 1
ATOM 2647 O O . TRP B 1 157 ? -2.391 -21.281 -11.836 1 91.69 157 TRP B O 1
ATOM 2657 N N . SER B 1 158 ? -1.035 -19.938 -13 1 87.56 158 SER B N 1
ATOM 2658 C CA . SER B 1 158 ? -1.084 -20.797 -14.18 1 87.56 158 SER B CA 1
ATOM 2659 C C . SER B 1 158 ? -0.532 -22.188 -13.867 1 87.56 158 SER B C 1
ATOM 2661 O O . SER B 1 158 ? -1.057 -23.188 -14.359 1 87.56 158 SER B O 1
ATOM 2663 N N . GLN B 1 159 ? 0.517 -22.188 -13.164 1 84.69 159 GLN B N 1
ATOM 2664 C CA . GLN B 1 159 ? 1.106 -23.469 -12.773 1 84.69 159 GLN B CA 1
ATOM 2665 C C . GLN B 1 159 ? 0.124 -24.297 -11.961 1 84.69 159 GLN B C 1
ATOM 2667 O O . GLN B 1 159 ? 0.01 -25.516 -12.164 1 84.69 159 GLN B O 1
ATOM 2672 N N . TRP B 1 160 ? -0.543 -23.656 -11.078 1 83.69 160 TRP B N 1
ATOM 2673 C CA . TRP B 1 160 ? -1.544 -24.312 -10.25 1 83.69 160 TRP B CA 1
ATOM 2674 C C . TRP B 1 160 ? -2.701 -24.828 -11.102 1 83.69 160 TRP B C 1
ATOM 2676 O O . TRP B 1 160 ? -3.158 -25.969 -10.93 1 83.69 160 TRP B O 1
ATOM 2686 N N . GLN B 1 161 ? -3.203 -24.016 -11.961 1 85.62 161 GLN B N 1
ATOM 2687 C CA . GLN B 1 161 ? -4.301 -24.438 -12.828 1 85.62 161 GLN B CA 1
ATOM 2688 C C . GLN B 1 161 ? -3.916 -25.656 -13.656 1 85.62 161 GLN B C 1
ATOM 2690 O O . GLN B 1 161 ? -4.742 -26.547 -13.867 1 85.62 161 GLN B O 1
ATOM 2695 N N . ALA B 1 162 ? -2.732 -25.641 -14.039 1 83.62 162 ALA B N 1
ATOM 2696 C CA . ALA B 1 162 ? -2.264 -26.75 -14.875 1 83.62 162 ALA B CA 1
ATOM 2697 C C . ALA B 1 162 ? -2.047 -28.016 -14.047 1 83.62 162 ALA B C 1
ATOM 2699 O O . ALA B 1 162 ? -2.369 -29.109 -14.484 1 83.62 162 ALA B O 1
ATOM 2700 N N . ALA B 1 163 ? -1.365 -27.859 -12.898 1 76.38 163 ALA B N 1
ATOM 2701 C CA . ALA B 1 163 ? -0.928 -29 -12.109 1 76.38 163 ALA B CA 1
ATOM 2702 C C . ALA B 1 163 ? -2.012 -29.438 -11.133 1 76.38 163 ALA B C 1
ATOM 2704 O O . ALA B 1 163 ? -2.002 -30.578 -10.648 1 76.38 163 ALA B O 1
ATOM 2705 N N . GLY B 1 164 ? -3.049 -28.641 -10.883 1 63.19 164 GLY B N 1
ATOM 2706 C CA . GLY B 1 164 ? -4.027 -28.906 -9.844 1 63.19 164 GLY B CA 1
ATOM 2707 C C . GLY B 1 164 ? -3.416 -28.969 -8.453 1 63.19 164 GLY B C 1
ATOM 2708 O O . GLY B 1 164 ? -4.023 -29.516 -7.527 1 63.19 164 GLY B O 1
ATOM 2709 N N . LYS B 1 165 ? -2.113 -28.922 -8.328 1 55.91 165 LYS B N 1
ATOM 2710 C CA . LYS B 1 165 ? -1.481 -29.062 -7.02 1 55.91 165 LYS B CA 1
ATOM 2711 C C . LYS B 1 165 ? -1.256 -27.703 -6.363 1 55.91 165 LYS B C 1
ATOM 2713 O O . LYS B 1 165 ? -0.831 -26.766 -7.023 1 55.91 165 LYS B O 1
ATOM 2718 N N . PRO B 1 166 ? -1.938 -27.562 -5.219 1 53.28 166 PRO B N 1
ATOM 2719 C CA . PRO B 1 166 ? -2.131 -26.297 -4.488 1 53.28 166 PRO B CA 1
ATOM 2720 C C . PRO B 1 166 ? -0.814 -25.594 -4.188 1 53.28 166 PRO B C 1
ATOM 2722 O O . PRO B 1 166 ? -0.759 -24.359 -4.199 1 53.28 166 PRO B O 1
ATOM 2725 N N . LEU B 1 167 ? 0.004 -26.25 -3.133 1 53.09 167 LEU B N 1
ATOM 2726 C CA . LEU B 1 167 ? 0.861 -25.547 -2.18 1 5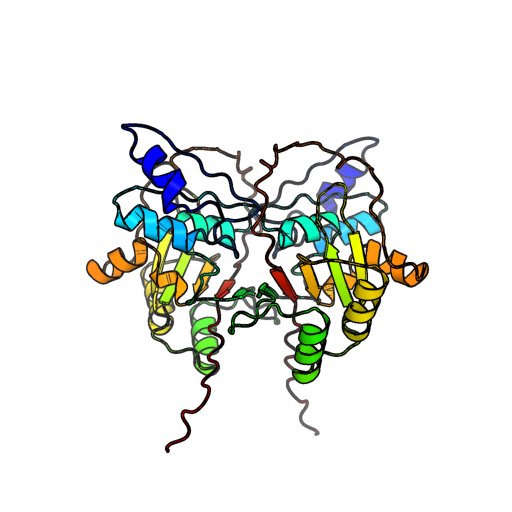3.09 167 LEU B CA 1
ATOM 2727 C C . LEU B 1 167 ? 2.254 -25.328 -2.76 1 53.09 167 LEU B C 1
ATOM 2729 O O . LEU B 1 167 ? 2.955 -26.297 -3.078 1 53.09 167 LEU B O 1
ATOM 2733 N N . VAL B 1 168 ? 2.406 -24.516 -3.715 1 50.88 168 VAL B N 1
ATOM 2734 C CA . VAL B 1 168 ? 3.83 -24.266 -3.908 1 50.88 168 VAL B CA 1
ATOM 2735 C C . VAL B 1 168 ? 4.477 -23.906 -2.57 1 50.88 168 VAL B C 1
ATOM 2737 O O . VAL B 1 168 ? 4.035 -22.984 -1.886 1 50.88 168 VAL B O 1
ATOM 2740 N N . TRP B 1 169 ? 4.895 -24.969 -1.86 1 47.34 169 TRP B N 1
ATOM 2741 C CA . TRP B 1 169 ? 5.863 -24.672 -0.811 1 47.34 169 TRP B CA 1
ATOM 2742 C C . TRP B 1 169 ? 7.125 -24.047 -1.396 1 47.34 169 TRP B C 1
ATOM 2744 O O . TRP B 1 169 ? 7.664 -24.531 -2.391 1 47.34 169 TRP B O 1
ATOM 2754 N N . SER B 1 170 ? 7.086 -22.828 -1.766 1 43.22 170 SER B N 1
ATOM 2755 C CA . SER B 1 170 ? 8.383 -22.375 -2.25 1 43.22 170 SER B CA 1
ATOM 2756 C C . SER B 1 170 ? 9.523 -23.141 -1.576 1 43.22 170 SER B C 1
ATOM 2758 O O . SER B 1 170 ? 9.617 -23.172 -0.347 1 43.22 170 SER B O 1
ATOM 2760 N N . ALA B 1 171 ? 9.875 -24.266 -1.932 1 35.5 171 ALA B N 1
ATOM 2761 C CA . ALA B 1 171 ? 11.203 -24.781 -1.597 1 35.5 171 ALA B CA 1
ATOM 2762 C C . ALA B 1 171 ? 12.219 -23.656 -1.481 1 35.5 171 ALA B C 1
ATOM 2764 O O . ALA B 1 171 ? 12.008 -22.562 -2.006 1 35.5 171 ALA B O 1
ATOM 2765 N N . GLY B 1 172 ? 13.414 -23.875 -0.7 1 36.5 172 GLY B N 1
ATOM 2766 C CA . GLY B 1 172 ? 14.609 -23.125 -0.35 1 36.5 172 GLY B CA 1
ATOM 2767 C C . GLY B 1 172 ? 15.164 -22.297 -1.505 1 36.5 172 GLY B C 1
ATOM 2768 O O . GLY B 1 172 ? 16.344 -21.984 -1.533 1 36.5 172 GLY B O 1
ATOM 2769 N N . GLN B 1 173 ? 14.703 -22.281 -2.701 1 33.88 173 GLN B N 1
ATOM 2770 C CA . GLN B 1 173 ? 15.734 -21.422 -3.285 1 33.88 173 GLN B CA 1
ATOM 2771 C C . GLN B 1 173 ? 15.969 -20.188 -2.424 1 33.88 173 GLN B C 1
ATOM 2773 O O . GLN B 1 173 ? 15.016 -19.516 -2.02 1 33.88 173 GLN B O 1
ATOM 2778 N N . PRO B 1 174 ? 17.078 -20.062 -1.724 1 34.25 174 PRO B N 1
ATOM 2779 C CA . PRO B 1 174 ? 17.391 -18.875 -0.919 1 34.25 174 PRO B CA 1
ATOM 2780 C C . PRO B 1 174 ? 16.891 -17.578 -1.562 1 34.25 174 PRO B C 1
ATOM 2782 O O . PRO B 1 174 ? 16.797 -17.5 -2.789 1 34.25 174 PRO B O 1
ATOM 2785 N N . PRO B 1 175 ? 15.844 -16.922 -1.027 1 35.44 175 PRO B N 1
ATOM 2786 C CA . PRO B 1 175 ? 15.688 -15.602 -1.645 1 35.44 175 PRO B CA 1
ATOM 2787 C C . PRO B 1 175 ? 16.953 -15.141 -2.373 1 35.44 175 PRO B C 1
ATOM 2789 O O . PRO B 1 175 ? 18.062 -15.344 -1.88 1 35.44 175 PRO B O 1
ATOM 2792 N N . ARG B 1 176 ? 17.031 -15.453 -3.631 1 31.77 176 ARG B N 1
ATOM 2793 C CA . ARG B 1 176 ? 18.297 -15.039 -4.227 1 31.77 176 ARG B CA 1
ATOM 2794 C C . ARG B 1 176 ? 18.953 -13.93 -3.408 1 31.77 176 ARG B C 1
ATOM 2796 O O . ARG B 1 176 ? 20.141 -14.031 -3.057 1 31.77 176 ARG B O 1
ATOM 2803 N N . HIS B 1 177 ? 18.875 -12.625 -3.902 1 29.8 177 HIS B N 1
ATOM 2804 C CA . HIS B 1 177 ? 19.688 -11.609 -3.236 1 29.8 177 HIS B CA 1
ATOM 2805 C C . HIS B 1 177 ? 19.328 -11.508 -1.757 1 29.8 177 HIS B C 1
ATOM 2807 O O . HIS B 1 177 ? 18.172 -11.344 -1.403 1 29.8 177 HIS B O 1
ATOM 2813 N N . GLY B 1 178 ? 19.922 -12.211 -0.846 1 29.53 178 GLY B N 1
ATOM 2814 C CA . GLY B 1 178 ? 20.156 -12.062 0.584 1 29.53 178 GLY B CA 1
ATOM 2815 C C . GLY B 1 178 ? 20.141 -10.617 1.044 1 29.53 178 GLY B C 1
ATOM 2816 O O . GLY B 1 178 ? 21.203 -10.047 1.334 1 29.53 178 GLY B O 1
ATOM 2817 N N . TYR B 1 179 ? 19.766 -9.609 0.372 1 27.95 179 TYR B N 1
ATOM 2818 C CA . TYR B 1 179 ? 19.797 -8.562 1.386 1 27.95 179 TYR B CA 1
ATOM 2819 C C . TYR B 1 179 ? 19.109 -9.016 2.666 1 27.95 179 TYR B C 1
ATOM 2821 O O . TYR B 1 179 ? 17.938 -9.383 2.646 1 27.95 179 TYR B O 1
ATOM 2829 N N . ARG B 1 180 ? 19.719 -9.984 3.354 1 26.62 180 ARG B N 1
ATOM 2830 C CA . ARG B 1 180 ? 19.422 -10.227 4.762 1 26.62 180 ARG B CA 1
ATOM 2831 C C . ARG B 1 180 ? 19.031 -8.93 5.473 1 26.62 180 ARG B C 1
ATOM 2833 O O . ARG B 1 180 ? 19.891 -8.086 5.754 1 26.62 180 ARG B O 1
ATOM 2840 N N . LEU B 1 181 ? 18.188 -8.148 4.953 1 26.67 181 LEU B N 1
ATOM 2841 C CA . LEU B 1 181 ? 17.859 -7.234 6.043 1 26.67 181 LEU B CA 1
ATOM 2842 C C . LEU B 1 181 ? 17.531 -8.008 7.32 1 26.67 181 LEU B C 1
ATOM 2844 O O . LEU B 1 181 ? 16.797 -8.984 7.285 1 26.67 181 LEU B O 1
ATOM 2848 N N . PRO B 1 182 ? 18.5 -8.219 8.102 1 24.02 182 PRO B N 1
ATOM 2849 C CA . PRO B 1 182 ? 18.141 -8.742 9.414 1 24.02 182 PRO B CA 1
ATOM 2850 C C . PRO B 1 182 ? 16.719 -8.352 9.828 1 24.02 182 PRO B C 1
ATOM 2852 O O . PRO B 1 182 ? 16.375 -7.168 9.852 1 24.02 182 PRO B O 1
ATOM 2855 N N . VAL B 1 183 ? 15.844 -9.016 9.18 1 26.86 183 VAL B N 1
ATOM 2856 C CA . VAL B 1 183 ? 14.508 -8.883 9.75 1 26.86 183 VAL B CA 1
ATOM 2857 C C . VAL B 1 183 ? 14.578 -9.047 11.266 1 26.86 183 VAL B C 1
ATOM 2859 O O . VAL B 1 183 ? 15.039 -10.078 11.766 1 26.86 183 VAL B O 1
ATOM 2862 N N . LEU B 1 184 ? 15.094 -8.055 11.875 1 22.62 184 LEU B N 1
ATOM 2863 C CA . LEU B 1 184 ? 14.836 -8.156 13.312 1 22.62 184 LEU B CA 1
ATOM 2864 C C . LEU B 1 184 ? 13.484 -8.812 13.57 1 22.62 184 LEU B C 1
ATOM 2866 O O . LEU B 1 184 ? 12.5 -8.523 12.883 1 22.62 184 LEU B O 1
ATOM 2870 N N . ASP B 1 185 ? 13.516 -1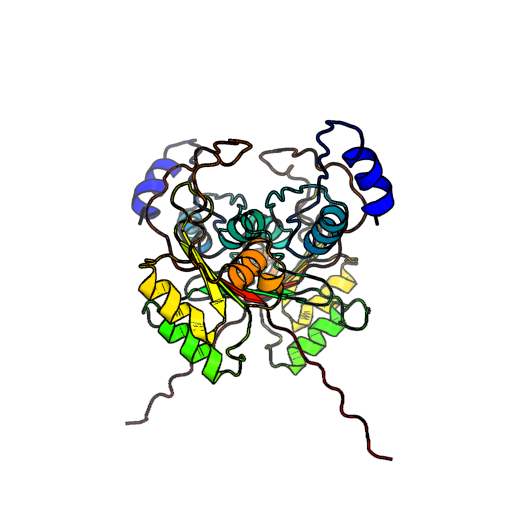0.117 14 1 24.12 185 ASP B N 1
ATOM 2871 C CA . ASP B 1 185 ? 12.531 -11.062 14.508 1 24.12 185 ASP B CA 1
ATOM 2872 C C . ASP B 1 185 ? 11.383 -10.336 15.211 1 24.12 185 ASP B C 1
ATOM 2874 O O . ASP B 1 185 ? 11.461 -10.078 16.422 1 24.12 185 ASP B O 1
ATOM 2878 N N . THR B 1 186 ? 11.141 -9.148 14.906 1 23.67 186 THR B N 1
ATOM 2879 C CA . THR B 1 186 ? 10.078 -8.828 15.852 1 23.67 186 THR B CA 1
ATOM 2880 C C . THR B 1 186 ? 8.906 -9.797 15.695 1 23.67 186 THR B C 1
ATOM 2882 O O . THR B 1 186 ? 8.492 -10.102 14.578 1 23.67 186 THR B O 1
ATOM 2885 N N . GLU B 1 187 ? 8.688 -10.82 16.5 1 23.84 187 GLU B N 1
ATOM 2886 C CA . GLU B 1 187 ? 7.664 -11.812 16.812 1 23.84 187 GLU B CA 1
ATOM 2887 C C . GLU B 1 187 ? 6.309 -11.391 16.25 1 23.84 187 GLU B C 1
ATOM 2889 O O . GLU B 1 187 ? 5.652 -12.164 15.547 1 23.84 187 GLU B O 1
ATOM 2894 N N . LEU B 1 188 ? 5.332 -10.867 17.109 1 23.88 188 LEU B N 1
ATOM 2895 C CA . LEU B 1 188 ? 3.947 -11.211 17.422 1 23.88 188 LEU B CA 1
ATOM 2896 C C . LEU B 1 188 ? 3.002 -10.656 16.359 1 23.88 188 LEU B C 1
ATOM 2898 O O . LEU B 1 188 ? 1.92 -11.203 16.141 1 23.88 188 LEU B O 1
ATOM 2902 N N . LEU B 1 189 ? 3.088 -9.398 15.922 1 24 189 LEU B N 1
ATOM 2903 C CA . LEU B 1 189 ? 1.757 -8.836 15.719 1 24 189 LEU B CA 1
ATOM 2904 C C . LEU B 1 189 ? 1.213 -9.219 14.344 1 24 189 LEU B C 1
ATOM 2906 O O . LEU B 1 189 ? 1.523 -8.57 13.344 1 24 189 LEU B O 1
ATOM 2910 N N . GLN B 1 190 ? 1.257 -10.414 13.906 1 26.67 190 GLN B N 1
ATOM 2911 C CA . GLN B 1 190 ? 0.953 -11.039 12.625 1 26.67 190 GLN B CA 1
ATOM 2912 C C . GLN B 1 190 ? -0.486 -10.758 12.203 1 26.67 190 GLN B C 1
ATOM 2914 O O . GLN B 1 190 ? -1.363 -11.609 12.352 1 26.67 190 GLN B O 1
ATOM 2919 N N . GLN B 1 191 ? -1.077 -9.688 12.477 1 25.66 191 GLN B N 1
ATOM 2920 C CA . GLN B 1 191 ? -2.492 -9.656 12.125 1 25.66 191 GLN B CA 1
ATOM 2921 C C . GLN B 1 191 ? -2.68 -9.688 10.609 1 25.66 191 GLN B C 1
ATOM 2923 O O . GLN B 1 191 ? -1.786 -9.289 9.859 1 25.66 191 GLN B O 1
ATOM 2928 N N . GLN B 1 192 ? -3.67 -10.414 10.156 1 23.86 192 GLN B N 1
ATOM 2929 C CA . GLN B 1 192 ? -4.172 -10.789 8.836 1 23.86 192 GLN B CA 1
ATOM 2930 C C . GLN B 1 192 ? -4.426 -9.555 7.98 1 23.86 192 GLN B C 1
ATOM 2932 O O . GLN B 1 192 ? -4.953 -8.547 8.461 1 23.86 192 GLN B O 1
ATOM 2937 N N . GLN B 1 193 ? -3.562 -9.164 7.145 1 28.25 193 GLN B N 1
ATOM 2938 C CA . GLN B 1 193 ? -3.797 -8.062 6.211 1 28.25 193 GLN B CA 1
ATOM 2939 C C . GLN B 1 193 ? -4.422 -8.57 4.914 1 28.25 193 GLN B C 1
ATOM 2941 O O . GLN B 1 193 ? -4.09 -9.664 4.441 1 28.25 193 GLN B O 1
ATOM 2946 N N . LEU B 1 194 ? -5.676 -8.203 4.508 1 22.78 194 LEU B N 1
ATOM 2947 C CA . LEU B 1 194 ? -6.383 -8.508 3.27 1 22.78 194 LEU B CA 1
ATOM 2948 C C . LEU B 1 194 ? -6.16 -7.41 2.234 1 22.78 194 LEU B C 1
ATOM 2950 O O . LEU B 1 194 ? -6.098 -6.227 2.578 1 22.78 194 LEU B O 1
ATOM 2954 N N . ALA B 1 195 ? -5.551 -7.605 1.081 1 26.55 195 ALA B N 1
ATOM 2955 C CA . ALA B 1 195 ? -5.496 -6.684 -0.051 1 26.55 195 ALA B CA 1
ATOM 2956 C C . ALA B 1 195 ? -6.547 -7.047 -1.101 1 26.55 195 ALA B C 1
ATOM 2958 O O . ALA B 1 195 ? -6.586 -8.18 -1.585 1 26.55 195 ALA B O 1
ATOM 2959 N N . LEU B 1 196 ? -7.781 -6.367 -1.333 1 25.59 196 LEU B N 1
ATOM 2960 C CA . LEU B 1 196 ? -8.844 -6.59 -2.307 1 25.59 196 LEU B CA 1
ATOM 2961 C C . LEU B 1 196 ? -8.664 -5.688 -3.521 1 25.59 196 LEU B C 1
ATOM 2963 O O . LEU B 1 196 ? -8.422 -4.484 -3.377 1 25.59 196 LEU B O 1
ATOM 2967 N N . SER B 1 197 ? -8.555 -6.254 -4.691 1 25.61 197 SER B N 1
ATOM 2968 C CA . SER B 1 197 ? -8.516 -5.504 -5.941 1 25.61 197 SER B CA 1
ATOM 2969 C C . SER B 1 197 ? -9.852 -5.59 -6.68 1 25.61 197 SER B C 1
ATOM 2971 O O . SER B 1 197 ? -10.477 -6.648 -6.715 1 25.61 197 SER B O 1
ATOM 2973 N N . ALA B 1 198 ? -10.844 -4.551 -6.738 1 25.59 198 ALA B N 1
ATOM 2974 C CA . ALA B 1 198 ? -12.141 -4.648 -7.395 1 25.59 198 ALA B CA 1
ATOM 2975 C C . ALA B 1 198 ? -12.148 -3.889 -8.719 1 25.59 198 ALA B C 1
ATOM 2977 O O . ALA B 1 198 ? -11.414 -2.906 -8.883 1 25.59 198 ALA B O 1
ATOM 2978 N N . GLN B 1 199 ? -12.805 -4.566 -9.82 1 22.7 199 GLN B N 1
ATOM 2979 C CA . GLN B 1 199 ? -13.141 -3.994 -11.117 1 22.7 199 GLN B CA 1
ATOM 2980 C C . GLN B 1 199 ? -14.281 -2.988 -10.992 1 22.7 199 GLN B C 1
ATOM 2982 O O . GLN B 1 199 ? -15.258 -3.232 -10.281 1 22.7 199 GLN B O 1
ATOM 2987 N N . CYS B 1 200 ? -14.188 -1.759 -11.062 1 24.58 200 CYS B N 1
ATOM 2988 C CA . CYS B 1 200 ? -15.312 -0.835 -11.164 1 24.58 200 CYS B CA 1
ATOM 2989 C C . CYS B 1 200 ? -16.016 -0.97 -12.516 1 24.58 200 CYS B C 1
ATOM 2991 O O . CYS B 1 200 ? -15.391 -0.773 -13.562 1 24.58 200 CYS B O 1
ATOM 2993 N N . SER B 1 201 ? -17.109 -1.885 -12.789 1 22.94 201 SER B N 1
ATOM 2994 C CA . SER B 1 201 ? -17.906 -2.006 -14 1 22.94 201 SER B CA 1
ATOM 2995 C C . SER B 1 201 ? -18.734 -0.75 -14.242 1 22.94 201 SER B C 1
ATOM 2997 O O . SER B 1 201 ? -19.562 -0.38 -13.406 1 22.94 201 SER B O 1
ATOM 2999 N N . THR B 1 202 ? -18.453 0.353 -14.828 1 24.12 202 THR B N 1
ATOM 3000 C CA . THR B 1 202 ? -19.359 1.385 -15.328 1 24.12 202 THR B CA 1
ATOM 3001 C C . THR B 1 202 ? -20.125 0.888 -16.547 1 24.12 202 THR B C 1
ATOM 3003 O O . THR B 1 202 ? -19.547 0.711 -17.625 1 24.12 202 THR B O 1
ATOM 3006 N N . GLU B 1 203 ? -21.078 -0.081 -16.641 1 22.36 203 GLU B N 1
ATOM 3007 C CA . GLU B 1 203 ? -22.016 -0.25 -17.75 1 22.36 203 GLU B CA 1
ATOM 3008 C C . GLU B 1 203 ? -22.906 0.984 -17.906 1 22.36 203 GLU B C 1
ATOM 3010 O O . GLU B 1 203 ? -23.703 1.301 -17.031 1 22.36 203 GLU B O 1
ATOM 3015 N N . ALA B 1 204 ? -22.609 2.076 -18.641 1 26.7 204 ALA B N 1
ATOM 3016 C CA . ALA B 1 204 ? -23.578 2.93 -19.312 1 26.7 204 ALA B CA 1
ATOM 3017 C C . ALA B 1 204 ? -24.438 2.123 -20.297 1 26.7 204 ALA B C 1
ATOM 3019 O O . ALA B 1 204 ? -23.906 1.393 -21.141 1 26.7 204 ALA B O 1
ATOM 3020 N N . GLY B 1 205 ? -25.766 1.748 -20.094 1 21.14 205 GLY B N 1
ATOM 3021 C CA . GLY B 1 205 ? -26.859 1.174 -20.859 1 21.14 205 GLY B CA 1
ATOM 3022 C C . GLY B 1 205 ? -27.016 1.791 -22.234 1 21.14 205 GLY B C 1
ATOM 3023 O O . GLY B 1 205 ? -26.922 3.01 -22.391 1 21.14 205 GLY B O 1
ATOM 3024 N N . GLU B 1 206 ? -26.828 1.119 -23.422 1 24.73 206 GLU B N 1
ATOM 3025 C CA . GLU B 1 206 ? -27.328 1.282 -24.781 1 24.73 206 GLU B CA 1
ATOM 3026 C C . GLU B 1 206 ? -28.844 1.456 -24.797 1 24.73 206 GLU B C 1
ATOM 3028 O O . GLU B 1 206 ? -29.562 0.693 -24.156 1 24.73 206 GLU B O 1
ATOM 3033 N N . GLY B 1 207 ? -29.469 2.713 -25 1 22.55 207 GLY B N 1
ATOM 3034 C CA . GLY B 1 207 ? -30.797 2.98 -25.547 1 22.55 207 GLY B CA 1
ATOM 3035 C C . GLY B 1 207 ? -31.094 2.18 -26.797 1 22.55 207 GLY B C 1
ATOM 3036 O O . GLY B 1 207 ? -30.203 1.979 -27.641 1 22.55 207 GLY B O 1
ATOM 3037 N N . GLN B 1 208 ? -31.969 1.192 -26.797 1 21.75 208 GLN B N 1
ATOM 3038 C CA . GLN B 1 208 ? -32.844 0.599 -27.812 1 21.75 208 GLN B CA 1
ATOM 3039 C C . GLN B 1 208 ? -33.5 1.675 -28.672 1 21.75 208 GLN B C 1
ATOM 3041 O O . GLN B 1 208 ? -34.281 2.479 -28.156 1 21.75 208 GLN B O 1
ATOM 3046 N N . GLU B 1 209 ? -32.781 2.242 -29.781 1 20.08 209 GLU B N 1
ATOM 3047 C CA . GLU B 1 209 ? -33.562 2.342 -31 1 20.08 209 GLU B CA 1
ATOM 3048 C C . GLU B 1 209 ? -33.75 0.974 -31.656 1 20.08 209 GLU B C 1
ATOM 3050 O O . GLU B 1 209 ? -32.844 0.129 -31.594 1 20.08 209 GLU B O 1
#

InterPro domains:
  IPR000878 Tetrapyrrole methylase [PF00590] (10-130)
  IPR001763 Rhodanese-like domain [PS50206] (122-169)
  IPR014776 Tetrapyrrole methylase, subdomain 2 [G3DSA:3.30.950.10] (55-88)
  IPR014776 Tetrapyrrole methylase, subdomain 2 [G3DSA:3.30.950.10] (89-161)
  IPR014777 Tetrapyrrole methylase, subdomain 1 [G3DSA:3.40.1010.10] (5-54)
  IPR035996 Tetrapyrrole methylase superfamily [SSF53790] (12-160)
  IPR050161 Siroheme/cobalamin biosynthesis enzyme [PTHR45790] (12-95)

Nearest PDB structures (foldseek):
  2ybo-assembly1_A-2  TM=9.142E-01  e=4.196E-10  Pseudomonas aeruginosa PAO1
  2ybq-assembly1_A-2  TM=9.049E-01  e=1.067E-09  Pseudomonas aeruginosa PAO1
  1s4d-assembly5_J  TM=8.497E-01  e=1.865E-08  Pseudomonas denitrificans (nom. rej.)
  1s4d-assembly1_A  TM=8.484E-01  e=2.545E-08  Pseudomonas denitrificans (nom. rej.)
  1s4d-assembly3_F  TM=8.644E-01  e=4.740E-08  Pseudomonas denitrificans (nom. rej.)

Secondary structure (DSSP, 8-state):
---IIIIIHHHHHSTT-------SS-TTSSS-HHHHHHHHHTTT----PPP---HHHHHHHHHT--SSBTTTBSEEEEEESB-TTS-B--HHHHHHHHHHTT--TTSEEEEEESTTSTT-EEEEEEHHHHHHHHHHHT--SSEEEEESGGGGGSHHHHHHHHH---EEE------SS----------S----EEEE-------------/---IIIIIHHHHHSTT-------SS-TTSSS-HHHHHHHHHTTT----PPP---HHHHHHHHHT--SSBTTTBSEEEEEESB-TTS-B--HHHHHHHHHHTT--TTSEEEEEESTTSTT-EEEEEEHHHHHHHHHHHT--SSEEEEESGGGGGSHHHHHHHHH---EEE------SS----------S----EEEE-------------

pLDDT: mean 71.09, std 24.66, range [19.94, 96.0]

Sequence (418 aa):
MLNVSSTLEPAATAAGACVIRLKGGDPYVFGRGGEEVQYLAAKGIQVHAVPGITAAAGICAELGIPMTHRGVATSVRFLTGHARDGGEQTLPSLQAQLEVHGLPPDVPAVAVERGTTRRQRVCWGSVGQLAGRAQAAGLKSPTLIIIGQVVSLAPGWSQWQAAGKPLVWSAGQPPRHGYRLPVLDTELLQQQQLALSAQCSTEAGEGQEMLNVSSTLEPAATAAGACVIRLKGGDPYVFGRGGEEVQYLAAKGIQVHAVPGITAAAGICAELGIPMTHRGVATSVRFLTGHARDGGEQTLPSLQAQLEVHGLPPDVPAVAVERGTTRRQRVCWGSVGQLAGRAQAAGLKSPTLIIIGQVVSLAPGWSQWQAAGKPLVWSAGQPPRHGYRLPVLDTELLQQQQLALSAQCSTEAGEGQE

Radius of gyration: 22.02 Å; Cα contacts (8 Å, |Δi|>4): 733; chains: 2; bounding box: 62×58×60 Å

Solvent-accessible surface area (backbone atoms only — not comparable to full-atom values): 23608 Å² total; per-residue (Å²): 118,86,49,58,68,75,55,48,43,61,49,50,63,38,84,90,47,85,71,82,85,89,67,83,34,13,36,33,62,82,44,56,34,43,60,49,47,51,57,39,42,76,72,70,43,88,76,82,62,70,59,38,56,35,64,67,49,45,38,24,28,72,52,46,29,26,52,20,36,90,97,55,20,67,22,33,28,38,32,51,40,54,39,92,84,72,43,76,48,45,60,58,57,48,41,53,50,40,47,74,72,63,49,62,48,77,40,29,24,37,41,30,26,53,63,88,45,79,74,24,37,33,36,60,33,27,49,68,43,33,43,63,50,32,55,74,71,61,66,54,86,46,40,36,40,42,40,24,65,37,45,60,65,8,67,62,41,55,51,28,69,72,64,69,52,55,58,54,52,57,64,67,70,62,66,76,84,63,73,66,60,78,66,71,73,81,78,69,85,65,72,40,50,26,42,43,32,55,70,82,82,80,81,78,79,80,79,85,125,121,89,48,58,70,72,55,48,44,61,50,50,64,38,82,90,46,86,72,82,85,85,66,80,34,13,35,33,61,82,44,56,35,45,59,49,46,51,58,40,42,76,72,71,44,89,76,84,61,68,61,38,56,35,64,67,50,47,39,24,27,72,52,45,29,26,51,20,35,91,99,55,18,68,22,35,27,41,31,51,39,55,40,91,82,72,41,76,47,46,62,58,57,47,41,51,51,39,46,74,72,63,48,61,46,76,40,29,23,38,39,31,25,53,64,88,46,82,74,24,38,34,36,59,32,26,50,68,43,33,43,62,50,32,55,75,70,61,66,53,86,43,37,36,40,42,39,21,66,39,44,59,66,10,66,62,42,55,51,26,70,72,65,70,54,53,60,54,51,59,65,69,73,61,69,75,83,65,74,66,62,75,66,72,76,67,78,75,89,52,70,34,46,29,41,44,32,58,72,85,84,80,82,82,82,82,80,84,128